Protein 8G1N (pdb70)

Secondary structure (DSSP, 8-state):
---TIIIIIHHHHHHHHHHHHHHHTHHHHHHHHHHIIIII-S--EEEEEEE-GGG-EEEEEEE--B---B-TTSSBPPHHHHB-HHHHHHHHTTGGGTTHHHHHHTTS-EEES-----GGGTTTS-TTGGGGGSS--EEE-HHHHT-SS--SHHHHHHHHHHHHHS--HHHHHHHHHHHHHGGG------S--/--HIIIIIHHHHHHHHHHHHHHHTHHHHHHHHHHIIIII-TT-EEEEEEE-GGG-EEEEEEE--S---B-TTSPBPPGGGS--HHHHHHHHTT-TTTTHHHHHHHTS-EEESPPP--GGGTTT--TTTGGGGGS--EEE-HHHH---SS--HHHHHHHHHHHHHT--HHHHHHHHHHHHHHHH-------S--

Organism: Campylobacter concisus (strain 13826) (NCBI:txid360104)

InterPro domains:
  IPR003362 Bacterial sugar transferase [PF02397] (7-182)

Radius of gyration: 25.08 Å; Cα contacts (8 Å, |Δi|>4): 574; chains: 2; bounding box: 66×53×60 Å

B-factor: mean 72.6, std 24.04, range [25.37, 214.09]

Foldseek 3Di:
DDDCCQVPVQLVCLQVVLVVVCVVCVVVLVVQQVCCCPPQHVVQKAFDWFQWAVRRTDTQIFGDQFHQDADPVGGHDDPPVRGDPVSVVCVVVVVRNSCNSVCSNVLQAGQEAAAGDHSVCVVLDDPQLSLLNNHGHHPYYQLRLVCPPDPDPVVSSVRSSVCSVPPDPVRVVVRVVSVVVVVVPDDGDDNPD/DCCCQVPVQLVCLQVVLVVVCVVCVVVLVVQQVCCCPPAHVVQKDWAWFQWAVRHIDTAIFTDLFHQDADPVGHGDDSVPRHDPVSVVCVVVVVRNSCNSVCSNVQQAGAEAAATDHPVCPVLDDDLLSLLNNGGHHPYYQLRLPDPVDDDPVVSSVRSSCCSVPVDPVRVVVRVVSVVVVVVVPDDDCNNPD

Sequence (386 aa):
GSGMYRNFLKRVIDILGALFLLILTSPIIIATAIFIYFKVSRDVIFTQARPGLNEKIFKMYKFKTMSDERDANGELLPDDQRLGKFGKLIRSLSLDELPQLFNVLKGDMSFIGPRPLLVEYLPIYNETQKHRHDVRPGITGLAQVNGRNAISWEKKFEYDVYYAKNLSFMLDVKIALMTIEKVLKTEKFNGKNSGMYRNFLKRVIDILGALFLLILTSPIIIATAIFIYFKVSRDVIFTQARPGLNEKIFKMYKFKTMSDERDANGELLPDDQRLGKFGKLIRSLSLDELPQLFNVLKGDMSFIGPRPLLVEYLPIYNETQKHRHDVRPGITGLAQVNGRNAISWEKKFEYDVYYAKNLSFMLDVKIALMTIEKVLKRTEKFNGKN

Nearest PDB structures (foldseek):
  8g1n-assembly1_A  TM=1.005E+00  e=8.232E-39  Campylobacter concisus 13826
  8g1n-assembly2_B  TM=9.823E-01  e=1.567E-35  Campylobacter concisus 13826
  8e37-assembly3_C  TM=9.685E-01  e=3.021E-33  Campylobacter concisu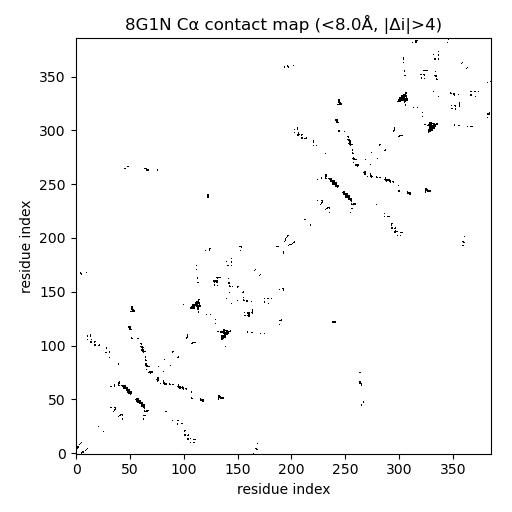s 13826
  8t53-assembly1_B  TM=8.592E-01  e=9.218E-13  Salmonella enterica subsp. enterica serovar Typhimurium
  7z34-assembly1_g  TM=3.179E-01  e=4.229E+00  Saccharomyces cerevisiae S288C

Solvent-accessible surface area: 23181 Å² total; per-residue (Å²): 88,101,42,139,34,67,97,123,58,14,52,45,89,4,63,103,21,0,94,127,59,30,120,106,29,37,90,75,34,102,59,9,23,92,56,0,80,146,148,30,28,173,95,26,71,21,48,22,45,27,0,1,64,114,54,142,94,18,126,18,45,37,3,31,8,25,24,104,71,128,51,118,142,32,128,45,48,77,83,118,92,16,42,42,194,108,1,124,93,8,95,75,113,61,44,8,51,31,14,16,13,92,0,0,43,92,18,31,0,0,44,18,0,4,133,14,16,49,42,64,6,44,50,57,7,76,104,86,16,48,86,5,5,69,12,60,4,1,68,27,0,14,9,27,5,26,49,166,98,2,155,40,34,102,97,55,1,101,57,4,26,121,2,6,155,49,17,47,114,135,22,5,55,115,0,46,117,57,41,120,114,86,101,141,217,178,128,94,6,98,41,199,22,116,30,136,22,113,97,107,82,12,44,51,86,3,60,108,23,0,92,126,59,35,124,110,24,36,92,84,31,103,58,10,24,93,65,0,79,144,158,30,11,182,94,22,63,70,29,51,37,32,2,1,58,100,71,141,62,19,103,16,49,33,4,29,7,42,30,65,88,112,43,13,39,36,22,54,25,73,89,128,107,24,40,47,171,128,3,106,83,12,104,90,100,64,42,6,63,25,14,20,20,91,0,0,43,103,18,30,2,0,42,18,1,5,120,15,11,58,56,83,7,38,116,62,6,72,126,90,22,58,97,2,8,70,10,59,3,2,78,20,0,15,16,54,24,44,68,123,157,67,106,14,22,88,71,63,4,98,47,6,30,110,2,14,141,45,8,32,116,138,13,7,69,105,0,41,108,59,31,96,91,122,92,120,167,247,171,70,130,3,95,34,192,33

Structure (mmCIF, N/CA/C/O backbone):
data_8G1N
#
_entry.id   8G1N
#
_cell.length_a   70.802
_cell.length_b   70.802
_cell.length_c   188.442
_cell.angle_alpha   90.00
_cell.angle_beta   90.00
_cell.angle_gamma   120.00
#
_symmetry.space_group_name_H-M   'P 32 2 1'
#
loop_
_entity.id
_entity.type
_entity.pdbx_description
1 polymer "N,N'-diacetylbacilliosaminyl-1-phosphate transferase"
2 non-polymer 'MAGNESIUM ION'
3 non-polymer 'PHOSPHATE ION'
4 non-polymer DI-PALMITOYL-3-SN-PHOSPHATIDYLETHANOLAMINE
5 non-polymer 'TETRAETHYLENE GLYCOL'
6 water water
#
loop_
_atom_site.group_PDB
_atom_site.id
_atom_site.type_symbol
_atom_site.label_atom_id
_atom_site.label_alt_id
_atom_site.label_comp_id
_atom_site.label_asym_id
_atom_site.label_entity_id
_atom_site.label_seq_id
_atom_site.pdbx_PDB_ins_code
_atom_site.Cartn_x
_atom_site.Cartn_y
_atom_site.Cartn_z
_atom_site.occupancy
_atom_site.B_iso_or_equiv
_atom_site.auth_seq_id
_atom_site.auth_comp_id
_atom_site.auth_asym_id
_atom_site.auth_atom_id
_atom_site.pdbx_PDB_model_num
ATOM 1 N N . GLY A 1 2 ? 49.145 -0.409 -61.364 1.00 89.10 -3 GLY A N 1
ATOM 2 C CA . GLY A 1 2 ? 48.290 -1.494 -61.796 1.00 83.87 -3 GLY A CA 1
ATOM 3 C C . GLY A 1 2 ? 48.920 -2.868 -61.789 1.00 88.38 -3 GLY A C 1
ATOM 4 O O . GLY A 1 2 ? 48.424 -3.798 -61.147 1.00 86.40 -3 GLY A O 1
ATOM 5 N N . SER A 1 3 ? 50.010 -2.997 -62.539 1.00 84.82 -2 SER A N 1
ATOM 6 C CA . SER A 1 3 ? 50.649 -4.290 -62.713 1.00 92.05 -2 SER A CA 1
ATOM 7 C C . SER A 1 3 ? 52.123 -4.106 -63.021 1.00 89.94 -2 SER A C 1
ATOM 8 O O . SER A 1 3 ? 52.742 -5.001 -63.603 1.00 75.54 -2 SER A O 1
ATOM 11 N N . GLY A 1 4 ? 52.692 -2.965 -62.647 1.00 70.36 -1 GLY A N 1
ATOM 12 C CA . GLY A 1 4 ? 54.113 -2.745 -62.776 1.00 70.25 -1 GLY A CA 1
ATOM 13 C C . GLY A 1 4 ? 54.913 -3.622 -61.837 1.00 63.54 -1 GLY A C 1
ATOM 14 O O . GLY A 1 4 ? 54.388 -4.359 -61.001 1.00 65.63 -1 GLY A O 1
ATOM 15 N N . MET A 1 5 ? 56.228 -3.544 -61.990 1.00 51.93 1 MET A N 1
ATOM 16 C CA . MET A 1 5 ? 57.080 -4.361 -61.149 1.00 68.41 1 MET A CA 1
ATOM 17 C C . MET A 1 5 ? 57.324 -3.723 -59.785 1.00 66.49 1 MET A C 1
ATOM 18 O O . MET A 1 5 ? 57.778 -4.413 -58.866 1.00 59.27 1 MET A O 1
ATOM 23 N N . TYR A 1 6 ? 57.008 -2.433 -59.613 1.00 60.05 2 TYR A N 1
ATOM 24 C CA . TYR A 1 6 ? 57.123 -1.840 -58.283 1.00 58.36 2 TYR A CA 1
ATOM 25 C C . TYR A 1 6 ? 55.939 -2.227 -57.406 1.00 58.06 2 TYR A C 1
ATOM 26 O O . TYR A 1 6 ? 56.123 -2.664 -56.266 1.00 59.79 2 TYR A O 1
ATOM 35 N N . ARG A 1 7 ? 54.715 -2.067 -57.921 1.00 59.52 3 ARG A N 1
ATOM 36 C CA . ARG A 1 7 ? 53.517 -2.419 -57.165 1.00 63.93 3 ARG A CA 1
ATOM 37 C C . ARG A 1 7 ? 53.407 -3.918 -56.905 1.00 64.90 3 ARG A C 1
ATOM 38 O O . ARG A 1 7 ? 52.752 -4.321 -55.937 1.00 75.17 3 ARG A O 1
ATOM 46 N N . ASN A 1 8 ? 54.041 -4.751 -57.730 1.00 65.69 4 ASN A N 1
ATOM 47 C CA . ASN A 1 8 ? 53.891 -6.199 -57.644 1.00 63.95 4 ASN A CA 1
ATOM 48 C C . ASN A 1 8 ? 55.170 -6.911 -57.218 1.00 65.58 4 ASN A C 1
ATOM 49 O O . ASN A 1 8 ? 55.193 -8.147 -57.184 1.00 66.09 4 ASN A O 1
ATOM 54 N N . PHE A 1 9 ? 56.229 -6.175 -56.882 1.00 63.02 5 PHE A N 1
ATOM 55 C CA . PHE A 1 9 ? 57.480 -6.826 -56.509 1.00 59.86 5 PHE A CA 1
ATOM 56 C C . PHE A 1 9 ? 58.402 -5.909 -55.713 1.00 59.10 5 PHE A C 1
ATOM 57 O O . PHE A 1 9 ? 58.681 -6.176 -54.541 1.00 59.41 5 PHE A O 1
ATOM 65 N N . LEU A 1 10 ? 58.870 -4.823 -56.336 1.00 51.76 6 LEU A N 1
ATOM 66 C CA . LEU A 1 10 ? 59.946 -4.027 -55.748 1.00 48.62 6 LEU A CA 1
ATOM 67 C C . LEU A 1 10 ? 59.538 -3.414 -54.412 1.00 57.36 6 LEU A C 1
ATOM 68 O O . LEU A 1 10 ? 60.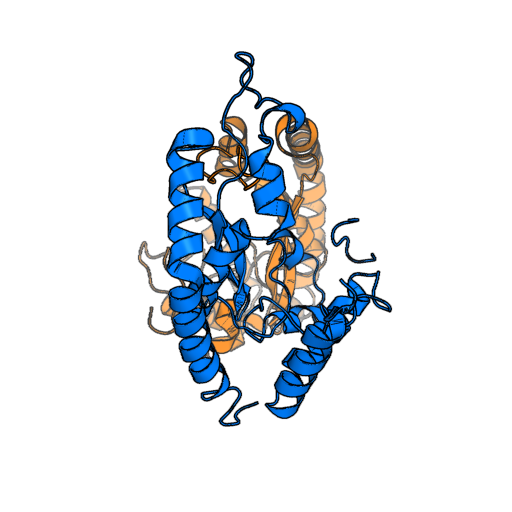310 -3.441 -53.446 1.00 49.22 6 LEU A O 1
ATOM 73 N N . LYS A 1 11 ? 58.331 -2.846 -54.340 1.00 52.84 7 LYS A N 1
ATOM 74 C CA . LYS A 1 11 ? 57.906 -2.166 -53.118 1.00 44.93 7 LYS A CA 1
ATOM 75 C C . LYS A 1 11 ? 57.909 -3.116 -51.926 1.00 52.58 7 LYS A C 1
ATOM 76 O O . LYS A 1 11 ? 58.333 -2.741 -50.826 1.00 43.80 7 LYS A O 1
ATOM 82 N N . ARG A 1 12 ? 57.451 -4.354 -52.126 1.00 49.24 8 ARG A N 1
ATOM 83 C CA . ARG A 1 12 ? 57.482 -5.333 -51.044 1.00 49.50 8 ARG A CA 1
ATOM 84 C C . ARG A 1 12 ? 58.914 -5.680 -50.657 1.00 46.34 8 ARG A C 1
ATOM 85 O O . ARG A 1 12 ? 59.232 -5.801 -49.468 1.00 54.08 8 ARG A O 1
ATOM 93 N N . VAL A 1 13 ? 59.792 -5.845 -51.650 1.00 42.44 9 VAL A N 1
ATOM 94 C CA . VAL A 1 13 ? 61.183 -6.187 -51.365 1.00 52.43 9 VAL A CA 1
ATOM 95 C C . VAL A 1 13 ? 61.858 -5.069 -50.582 1.00 44.07 9 VAL A C 1
ATOM 96 O O . VAL A 1 13 ? 62.633 -5.321 -49.651 1.00 50.82 9 VAL A O 1
ATOM 100 N N . ILE A 1 14 ? 61.572 -3.816 -50.939 1.00 45.85 10 ILE A N 1
ATOM 101 C CA . ILE A 1 14 ? 62.132 -2.692 -50.195 1.00 44.98 10 ILE A CA 1
ATOM 102 C C . ILE A 1 14 ? 61.559 -2.653 -48.784 1.00 56.36 10 ILE A C 1
ATOM 103 O O . ILE A 1 14 ? 62.266 -2.332 -47.819 1.00 55.14 10 ILE A O 1
ATOM 108 N N . ASP A 1 15 ? 60.275 -2.987 -48.638 1.00 53.75 11 ASP A N 1
ATOM 109 C CA . ASP A 1 15 ? 59.673 -3.062 -47.310 1.00 39.92 11 ASP A CA 1
ATOM 110 C C . ASP A 1 15 ? 60.355 -4.123 -46.457 1.00 44.30 11 ASP A C 1
ATOM 111 O O . ASP A 1 15 ? 60.636 -3.894 -45.274 1.00 43.69 11 ASP A O 1
ATOM 116 N N . ILE A 1 16 ? 60.629 -5.290 -47.042 1.00 40.80 12 ILE A N 1
ATOM 117 C CA . ILE A 1 16 ? 61.256 -6.375 -46.291 1.00 43.07 12 ILE A CA 1
ATOM 118 C C . ILE A 1 16 ? 62.668 -5.986 -45.873 1.00 44.94 12 ILE A C 1
ATOM 119 O O . ILE A 1 16 ? 63.055 -6.137 -44.708 1.00 55.14 12 ILE A O 1
ATOM 124 N N . LEU A 1 17 ? 63.459 -5.477 -46.821 1.00 43.52 13 LEU A N 1
ATOM 125 C CA . LEU A 1 17 ? 64.833 -5.093 -46.511 1.00 40.80 13 LEU A CA 1
ATOM 126 C C . LEU A 1 17 ? 64.877 -3.946 -45.509 1.00 46.65 13 LEU A C 1
ATOM 127 O O . LEU A 1 17 ? 65.751 -3.908 -44.636 1.00 46.08 13 LEU A O 1
ATOM 132 N N . GLY A 1 18 ? 63.942 -3.003 -45.617 1.00 46.35 14 GLY A N 1
ATOM 133 C CA . GLY A 1 18 ? 63.940 -1.875 -44.702 1.00 48.08 14 GLY A CA 1
ATOM 134 C C . GLY A 1 18 ? 63.493 -2.253 -43.304 1.00 47.13 14 GLY A C 1
ATOM 135 O O . GLY A 1 18 ? 64.102 -1.836 -42.315 1.00 45.61 14 GLY A O 1
ATOM 136 N N . ALA A 1 19 ? 62.422 -3.044 -43.199 1.00 38.63 15 ALA A N 1
ATOM 137 C CA . ALA A 1 19 ? 61.938 -3.454 -41.886 1.00 45.91 15 ALA A CA 1
ATOM 138 C C . ALA A 1 19 ? 62.967 -4.318 -41.172 1.00 46.77 15 ALA A C 1
ATOM 139 O O . ALA A 1 19 ? 63.197 -4.156 -39.969 1.00 42.97 15 ALA A O 1
ATOM 141 N N . LEU A 1 20 ? 63.599 -5.240 -41.902 1.00 48.22 16 LEU A N 1
ATOM 142 C CA . LEU A 1 20 ? 64.647 -6.064 -41.309 1.00 52.01 16 LEU A CA 1
ATOM 143 C C . LEU A 1 20 ? 65.809 -5.210 -40.821 1.00 54.06 16 LEU A C 1
ATOM 144 O O . LEU A 1 20 ? 66.345 -5.440 -39.730 1.00 56.13 16 LEU A O 1
ATOM 149 N N . PHE A 1 21 ? 66.205 -4.211 -41.612 1.00 49.56 17 PHE A N 1
ATOM 150 C CA . PHE A 1 21 ? 67.338 -3.369 -41.240 1.00 54.53 17 PHE A CA 1
ATOM 151 C C . PHE A 1 21 ? 67.020 -2.528 -40.010 1.00 48.57 17 PHE A C 1
ATOM 152 O O . PHE A 1 21 ? 67.818 -2.462 -39.067 1.00 46.70 17 PHE A O 1
ATOM 160 N N . LEU A 1 22 ? 65.856 -1.875 -40.001 1.00 42.14 18 LEU A N 1
ATOM 161 C CA . LEU A 1 22 ? 65.499 -1.016 -38.877 1.00 38.84 18 LEU A CA 1
ATOM 162 C C . LEU A 1 22 ? 65.216 -1.823 -37.618 1.00 36.92 18 LEU A C 1
ATOM 163 O O . LEU A 1 22 ? 65.407 -1.318 -36.505 1.00 42.84 18 LEU A O 1
ATOM 168 N N . LEU A 1 23 ? 64.758 -3.068 -37.768 1.00 32.68 19 LEU A N 1
ATOM 169 C CA . LEU A 1 23 ? 64.591 -3.933 -36.605 1.00 40.86 19 LEU A CA 1
ATOM 170 C C . LEU A 1 23 ? 65.936 -4.268 -35.974 1.00 47.57 19 LEU A C 1
ATOM 171 O O . LEU A 1 23 ? 66.064 -4.285 -34.744 1.00 50.75 19 LEU A O 1
ATOM 176 N N . ILE A 1 24 ? 66.950 -4.535 -36.799 1.00 45.42 20 ILE A N 1
ATOM 177 C CA . ILE A 1 24 ? 68.290 -4.768 -36.271 1.00 39.85 20 ILE A CA 1
ATOM 178 C C . ILE A 1 24 ? 68.900 -3.463 -35.777 1.00 41.71 20 ILE A C 1
ATOM 179 O O . ILE A 1 24 ? 69.616 -3.436 -34.769 1.00 47.05 20 ILE A O 1
ATOM 184 N N . LEU A 1 25 ? 68.617 -2.358 -36.472 1.00 44.31 21 LEU A N 1
ATOM 185 C CA . LEU A 1 25 ? 69.185 -1.070 -36.088 1.00 37.47 21 LEU A CA 1
ATOM 186 C C . LEU A 1 25 ? 68.662 -0.615 -34.731 1.00 49.56 21 LEU A C 1
ATOM 187 O O . LEU A 1 25 ? 69.411 -0.048 -33.928 1.00 39.14 21 LEU A O 1
ATOM 192 N N . THR A 1 26 ? 67.384 -0.860 -34.452 1.00 44.80 22 THR A N 1
ATOM 193 C CA . THR A 1 26 ? 66.770 -0.451 -33.197 1.00 35.31 22 THR A CA 1
ATOM 194 C C . THR A 1 26 ? 66.603 -1.610 -32.219 1.00 46.85 22 THR A C 1
ATOM 195 O O . THR A 1 26 ? 65.904 -1.460 -31.212 1.00 45.50 22 THR A O 1
ATOM 199 N N . SER A 1 27 ? 67.239 -2.751 -32.487 1.00 43.84 23 SER A N 1
ATOM 200 C CA . SER A 1 27 ? 67.089 -3.909 -31.609 1.00 41.56 23 SER A CA 1
ATOM 201 C C . SER A 1 27 ? 67.507 -3.655 -30.162 1.00 44.18 23 SER A C 1
ATOM 202 O O . SER A 1 27 ? 66.816 -4.159 -29.260 1.00 45.29 23 SER A O 1
ATOM 205 N N . PRO A 1 28 ? 68.592 -2.926 -29.858 1.00 51.38 24 PRO A N 1
ATOM 206 C CA . PRO A 1 28 ? 68.876 -2.647 -28.439 1.00 45.77 24 PRO A CA 1
ATOM 207 C C . PRO A 1 28 ? 67.793 -1.823 -27.770 1.00 40.85 24 PRO A C 1
ATOM 208 O O . PRO A 1 28 ? 67.477 -2.055 -26.597 1.00 41.94 24 PRO A O 1
ATOM 212 N N . ILE A 1 29 ? 67.213 -0.861 -28.489 1.00 38.10 25 ILE A N 1
ATOM 213 C CA . ILE A 1 29 ? 66.123 -0.071 -27.927 1.00 38.44 25 ILE A CA 1
ATOM 214 C C . ILE A 1 29 ? 64.876 -0.933 -27.764 1.00 41.03 25 ILE A C 1
ATOM 215 O O . ILE A 1 29 ? 64.131 -0.794 -26.784 1.00 45.87 25 ILE A O 1
ATOM 220 N N . ILE A 1 30 ? 64.641 -1.851 -28.706 1.00 42.18 26 ILE A N 1
ATOM 221 C CA . ILE A 1 30 ? 63.487 -2.745 -28.620 1.00 40.45 26 ILE A CA 1
ATOM 222 C C . ILE A 1 30 ? 63.606 -3.651 -27.400 1.00 41.64 26 ILE A C 1
ATOM 223 O O . ILE A 1 30 ? 62.645 -3.842 -26.646 1.00 40.70 26 ILE A O 1
ATOM 228 N N . ILE A 1 31 ? 64.793 -4.222 -27.190 1.00 40.15 27 ILE A N 1
ATOM 229 C CA . ILE A 1 31 ? 64.994 -5.111 -26.050 1.00 40.68 27 ILE A CA 1
ATOM 230 C C . ILE A 1 31 ? 64.942 -4.328 -24.745 1.00 42.18 27 ILE A C 1
ATOM 231 O O . ILE A 1 31 ? 64.347 -4.780 -23.759 1.00 47.13 27 ILE A O 1
ATOM 236 N N . ALA A 1 32 ? 65.554 -3.143 -24.717 1.00 39.34 28 ALA A N 1
ATOM 237 C CA . ALA A 1 32 ? 65.544 -2.327 -23.506 1.00 40.01 28 ALA A CA 1
ATOM 238 C C . ALA A 1 32 ? 64.127 -1.905 -23.139 1.00 46.50 28 ALA A C 1
ATOM 239 O O . ALA A 1 32 ? 63.719 -2.004 -21.976 1.00 45.61 28 ALA A O 1
ATOM 241 N N . THR A 1 33 ? 63.361 -1.424 -24.124 1.00 43.83 29 THR A N 1
ATOM 242 C CA . THR A 1 33 ? 61.977 -1.036 -23.869 1.00 38.39 29 THR A CA 1
ATOM 243 C C . THR A 1 33 ? 61.154 -2.223 -23.387 1.00 40.15 29 THR A C 1
ATOM 244 O O . THR A 1 33 ? 60.345 -2.093 -22.461 1.00 41.61 29 THR A O 1
ATOM 248 N N . ALA A 1 34 ? 61.356 -3.394 -23.996 1.00 36.75 30 ALA A N 1
ATOM 249 C CA . ALA A 1 34 ? 60.615 -4.578 -23.578 1.00 42.40 30 ALA A CA 1
ATOM 250 C C . ALA A 1 34 ? 60.997 -4.998 -22.165 1.00 47.95 30 ALA A C 1
ATOM 251 O O . ALA A 1 34 ? 60.149 -5.469 -21.399 1.00 49.49 30 ALA A O 1
ATOM 253 N N . ILE A 1 35 ? 62.269 -4.831 -21.798 1.00 48.55 31 ILE A N 1
ATOM 254 C CA . ILE A 1 35 ? 62.705 -5.196 -20.454 1.00 45.15 31 ILE A CA 1
ATOM 255 C C . ILE A 1 35 ? 62.044 -4.295 -19.417 1.00 53.21 31 ILE A C 1
ATOM 256 O O . ILE A 1 35 ? 61.489 -4.774 -18.421 1.00 46.35 31 ILE A O 1
ATOM 261 N N . PHE A 1 36 ? 62.076 -2.979 -19.642 1.00 45.17 32 PHE A N 1
ATOM 262 C CA . PHE A 1 36 ? 61.502 -2.049 -18.675 1.00 50.86 32 PHE A CA 1
ATOM 263 C C . PHE A 1 36 ? 60.004 -2.275 -18.514 1.00 55.26 32 PHE A C 1
ATOM 264 O O . PHE A 1 36 ? 59.485 -2.306 -17.392 1.00 56.31 32 PHE A O 1
ATOM 272 N N . ILE A 1 37 ? 59.292 -2.415 -19.633 1.00 52.17 33 ILE A N 1
ATOM 273 C CA . ILE A 1 37 ? 57.853 -2.656 -19.581 1.00 56.15 33 ILE A CA 1
ATOM 274 C C . ILE A 1 37 ? 57.557 -3.947 -18.829 1.00 57.28 33 ILE A C 1
ATOM 275 O O . ILE A 1 37 ? 56.573 -4.040 -18.084 1.00 53.81 33 ILE A O 1
ATOM 280 N N . TYR A 1 38 ? 58.419 -4.954 -18.991 1.00 51.94 34 TYR A N 1
ATOM 281 C CA . TYR A 1 38 ? 58.202 -6.234 -18.324 1.00 43.50 34 TYR A CA 1
ATOM 282 C C . TYR A 1 38 ? 58.279 -6.094 -16.808 1.00 54.45 34 TYR A C 1
ATOM 283 O O . TYR A 1 38 ? 57.498 -6.718 -16.082 1.00 65.41 34 TYR A O 1
ATOM 292 N N . PHE A 1 39 ? 59.209 -5.276 -16.311 1.00 62.42 35 PHE A N 1
ATOM 293 C CA . PHE A 1 39 ? 59.434 -5.162 -14.876 1.00 54.87 35 PHE A CA 1
ATOM 294 C C . PHE A 1 39 ? 58.695 -3.999 -14.227 1.00 61.45 35 PHE A C 1
ATOM 295 O O . PHE A 1 39 ? 58.478 -4.030 -13.011 1.00 67.37 35 PHE A O 1
ATOM 303 N N . LYS A 1 40 ? 58.306 -2.981 -14.993 1.00 62.90 36 LYS A N 1
ATOM 304 C CA . LYS A 1 40 ? 57.699 -1.787 -14.421 1.00 62.17 36 LYS A CA 1
ATOM 305 C C . LYS A 1 40 ? 56.253 -1.569 -14.833 1.00 60.80 36 LYS A C 1
ATOM 306 O O . LYS A 1 40 ? 55.507 -0.929 -14.089 1.00 61.71 36 LYS A O 1
ATOM 312 N N . VAL A 1 41 ? 55.832 -2.082 -15.987 1.00 62.68 37 VAL A N 1
ATOM 313 C CA . VAL A 1 41 ? 54.491 -1.840 -16.513 1.00 62.05 37 VAL A CA 1
ATOM 314 C C . VAL A 1 41 ? 53.651 -3.116 -16.512 1.00 61.40 37 VAL A C 1
ATOM 315 O O . VAL A 1 41 ? 52.638 -3.199 -15.817 1.00 74.94 37 VAL A O 1
ATOM 319 N N . SER A 1 42 ? 54.053 -4.117 -17.292 1.00 60.20 38 SER A N 1
ATOM 320 C CA . SER A 1 42 ? 53.277 -5.344 -17.412 1.00 62.85 38 SER A CA 1
ATOM 321 C C . SER A 1 42 ? 54.157 -6.445 -17.984 1.00 60.22 38 SER A C 1
ATOM 322 O O . SER A 1 42 ? 54.978 -6.192 -18.868 1.00 58.57 38 SER A O 1
ATOM 325 N N . ARG A 1 43 ? 53.970 -7.666 -17.484 1.00 49.72 39 ARG A N 1
ATOM 326 C CA . ARG A 1 43 ? 54.728 -8.811 -17.974 1.00 54.20 39 ARG A CA 1
ATOM 327 C C . ARG A 1 43 ? 54.225 -9.326 -19.315 1.00 58.06 39 ARG A C 1
ATOM 328 O O . ARG A 1 43 ? 54.842 -10.234 -19.884 1.00 49.25 39 ARG A O 1
ATOM 336 N N . ASP A 1 44 ? 53.122 -8.786 -19.823 1.00 64.12 40 ASP A N 1
ATOM 337 C CA . ASP A 1 44 ? 52.716 -8.972 -21.213 1.00 46.02 40 ASP A CA 1
ATOM 338 C C . ASP A 1 44 ? 53.202 -7.737 -21.960 1.00 49.50 40 ASP A C 1
ATOM 339 O O . ASP A 1 44 ? 52.542 -6.697 -21.960 1.00 59.47 40 ASP A O 1
ATOM 344 N N . VAL A 1 45 ? 54.377 -7.850 -22.580 1.00 60.90 41 VAL A N 1
ATOM 345 C CA . VAL A 1 45 ? 55.050 -6.673 -23.122 1.00 49.46 41 VAL A CA 1
ATOM 346 C C . VAL A 1 45 ? 54.322 -6.141 -24.353 1.00 47.56 41 VAL A C 1
ATOM 347 O O . VAL A 1 45 ? 54.191 -4.924 -24.533 1.00 54.04 41 VAL A O 1
ATOM 351 N N . ILE A 1 46 ? 53.825 -7.031 -25.209 1.00 50.57 42 ILE A N 1
ATOM 352 C CA . ILE A 1 46 ? 53.230 -6.654 -26.487 1.00 51.65 42 ILE A CA 1
ATOM 353 C C . ILE A 1 46 ? 51.724 -6.868 -26.428 1.00 56.73 42 ILE A C 1
ATOM 354 O O . ILE A 1 46 ? 51.250 -7.897 -25.931 1.00 63.49 42 ILE A O 1
ATOM 359 N N . PHE A 1 47 ? 50.975 -5.891 -26.934 1.00 46.75 43 PHE A N 1
ATOM 360 C CA . PHE A 1 47 ? 49.552 -6.048 -27.191 1.00 56.37 43 PHE A CA 1
ATOM 361 C C . PHE A 1 47 ? 49.267 -5.684 -28.641 1.00 58.14 43 PHE A C 1
ATOM 362 O O . PHE A 1 47 ? 49.946 -4.840 -29.234 1.00 56.92 43 PHE A O 1
ATOM 370 N N . THR A 1 48 ? 48.258 -6.333 -29.210 1.00 50.09 44 THR A N 1
ATOM 371 C CA . THR A 1 48 ? 47.921 -6.168 -30.614 1.00 48.64 44 THR A CA 1
ATOM 372 C C . THR A 1 48 ? 46.688 -5.288 -30.776 1.00 48.05 44 THR A C 1
ATOM 373 O O . THR A 1 48 ? 45.806 -5.254 -29.914 1.00 54.64 44 THR A O 1
ATOM 377 N N . GLN A 1 49 ? 46.639 -4.571 -31.897 1.00 47.59 45 GLN A N 1
ATOM 378 C CA . GLN A 1 49 ? 45.506 -3.724 -32.257 1.00 48.06 45 GLN A CA 1
ATOM 379 C C . GLN A 1 49 ? 44.920 -4.247 -33.561 1.00 54.54 45 GLN A C 1
ATOM 380 O O . GLN A 1 49 ? 45.570 -4.177 -34.610 1.00 58.81 45 GLN A O 1
ATOM 386 N N . ALA A 1 50 ? 43.701 -4.775 -33.494 1.00 62.71 46 ALA A N 1
ATOM 387 C CA . ALA A 1 50 ? 43.032 -5.277 -34.687 1.00 59.13 46 ALA A CA 1
ATOM 388 C C . ALA A 1 50 ? 42.673 -4.113 -35.601 1.00 63.12 46 ALA A C 1
ATOM 389 O O . ALA A 1 50 ? 41.919 -3.215 -35.210 1.00 62.98 46 ALA A O 1
ATOM 391 N N . ARG A 1 51 ? 43.221 -4.121 -36.811 1.00 59.33 47 ARG A N 1
ATOM 392 C CA . ARG A 1 51 ? 43.000 -3.071 -37.792 1.00 51.79 47 ARG A CA 1
ATOM 393 C C . ARG A 1 51 ? 42.812 -3.701 -39.163 1.00 54.50 47 ARG A C 1
ATOM 394 O O . ARG A 1 51 ? 43.393 -4.754 -39.449 1.00 53.26 47 ARG A O 1
ATOM 402 N N . PRO A 1 52 ? 42.000 -3.089 -40.025 1.00 43.38 48 PRO A N 1
ATOM 403 C CA . PRO A 1 52 ? 41.876 -3.586 -41.400 1.00 60.29 48 PRO A CA 1
ATOM 404 C C . PRO A 1 52 ? 43.065 -3.161 -42.249 1.00 58.72 48 PRO A C 1
ATOM 405 O O . PRO A 1 52 ? 43.537 -2.024 -42.171 1.00 50.95 48 PRO A O 1
ATOM 409 N N . GLY A 1 53 ? 43.546 -4.092 -43.068 1.00 48.12 49 GLY A N 1
ATOM 410 C CA . GLY A 1 53 ? 44.723 -3.844 -43.876 1.00 57.49 49 GLY A CA 1
ATOM 411 C C . GLY A 1 53 ? 44.477 -3.917 -45.369 1.00 56.93 49 GLY A C 1
ATOM 412 O O . GLY A 1 53 ? 43.506 -3.347 -45.875 1.00 44.62 49 GLY A O 1
ATOM 413 N N . LEU A 1 54 ? 45.362 -4.613 -46.083 1.00 62.20 50 LEU A N 1
ATOM 414 C CA . LEU A 1 54 ? 45.210 -4.775 -47.523 1.00 53.43 50 LEU A CA 1
ATOM 415 C C . LEU A 1 54 ? 43.957 -5.582 -47.832 1.00 63.22 50 LEU A C 1
ATOM 416 O O . LEU A 1 54 ? 43.714 -6.630 -47.226 1.00 64.10 50 LEU A O 1
ATOM 421 N N . ASN A 1 55 ? 43.162 -5.087 -48.783 1.00 61.43 51 ASN A N 1
ATOM 422 C CA . ASN A 1 55 ? 41.868 -5.680 -49.123 1.00 61.23 51 ASN A CA 1
ATOM 423 C C . ASN A 1 55 ? 40.962 -5.787 -47.899 1.00 70.51 51 ASN A C 1
ATOM 424 O O . ASN A 1 55 ? 40.157 -6.716 -47.790 1.00 64.88 51 ASN A O 1
ATOM 429 N N . GLU A 1 56 ? 41.097 -4.836 -46.972 1.00 75.31 52 GLU A N 1
ATOM 430 C CA . GLU A 1 56 ? 40.307 -4.761 -45.744 1.00 66.31 52 GLU A CA 1
ATOM 431 C C . GLU A 1 56 ? 40.485 -5.987 -44.853 1.00 61.12 52 GLU A C 1
ATOM 432 O O . GLU A 1 56 ? 39.649 -6.251 -43.983 1.00 65.76 52 GLU A O 1
ATOM 438 N N . LYS A 1 57 ? 41.569 -6.738 -45.037 1.00 62.94 53 LYS A N 1
ATOM 439 C CA . LYS A 1 57 ? 41.821 -7.913 -44.215 1.00 60.40 53 LYS A CA 1
ATOM 440 C C . LYS A 1 57 ? 42.354 -7.483 -42.853 1.00 63.96 53 LYS A C 1
ATOM 441 O O . LYS A 1 57 ? 43.293 -6.688 -42.763 1.00 59.80 53 LYS A O 1
ATOM 447 N N . ILE A 1 58 ? 41.743 -8.003 -41.789 1.00 59.09 54 ILE A N 1
ATOM 448 C CA . ILE A 1 58 ? 42.117 -7.610 -40.435 1.00 54.33 54 ILE A CA 1
ATOM 449 C C . ILE A 1 58 ? 43.467 -8.215 -40.074 1.00 53.35 54 ILE A C 1
ATOM 450 O O . ILE A 1 58 ? 43.737 -9.394 -40.344 1.00 52.00 54 ILE A O 1
ATOM 455 N N . PHE A 1 59 ? 44.326 -7.407 -39.456 1.00 49.72 55 PHE A N 1
ATOM 456 C CA . PHE A 1 59 ? 45.615 -7.857 -38.955 1.00 50.79 55 PHE A CA 1
ATOM 457 C C . PHE A 1 59 ? 45.824 -7.307 -37.550 1.00 50.12 55 PHE A C 1
ATOM 458 O O . PHE A 1 59 ? 45.123 -6.395 -37.101 1.00 47.15 55 PHE A O 1
ATOM 466 N N . LYS A 1 60 ? 46.801 -7.881 -36.852 1.00 44.43 56 LYS A N 1
ATOM 467 C CA . LYS A 1 60 ? 47.148 -7.479 -35.493 1.00 53.73 56 LYS A CA 1
ATOM 468 C C . LYS A 1 60 ? 48.322 -6.507 -35.556 1.00 44.20 56 LYS A C 1
ATOM 469 O O . LYS A 1 60 ? 49.452 -6.908 -35.854 1.00 44.27 56 LYS A O 1
ATOM 475 N N . MET A 1 61 ? 48.056 -5.232 -35.273 1.00 40.54 57 MET A N 1
ATOM 476 C CA . MET A 1 61 ? 49.093 -4.205 -35.261 1.00 47.84 57 MET A CA 1
ATOM 477 C C . MET A 1 61 ? 49.756 -4.204 -33.888 1.00 52.16 57 MET A C 1
ATOM 478 O O . MET A 1 61 ? 49.123 -3.864 -32.882 1.00 52.68 57 MET A O 1
ATOM 483 N N . TYR A 1 62 ? 51.030 -4.583 -33.847 1.00 42.62 58 TYR A N 1
ATOM 484 C CA . TYR A 1 62 ? 51.732 -4.729 -32.581 1.00 53.16 58 TYR A CA 1
ATOM 485 C C . TYR A 1 62 ? 52.112 -3.373 -31.997 1.00 47.37 58 TYR A C 1
ATOM 486 O O . TYR A 1 62 ? 52.370 -2.405 -32.718 1.00 50.01 58 TYR A O 1
ATOM 495 N N . LYS A 1 63 ? 52.148 -3.315 -30.667 1.00 49.11 59 LYS A N 1
ATOM 496 C CA . LYS A 1 63 ? 52.524 -2.105 -29.952 1.00 45.49 59 LYS A CA 1
ATOM 497 C C . LYS A 1 63 ? 52.946 -2.488 -28.540 1.00 54.26 59 LYS A C 1
ATOM 498 O O . LYS A 1 63 ? 52.429 -3.450 -27.965 1.00 59.35 59 LYS A O 1
ATOM 504 N N . PHE A 1 64 ? 53.900 -1.736 -27.999 1.00 57.44 60 PHE A N 1
ATOM 505 C CA . PHE A 1 64 ? 54.316 -1.938 -26.619 1.00 49.93 60 PHE A CA 1
ATOM 506 C C . PHE A 1 64 ? 53.245 -1.428 -25.662 1.00 58.91 60 PHE A C 1
ATOM 507 O O . PHE A 1 64 ? 52.652 -0.367 -25.877 1.00 47.08 60 PHE A O 1
ATOM 515 N N . LYS A 1 65 ? 52.998 -2.188 -24.598 1.00 52.59 61 LYS A N 1
ATOM 516 C CA . LYS A 1 65 ? 52.084 -1.731 -23.561 1.00 49.24 61 LYS A CA 1
ATOM 517 C C . LYS A 1 65 ? 52.734 -0.613 -22.757 1.00 50.78 61 LYS A C 1
ATOM 518 O O . LYS A 1 65 ? 53.894 -0.721 -22.350 1.00 54.22 61 LYS A O 1
ATOM 524 N N . THR A 1 66 ? 51.988 0.467 -22.535 1.00 49.14 62 THR A N 1
ATOM 525 C CA . THR A 1 66 ? 52.470 1.581 -21.736 1.00 59.08 62 THR A CA 1
ATOM 526 C C . THR A 1 66 ? 51.636 1.844 -20.492 1.00 67.75 62 THR A C 1
ATOM 527 O O . THR A 1 66 ? 52.075 2.615 -19.631 1.00 64.69 62 THR A O 1
ATOM 531 N N . MET A 1 67 ? 50.463 1.230 -20.363 1.00 68.58 63 MET A N 1
ATOM 532 C CA . MET A 1 67 ? 49.600 1.426 -19.210 1.00 64.69 63 MET A CA 1
ATOM 533 C C . MET A 1 67 ? 49.402 0.109 -18.472 1.00 67.14 63 MET A C 1
ATOM 534 O O . MET A 1 67 ? 49.461 -0.973 -19.063 1.00 68.92 63 MET A O 1
ATOM 539 N N . SER A 1 68 ? 49.167 0.214 -17.168 1.00 75.23 64 SER A N 1
ATOM 540 C CA . SER A 1 68 ? 49.028 -0.953 -16.312 1.00 83.09 64 SER A CA 1
ATOM 541 C C . SER A 1 68 ? 47.595 -1.481 -16.338 1.00 91.99 64 SER A C 1
ATOM 542 O O . SER A 1 68 ? 46.698 -0.910 -16.960 1.00 76.32 64 SER A O 1
ATOM 545 N N . ASP A 1 69 ? 47.394 -2.605 -15.656 1.00 93.05 65 ASP A N 1
ATOM 546 C CA . ASP A 1 69 ? 46.100 -3.272 -15.568 1.00 92.28 65 ASP A CA 1
ATOM 547 C C . ASP A 1 69 ? 45.557 -3.219 -14.142 1.00 101.99 65 ASP A C 1
ATOM 548 O O . ASP A 1 69 ? 45.050 -4.209 -13.610 1.00 107.18 65 ASP A O 1
ATOM 553 N N . GLU A 1 70 ? 45.614 -2.045 -13.523 1.00 105.44 66 GLU A N 1
ATOM 554 C CA . GLU A 1 70 ? 45.148 -1.899 -12.121 1.00 109.92 66 GLU A CA 1
ATOM 555 C C . GLU A 1 70 ? 43.717 -1.347 -12.093 1.00 119.49 66 GLU A C 1
ATOM 556 O O . GLU A 1 70 ? 43.538 -0.182 -12.469 1.00 118.95 66 GLU A O 1
ATOM 562 N N . ARG A 1 71 ? 42.766 -2.146 -11.602 1.00 119.60 67 ARG A N 1
ATOM 563 C CA . ARG A 1 71 ? 41.336 -1.773 -11.609 1.00 115.87 67 ARG A CA 1
ATOM 564 C C . ARG A 1 71 ? 40.881 -1.367 -10.213 1.00 119.71 67 ARG A C 1
ATOM 565 O O . ARG A 1 71 ? 41.722 -1.394 -9.301 1.00 120.36 67 ARG A O 1
ATOM 573 N N . ASP A 1 72 ? 39.605 -0.997 -10.062 1.00 124.00 68 ASP A N 1
ATOM 574 C CA . ASP A 1 72 ? 39.044 -0.715 -8.716 1.00 127.82 68 ASP A CA 1
ATOM 575 C C . ASP A 1 72 ? 38.296 -1.972 -8.296 1.00 124.49 68 ASP A C 1
ATOM 576 O O . ASP A 1 72 ? 37.728 -2.624 -9.168 1.00 122.33 68 ASP A O 1
ATOM 581 N N . ALA A 1 73 ? 38.332 -2.325 -7.020 1.00 123.52 69 ALA A N 1
ATOM 582 C CA . ALA A 1 73 ? 37.667 -3.591 -6.664 1.00 123.07 69 ALA A CA 1
ATOM 583 C C . ALA A 1 73 ? 36.292 -3.572 -7.323 1.00 130.69 69 ALA A C 1
ATOM 584 O O . ALA A 1 73 ? 35.799 -4.653 -7.695 1.00 127.53 69 ALA A O 1
ATOM 586 N N . ASN A 1 74 ? 35.717 -2.376 -7.484 1.00 132.37 70 ASN A N 1
ATOM 587 C CA . ASN A 1 74 ? 34.392 -2.248 -8.141 1.00 133.00 70 ASN A CA 1
ATOM 588 C C . ASN A 1 74 ? 34.441 -3.057 -9.436 1.00 134.00 70 ASN A C 1
ATOM 589 O O . ASN A 1 74 ? 33.390 -3.562 -9.867 1.00 126.46 70 ASN A O 1
ATOM 594 N N . GLY A 1 75 ? 35.630 -3.178 -10.022 1.00 134.54 71 GLY A N 1
ATOM 595 C CA . GLY A 1 75 ? 35.795 -3.968 -11.250 1.00 124.69 71 GLY A CA 1
ATOM 596 C C . GLY A 1 75 ? 36.316 -3.096 -12.362 1.00 127.95 71 GLY A C 1
ATOM 597 O O . GLY A 1 75 ? 37.013 -3.626 -13.227 1.00 134.35 71 GLY A O 1
ATOM 598 N N . GLU A 1 76 ? 35.974 -1.808 -12.338 1.00 129.43 72 GLU A N 1
ATOM 599 C CA . GLU A 1 76 ? 36.398 -0.890 -13.390 1.00 127.14 72 GLU A CA 1
ATOM 600 C C . GLU A 1 76 ? 37.892 -0.595 -13.292 1.00 130.22 72 GLU A C 1
ATOM 601 O O . GLU A 1 76 ? 38.468 -0.525 -12.204 1.00 130.34 72 GLU A O 1
ATOM 607 N N . LEU A 1 77 ? 38.519 -0.410 -14.452 1.00 127.54 73 LEU A N 1
ATOM 608 C CA . LEU A 1 77 ? 39.937 -0.080 -14.488 1.00 116.65 73 LEU A CA 1
ATOM 609 C C . LEU A 1 77 ? 40.173 1.332 -13.964 1.00 114.51 73 LEU A C 1
ATOM 610 O O . LEU A 1 77 ? 39.395 2.254 -14.232 1.00 124.81 73 LEU A O 1
ATOM 615 N N . LEU A 1 78 ? 41.251 1.491 -13.197 1.00 113.36 74 LEU A N 1
ATOM 616 C CA . LEU A 1 78 ? 41.667 2.806 -12.736 1.00 116.05 74 LEU A CA 1
ATOM 617 C C . LEU A 1 78 ? 41.909 3.725 -13.935 1.00 125.15 74 LEU A C 1
ATOM 618 O O . LEU A 1 78 ? 42.337 3.271 -15.002 1.00 127.34 74 LEU A O 1
ATOM 623 N N . PRO A 1 79 ? 41.605 5.017 -13.807 1.00 131.33 75 PRO A N 1
ATOM 624 C CA . PRO A 1 79 ? 41.768 5.931 -14.945 1.00 123.49 75 PRO A CA 1
ATOM 625 C C . PRO A 1 79 ? 43.205 5.985 -15.445 1.00 120.00 75 PRO A C 1
ATOM 626 O O . PRO A 1 79 ? 44.151 5.545 -14.789 1.00 126.45 75 PRO A O 1
ATOM 630 N N . ASP A 1 80 ? 43.358 6.559 -16.642 1.00 115.35 76 ASP A N 1
ATOM 631 C CA . ASP A 1 80 ? 44.674 6.710 -17.254 1.00 114.14 76 ASP A CA 1
ATOM 632 C C . ASP A 1 80 ? 45.593 7.601 -16.435 1.00 115.95 76 ASP A C 1
ATOM 633 O O . ASP A 1 80 ? 46.811 7.579 -16.651 1.00 108.83 76 ASP A O 1
ATOM 638 N N . ASP A 1 81 ? 45.033 8.385 -15.509 1.00 120.16 77 ASP A N 1
ATOM 639 C CA . ASP A 1 81 ? 45.818 9.350 -14.747 1.00 120.73 77 ASP A CA 1
ATOM 640 C C . ASP A 1 81 ? 47.002 8.687 -14.051 1.00 120.12 77 ASP A C 1
ATOM 641 O O . ASP A 1 81 ? 48.149 9.125 -14.194 1.00 120.10 77 ASP A O 1
ATOM 646 N N . GLN A 1 82 ? 46.742 7.610 -13.309 1.00 116.37 78 GLN A N 1
ATOM 647 C CA . GLN A 1 82 ? 47.791 6.887 -12.603 1.00 115.45 78 GLN A CA 1
ATOM 648 C C . GLN A 1 82 ? 48.263 5.645 -13.343 1.00 110.86 78 GLN A C 1
ATOM 649 O O . GLN A 1 82 ? 49.391 5.198 -13.111 1.00 106.87 78 GLN A O 1
ATOM 655 N N . ARG A 1 83 ? 47.434 5.085 -14.225 1.00 103.57 79 ARG A N 1
ATOM 656 C CA . ARG A 1 83 ? 47.782 3.869 -14.947 1.00 100.21 79 ARG A CA 1
ATOM 657 C C . ARG A 1 83 ? 48.890 4.088 -15.965 1.00 91.14 79 ARG A C 1
ATOM 658 O O . ARG A 1 83 ? 49.406 3.108 -16.512 1.00 82.38 79 ARG A O 1
ATOM 666 N N . LEU A 1 84 ? 49.263 5.333 -16.233 1.00 87.91 80 LEU A N 1
ATOM 667 C CA . LEU A 1 84 ? 50.352 5.655 -17.148 1.00 87.88 80 LEU A CA 1
ATOM 668 C C . LEU A 1 84 ? 51.509 6.190 -16.311 1.00 83.36 80 LEU A C 1
ATOM 669 O O . LEU A 1 84 ? 51.474 7.333 -15.843 1.00 80.95 80 LEU A O 1
ATOM 674 N N . GLY A 1 85 ? 52.527 5.358 -16.118 1.00 75.38 81 GLY A N 1
ATOM 675 C CA . GLY A 1 85 ? 53.697 5.774 -15.371 1.00 76.44 81 GLY A CA 1
ATOM 676 C C . GLY A 1 85 ? 54.443 6.899 -16.062 1.00 78.33 81 GLY A C 1
ATOM 677 O O . GLY A 1 85 ? 54.177 7.271 -17.205 1.00 82.36 81 GLY A O 1
ATOM 678 N N . LYS A 1 86 ? 55.410 7.457 -15.332 1.00 79.96 82 LYS A N 1
ATOM 679 C CA . LYS A 1 86 ? 56.183 8.573 -15.865 1.00 70.83 82 LYS A CA 1
ATOM 680 C C . LYS A 1 86 ? 56.992 8.143 -17.082 1.00 76.17 82 LYS A C 1
ATOM 681 O O . LYS A 1 86 ? 57.027 8.843 -18.101 1.00 79.04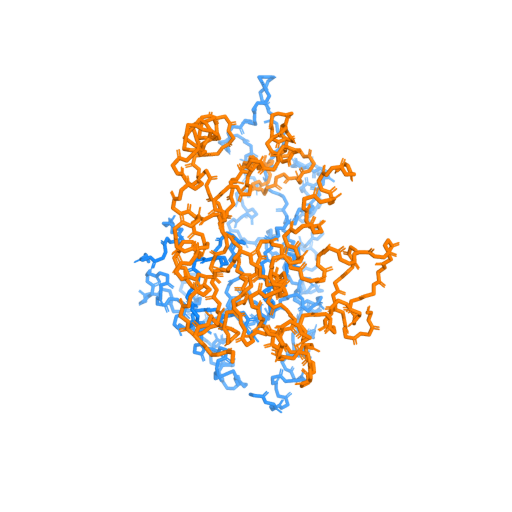 82 LYS A O 1
ATOM 687 N N . PHE A 1 87 ? 57.645 6.982 -16.996 1.00 81.34 83 PHE A N 1
ATOM 688 C CA . PHE A 1 87 ? 58.358 6.450 -18.151 1.00 81.28 83 PHE A CA 1
ATOM 689 C C . PHE A 1 87 ? 57.401 6.062 -19.269 1.00 67.49 83 PHE A C 1
ATOM 690 O O . PHE A 1 87 ? 57.788 6.078 -20.443 1.00 59.62 83 PHE A O 1
ATOM 698 N N . GLY A 1 88 ? 56.164 5.698 -18.926 1.00 65.23 84 GLY A N 1
ATOM 699 C CA . GLY A 1 88 ? 55.183 5.391 -19.953 1.00 68.12 84 GLY A CA 1
ATOM 700 C C . GLY A 1 88 ? 54.976 6.544 -20.911 1.00 69.37 84 GLY A C 1
ATOM 701 O O . GLY A 1 88 ? 54.867 6.347 -22.123 1.00 73.08 84 GLY A O 1
ATOM 702 N N . LYS A 1 89 ? 54.940 7.768 -20.382 1.00 67.92 85 LYS A N 1
ATOM 703 C CA . LYS A 1 89 ? 54.877 8.947 -21.237 1.00 67.40 85 LYS A CA 1
ATOM 704 C C . LYS A 1 89 ? 56.136 9.075 -22.084 1.00 66.64 85 LYS A C 1
ATOM 705 O O . LYS A 1 89 ? 56.068 9.383 -23.280 1.00 72.54 85 LYS A O 1
ATOM 711 N N . LEU A 1 90 ? 57.301 8.845 -21.473 1.00 64.34 86 LEU A N 1
ATOM 712 C CA . LEU A 1 90 ? 58.559 8.995 -22.197 1.00 64.67 86 LEU A CA 1
ATOM 713 C C . LEU A 1 90 ? 58.642 8.018 -23.363 1.00 68.49 86 LEU A C 1
ATOM 714 O O . LEU A 1 90 ? 59.137 8.367 -24.441 1.00 67.32 86 LEU A O 1
ATOM 719 N N . ILE A 1 91 ? 58.157 6.789 -23.165 1.00 69.32 87 ILE A N 1
ATOM 720 C CA . ILE A 1 91 ? 58.089 5.825 -24.260 1.00 60.07 87 ILE A CA 1
ATOM 721 C C . ILE A 1 91 ? 57.134 6.317 -25.338 1.00 62.40 87 ILE A C 1
ATOM 722 O O . ILE A 1 91 ? 57.417 6.217 -26.539 1.00 68.31 87 ILE A O 1
ATOM 727 N N . ARG A 1 92 ? 55.988 6.862 -24.925 1.00 60.53 88 ARG A N 1
ATOM 728 C CA . ARG A 1 92 ? 55.009 7.355 -25.886 1.00 54.69 88 ARG A CA 1
ATOM 729 C C . ARG A 1 92 ? 55.519 8.592 -26.615 1.00 59.62 88 ARG A C 1
ATOM 730 O O . ARG A 1 92 ? 55.376 8.700 -27.838 1.00 71.33 88 ARG A O 1
ATOM 738 N N . SER A 1 93 ? 56.111 9.535 -25.877 1.00 56.58 89 SER A N 1
ATOM 739 C CA . SER A 1 93 ? 56.564 10.782 -26.486 1.00 59.44 89 SER A CA 1
ATOM 740 C C . SER A 1 93 ? 57.630 10.536 -27.545 1.00 60.69 89 SER A C 1
ATOM 741 O O . SER A 1 93 ? 57.701 11.271 -28.536 1.00 60.53 89 SER A O 1
ATOM 744 N N . LEU A 1 94 ? 58.459 9.514 -27.359 1.00 57.81 90 LEU A N 1
ATOM 745 C CA . LEU A 1 94 ? 59.484 9.154 -28.328 1.00 63.01 90 LEU A CA 1
ATOM 746 C C . LEU A 1 94 ? 59.001 8.128 -29.344 1.00 63.40 90 LEU A C 1
ATOM 747 O O . LEU A 1 94 ? 59.792 7.700 -30.192 1.00 62.69 90 LEU A O 1
ATOM 752 N N . SER A 1 95 ? 57.732 7.720 -29.269 1.00 58.69 91 SER A N 1
ATOM 753 C CA . SER A 1 95 ? 57.145 6.732 -30.178 1.00 56.03 91 SER A CA 1
ATOM 754 C C . SER A 1 95 ? 57.900 5.405 -30.144 1.00 53.11 91 SER A C 1
ATOM 755 O O . SER A 1 95 ? 57.910 4.659 -31.127 1.00 54.01 91 SER A O 1
ATOM 758 N N . LEU A 1 96 ? 58.536 5.098 -29.009 1.00 49.14 92 LEU A N 1
ATOM 759 C CA . LEU A 1 96 ? 59.245 3.829 -28.878 1.00 44.05 92 LEU A CA 1
ATOM 760 C C . LEU A 1 96 ? 58.286 2.647 -28.896 1.00 45.23 92 LEU A C 1
ATOM 761 O O . LEU A 1 96 ? 58.635 1.575 -29.403 1.00 52.77 92 LEU A O 1
ATOM 766 N N . ASP A 1 97 ? 57.080 2.822 -28.353 1.00 53.50 93 ASP A N 1
ATOM 767 C CA . ASP A 1 97 ? 56.088 1.756 -28.378 1.00 58.08 93 ASP A CA 1
ATOM 768 C C . ASP A 1 97 ? 55.596 1.442 -29.785 1.00 53.33 93 ASP A C 1
ATOM 769 O O . ASP A 1 97 ? 54.956 0.403 -29.982 1.00 44.57 93 ASP A O 1
ATOM 774 N N . GLU A 1 98 ? 55.882 2.305 -30.762 1.00 47.80 94 GLU A N 1
ATOM 775 C CA . GLU A 1 98 ? 55.506 2.064 -32.149 1.00 53.28 94 GLU A CA 1
ATOM 776 C C . GLU A 1 98 ? 56.528 1.222 -32.899 1.00 51.96 94 GLU A C 1
ATOM 777 O O . GLU A 1 98 ? 56.250 0.806 -34.029 1.00 51.55 94 GLU A O 1
ATOM 783 N N . LEU A 1 99 ? 57.691 0.968 -32.302 1.00 45.26 95 LEU A N 1
ATOM 784 C CA . LEU A 1 99 ? 58.718 0.178 -32.978 1.00 46.04 95 LEU A CA 1
ATOM 785 C C . LEU A 1 99 ? 58.260 -1.216 -33.392 1.00 47.82 95 LEU A C 1
ATOM 786 O O . LEU A 1 99 ? 58.694 -1.676 -34.464 1.00 44.05 95 LEU A O 1
ATOM 791 N N . PRO A 1 100 ? 57.432 -1.942 -32.631 1.00 47.97 96 PRO A N 1
ATOM 792 C CA . PRO A 1 100 ? 56.968 -3.254 -33.115 1.00 40.28 96 PRO A CA 1
ATOM 793 C C . PRO A 1 100 ? 56.208 -3.199 -34.430 1.00 46.04 96 PRO A C 1
ATOM 794 O O . PRO A 1 100 ? 56.047 -4.244 -35.072 1.00 50.86 96 PRO A O 1
ATOM 798 N N . GLN A 1 101 ? 55.731 -2.023 -34.852 1.00 40.97 97 GLN A N 1
ATOM 799 C CA . GLN A 1 101 ? 55.086 -1.920 -36.158 1.00 48.43 97 GLN A CA 1
ATOM 800 C C . GLN A 1 101 ? 56.050 -2.262 -37.284 1.00 50.30 97 GLN A C 1
ATOM 801 O O . GLN A 1 101 ? 55.616 -2.672 -38.366 1.00 41.65 97 GLN A O 1
ATOM 807 N N . LEU A 1 102 ? 57.356 -2.093 -37.052 1.00 47.13 98 LEU A N 1
ATOM 808 C CA . LEU A 1 102 ? 58.347 -2.525 -38.030 1.00 39.94 98 LEU A CA 1
ATOM 809 C C . LEU A 1 102 ? 58.195 -4.004 -38.356 1.00 37.64 98 LEU A C 1
ATOM 810 O O . LEU A 1 102 ? 58.458 -4.422 -39.489 1.00 41.25 98 LEU A O 1
ATOM 815 N N . PHE A 1 103 ? 57.771 -4.810 -37.379 1.00 46.69 99 PHE A N 1
ATOM 816 C CA . PHE A 1 103 ? 57.553 -6.227 -37.641 1.00 40.89 99 PHE A CA 1
ATOM 817 C C . PHE A 1 103 ? 56.300 -6.449 -38.478 1.00 45.37 99 PHE A C 1
ATOM 818 O O . PHE A 1 103 ? 56.265 -7.370 -39.302 1.00 42.69 99 PHE A O 1
ATOM 826 N N . ASN A 1 104 ? 55.271 -5.618 -38.293 1.00 44.72 100 ASN A N 1
ATOM 827 C CA . ASN A 1 104 ? 54.098 -5.703 -39.158 1.00 37.85 100 ASN A CA 1
ATOM 828 C C . ASN A 1 104 ? 54.467 -5.398 -40.604 1.00 44.49 100 ASN A C 1
ATOM 829 O O . ASN A 1 104 ? 53.895 -5.975 -41.536 1.00 48.95 100 ASN A O 1
ATOM 834 N N . VAL A 1 105 ? 55.426 -4.492 -40.809 1.00 48.81 101 VAL A N 1
ATOM 835 C CA . VAL A 1 105 ? 55.926 -4.229 -42.154 1.00 38.18 101 VAL A CA 1
ATOM 836 C C . VAL A 1 105 ? 56.672 -5.443 -42.688 1.00 41.36 101 VAL A C 1
ATOM 837 O O . VAL A 1 105 ? 56.537 -5.807 -43.863 1.00 51.28 101 VAL A O 1
ATOM 841 N N . LEU A 1 106 ? 57.467 -6.092 -41.834 1.00 37.75 102 LEU A N 1
ATOM 842 C CA . LEU A 1 106 ? 58.207 -7.275 -42.256 1.00 34.83 102 LEU A CA 1
ATOM 843 C C . LEU A 1 106 ? 57.279 -8.451 -42.527 1.00 38.01 102 LEU A C 1
ATOM 844 O O . LEU A 1 106 ? 57.603 -9.320 -43.345 1.00 50.63 102 LEU A O 1
ATOM 849 N N . LYS A 1 107 ? 56.125 -8.494 -41.859 1.00 52.53 103 LYS A N 1
ATOM 850 C CA . LYS A 1 107 ? 55.154 -9.563 -42.052 1.00 51.99 103 LYS A CA 1
ATOM 851 C C . LYS A 1 107 ? 54.333 -9.404 -43.323 1.00 44.58 103 LYS A C 1
ATOM 852 O O . LYS A 1 107 ? 53.604 -10.333 -43.688 1.00 55.28 103 LYS A O 1
ATOM 858 N N . GLY A 1 108 ? 54.419 -8.260 -43.996 1.00 53.20 104 GLY A N 1
ATOM 859 C CA . GLY A 1 108 ? 53.516 -7.956 -45.080 1.00 48.29 104 GLY A CA 1
ATOM 860 C C . GLY A 1 108 ? 52.189 -7.375 -44.651 1.00 40.31 104 GLY A C 1
ATOM 861 O O . GLY A 1 108 ? 51.391 -6.992 -45.516 1.00 51.01 104 GLY A O 1
ATOM 862 N N . ASP A 1 109 ? 51.919 -7.302 -43.344 1.00 48.48 105 ASP A N 1
ATOM 863 C CA . ASP A 1 109 ? 50.698 -6.655 -42.873 1.00 53.92 105 ASP A CA 1
ATOM 864 C C . ASP A 1 109 ? 50.681 -5.179 -43.245 1.00 48.47 105 ASP A C 1
ATOM 865 O O . ASP A 1 109 ? 49.630 -4.629 -43.594 1.00 44.48 105 ASP A O 1
ATOM 870 N N . MET A 1 110 ? 51.834 -4.520 -43.171 1.00 40.78 106 MET A N 1
ATOM 871 C CA . MET A 1 110 ? 51.940 -3.099 -43.453 1.00 47.00 106 MET A CA 1
ATOM 872 C C . MET A 1 110 ? 53.097 -2.843 -44.408 1.00 48.08 106 MET A C 1
ATOM 873 O O . MET A 1 110 ? 53.965 -3.696 -44.615 1.00 46.06 106 MET A O 1
ATOM 878 N N . SER A 1 111 ? 53.090 -1.652 -44.992 1.00 54.59 107 SER A N 1
ATOM 879 C CA . SER A 1 111 ? 54.178 -1.153 -45.816 1.00 46.10 107 SER A CA 1
ATOM 880 C C . SER A 1 111 ? 54.810 0.050 -45.129 1.00 48.90 107 SER A C 1
ATOM 881 O O . SER A 1 111 ? 54.272 0.597 -44.162 1.00 46.88 107 SER A O 1
ATOM 884 N N . PHE A 1 112 ? 55.978 0.458 -45.626 1.00 43.27 108 PHE A N 1
ATOM 885 C CA . PHE A 1 112 ? 56.588 1.674 -45.102 1.00 45.73 108 PHE A CA 1
ATOM 886 C C . PHE A 1 112 ? 55.806 2.911 -45.520 1.00 45.67 108 PHE A C 1
ATOM 887 O O . PHE A 1 112 ? 55.794 3.911 -44.792 1.00 51.78 108 PHE A O 1
ATOM 895 N N . ILE A 1 113 ? 55.145 2.862 -46.674 1.00 45.19 109 ILE A N 1
ATOM 896 C CA . ILE A 1 113 ? 54.371 3.980 -47.196 1.00 39.71 109 ILE A CA 1
ATOM 897 C C . ILE A 1 113 ? 52.992 3.470 -47.587 1.00 52.22 109 ILE A C 1
ATOM 898 O O . ILE A 1 113 ? 52.875 2.480 -48.319 1.00 51.35 109 ILE A O 1
ATOM 903 N N . GLY A 1 114 ? 51.955 4.142 -47.096 1.00 57.37 110 GLY A N 1
ATOM 904 C CA . GLY A 1 114 ? 50.589 3.772 -47.381 1.00 49.08 110 GLY A CA 1
ATOM 905 C C . GLY A 1 114 ? 49.620 4.503 -46.474 1.00 52.15 110 GLY A C 1
ATOM 906 O O . GLY A 1 114 ? 50.021 5.272 -45.596 1.00 52.12 110 GLY A O 1
ATOM 907 N N . PRO A 1 115 ? 48.321 4.286 -46.678 1.00 56.47 111 PRO A N 1
ATOM 908 C CA . PRO A 1 115 ? 47.327 4.917 -45.801 1.00 57.57 111 PRO A CA 1
ATOM 909 C C . PRO A 1 115 ? 47.487 4.450 -44.361 1.00 47.95 111 PRO A C 1
ATOM 910 O O . PRO A 1 115 ? 47.992 3.358 -44.091 1.00 47.24 111 PRO A O 1
ATOM 914 N N . ARG A 1 116 ? 47.055 5.293 -43.430 1.00 60.08 112 ARG A N 1
ATOM 915 C CA . ARG A 1 116 ? 47.185 4.962 -42.014 1.00 44.41 112 ARG A CA 1
ATOM 916 C C . ARG A 1 116 ? 46.170 3.886 -41.642 1.00 52.59 112 ARG A C 1
ATOM 917 O O . ARG A 1 116 ? 44.995 3.997 -42.012 1.00 65.67 112 ARG A O 1
ATOM 925 N N . PRO A 1 117 ? 46.579 2.829 -40.932 1.00 55.77 113 PRO A N 1
ATOM 926 C CA . PRO A 1 117 ? 45.611 1.803 -40.518 1.00 49.03 113 PRO A CA 1
ATOM 927 C C . PRO A 1 117 ? 44.622 2.343 -39.499 1.00 63.36 113 PRO A C 1
ATOM 928 O O . PRO A 1 117 ? 44.992 2.649 -38.360 1.00 68.69 113 PRO A O 1
ATOM 932 N N . LEU A 1 118 ? 43.362 2.468 -39.900 1.00 64.23 114 LEU A N 1
ATOM 933 C CA . LEU A 1 118 ? 42.344 3.101 -39.081 1.00 64.72 114 LEU A CA 1
ATOM 934 C C . LEU A 1 118 ? 41.493 2.046 -38.379 1.00 61.36 114 LEU A C 1
ATOM 935 O O . LEU A 1 118 ? 41.671 0.840 -38.558 1.00 52.17 114 LEU A O 1
ATOM 940 N N . LEU A 1 119 ? 40.549 2.521 -37.570 1.00 63.08 115 LEU A N 1
ATOM 941 C CA . LEU A 1 119 ? 39.715 1.632 -36.772 1.00 66.50 115 LEU A CA 1
ATOM 942 C C . LEU A 1 119 ? 38.857 0.743 -37.666 1.00 57.52 115 LEU A C 1
ATOM 943 O O . LEU A 1 119 ? 38.515 1.102 -38.796 1.00 75.67 115 LEU A O 1
ATOM 948 N N . VAL A 1 120 ? 38.507 -0.436 -37.144 1.00 63.13 116 VAL A N 1
ATOM 949 C CA . VAL A 1 120 ? 37.658 -1.350 -37.897 1.00 61.51 116 VAL A CA 1
ATOM 950 C C . VAL A 1 120 ? 36.226 -0.838 -37.988 1.00 79.27 116 VAL A C 1
ATOM 951 O O . VAL A 1 120 ? 35.466 -1.284 -38.855 1.00 78.52 116 VAL A O 1
ATOM 955 N N . GLU A 1 121 ? 35.836 0.093 -37.113 1.00 87.54 117 GLU A N 1
ATOM 956 C CA . GLU A 1 121 ? 34.485 0.640 -37.150 1.00 77.66 117 GLU A CA 1
ATOM 957 C C . GLU A 1 121 ? 34.260 1.547 -38.352 1.00 82.67 117 GLU A C 1
ATOM 958 O O . GLU A 1 121 ? 33.106 1.816 -38.702 1.00 90.34 117 GLU A O 1
ATOM 964 N N . TYR A 1 122 ? 35.331 2.022 -38.988 1.00 81.24 118 TYR A N 1
ATOM 965 C CA . TYR A 1 122 ? 35.210 2.890 -40.152 1.00 74.09 118 TYR A CA 1
ATOM 966 C C . TYR A 1 122 ? 34.820 2.138 -41.417 1.00 75.00 118 TYR A C 1
ATOM 967 O O . TYR A 1 122 ? 34.487 2.782 -42.418 1.00 79.32 118 TYR A O 1
ATOM 976 N N . LEU A 1 123 ? 34.857 0.804 -41.400 1.00 72.97 119 LEU A N 1
ATOM 977 C CA . LEU A 1 123 ? 34.567 0.034 -42.609 1.00 79.24 119 LEU A CA 1
ATOM 978 C C . LEU A 1 123 ? 33.173 0.297 -43.166 1.00 86.30 119 LEU A C 1
ATOM 979 O O . LEU A 1 123 ? 33.054 0.508 -44.386 1.00 85.11 119 LEU A O 1
ATOM 984 N N . PRO A 1 124 ? 32.093 0.298 -42.373 1.00 95.54 120 PRO A N 1
ATOM 985 C CA . PRO A 1 124 ? 30.781 0.630 -42.953 1.00 90.01 120 PRO A CA 1
ATOM 986 C C . PRO A 1 124 ? 30.628 2.097 -43.316 1.00 84.53 120 PRO A C 1
ATOM 987 O O . PRO A 1 124 ? 29.745 2.427 -44.117 1.00 92.77 120 PRO A O 1
ATOM 991 N N . ILE A 1 125 ? 31.454 2.986 -42.761 1.00 80.95 121 ILE A N 1
ATOM 992 C CA . ILE A 1 125 ? 31.274 4.415 -42.996 1.00 77.93 121 ILE A CA 1
ATOM 993 C C . ILE A 1 125 ? 31.924 4.878 -44.295 1.00 76.84 121 ILE A C 1
ATOM 994 O O . ILE A 1 125 ? 31.508 5.901 -44.855 1.00 85.70 121 ILE A O 1
ATOM 999 N N . TYR A 1 126 ? 32.928 4.157 -44.792 1.00 81.37 122 TYR A N 1
ATOM 1000 C CA . TYR A 1 126 ? 33.556 4.520 -46.056 1.00 77.11 122 TYR A CA 1
ATOM 1001 C C . TYR A 1 126 ? 32.544 4.468 -47.193 1.00 71.04 122 TYR A C 1
ATOM 1002 O O . TYR A 1 126 ? 31.699 3.570 -47.254 1.00 74.85 122 TYR A O 1
ATOM 1011 N N . ASN A 1 127 ? 32.627 5.438 -48.098 1.00 65.50 123 ASN A N 1
ATOM 1012 C CA . ASN A 1 127 ? 31.863 5.367 -49.333 1.00 57.94 123 ASN A CA 1
ATOM 1013 C C . ASN A 1 127 ? 32.649 4.577 -50.376 1.00 66.91 123 ASN A C 1
ATOM 1014 O O . ASN A 1 127 ? 33.836 4.289 -50.207 1.00 78.63 123 ASN A O 1
ATOM 1019 N N . GLU A 1 128 ? 31.971 4.232 -51.473 1.00 69.95 124 GLU A N 1
ATOM 1020 C CA . GLU A 1 128 ? 32.581 3.372 -52.482 1.00 69.38 124 GLU A CA 1
ATOM 1021 C C . GLU A 1 128 ? 33.839 3.985 -53.082 1.00 67.30 124 GLU A C 1
ATOM 1022 O O . GLU A 1 128 ? 34.680 3.250 -53.613 1.00 67.58 124 GLU A O 1
ATOM 1028 N N . THR A 1 129 ? 33.989 5.308 -53.009 1.00 62.71 125 THR A N 1
ATOM 1029 C CA . THR A 1 129 ? 35.232 5.948 -53.423 1.00 68.32 125 THR A CA 1
ATOM 1030 C C . THR A 1 129 ? 36.320 5.765 -52.370 1.00 68.20 125 THR A C 1
ATOM 1031 O O . THR A 1 129 ? 37.457 5.406 -52.696 1.00 74.78 125 THR A O 1
ATOM 1035 N N . GLN A 1 130 ? 35.981 5.990 -51.099 1.00 62.42 126 GLN A N 1
ATOM 1036 C CA . GLN A 1 130 ? 36.970 5.927 -50.030 1.00 53.61 126 GLN A CA 1
ATOM 1037 C C . GLN A 1 130 ? 37.418 4.504 -49.723 1.00 67.74 126 GLN A C 1
ATOM 1038 O O . GLN A 1 130 ? 38.475 4.323 -49.110 1.00 68.60 126 GLN A O 1
ATOM 1044 N N . LYS A 1 131 ? 36.647 3.493 -50.131 1.00 64.09 127 LYS A N 1
ATOM 1045 C CA . LYS A 1 131 ? 37.019 2.115 -49.834 1.00 51.53 127 LYS A CA 1
ATOM 1046 C C . LYS A 1 131 ? 38.258 1.667 -50.598 1.00 60.35 127 LYS A C 1
ATOM 1047 O O . LYS A 1 131 ? 38.882 0.672 -50.212 1.00 68.45 127 LYS A O 1
ATOM 1053 N N . HIS A 1 132 ? 38.632 2.378 -51.665 1.00 69.03 128 HIS A N 1
ATOM 1054 C CA . HIS A 1 132 ? 39.852 2.058 -52.395 1.00 74.62 128 HIS A CA 1
ATOM 1055 C C . HIS A 1 132 ? 41.112 2.354 -51.593 1.00 65.10 128 HIS A C 1
ATOM 1056 O O . HIS A 1 132 ? 42.202 1.960 -52.022 1.00 60.93 128 HIS A O 1
ATOM 1063 N N . ARG A 1 133 ? 40.993 3.031 -50.447 1.00 59.79 129 ARG A N 1
ATOM 1064 C CA . ARG A 1 133 ? 42.159 3.296 -49.613 1.00 60.65 129 ARG A CA 1
ATOM 1065 C C . ARG A 1 133 ? 42.788 2.014 -49.088 1.00 56.57 129 ARG A C 1
ATOM 1066 O O . ARG A 1 133 ? 43.945 2.035 -48.654 1.00 62.04 129 ARG A O 1
ATOM 1074 N N . HIS A 1 134 ? 42.055 0.902 -49.116 1.00 58.61 130 HIS A N 1
ATOM 1075 C CA . HIS A 1 134 ? 42.570 -0.390 -48.688 1.00 54.45 130 HIS A CA 1
ATOM 1076 C C . HIS A 1 134 ? 42.995 -1.266 -49.860 1.00 58.73 130 HIS A C 1
ATOM 1077 O O . HIS A 1 134 ? 43.229 -2.464 -49.672 1.00 56.58 130 HIS A O 1
ATOM 1084 N N . ASP A 1 135 ? 43.098 -0.697 -51.065 1.00 65.76 131 ASP A N 1
ATOM 1085 C CA . ASP A 1 135 ? 43.639 -1.431 -52.204 1.00 59.05 131 ASP A CA 1
ATOM 1086 C C . ASP A 1 135 ? 45.146 -1.624 -52.108 1.00 60.60 131 ASP A C 1
ATOM 1087 O O . ASP A 1 135 ? 45.720 -2.320 -52.953 1.00 67.77 131 ASP A O 1
ATOM 1092 N N . VAL A 1 136 ? 45.794 -1.025 -51.109 1.00 61.49 132 VAL A N 1
ATOM 1093 C CA . VAL A 1 136 ? 47.223 -1.176 -50.872 1.00 54.34 132 VAL A CA 1
ATOM 1094 C C . VAL A 1 136 ? 47.443 -1.402 -49.381 1.00 61.41 132 VAL A C 1
ATOM 1095 O O . VAL A 1 136 ? 46.549 -1.192 -48.558 1.00 60.68 132 VAL A O 1
ATOM 1099 N N . ARG A 1 137 ? 48.653 -1.836 -49.040 1.00 57.08 133 ARG A N 1
ATOM 1100 C CA . ARG A 1 137 ? 48.979 -2.100 -47.645 1.00 44.39 133 ARG A CA 1
ATOM 1101 C C . ARG A 1 137 ? 48.982 -0.795 -46.849 1.00 50.46 133 ARG A C 1
ATOM 1102 O O . ARG A 1 137 ? 49.402 0.246 -47.364 1.00 49.83 133 ARG A O 1
ATOM 1110 N N . PRO A 1 138 ? 48.514 -0.816 -45.603 1.00 49.28 134 PRO A N 1
ATOM 1111 C CA . PRO A 1 138 ? 48.649 0.368 -44.748 1.00 45.99 134 PRO A CA 1
ATOM 1112 C C . PRO A 1 138 ? 50.111 0.664 -44.451 1.00 56.02 134 PRO A C 1
ATOM 1113 O O . PRO A 1 138 ? 50.983 -0.203 -44.543 1.00 46.54 134 PRO A O 1
ATOM 1117 N N . GLY A 1 139 ? 50.377 1.918 -44.083 1.00 50.80 135 GLY A N 1
ATOM 1118 C CA . GLY A 1 139 ? 51.735 2.383 -43.940 1.00 49.37 135 GLY A CA 1
ATOM 1119 C C . GLY A 1 139 ? 51.986 3.052 -42.598 1.00 51.61 135 GLY 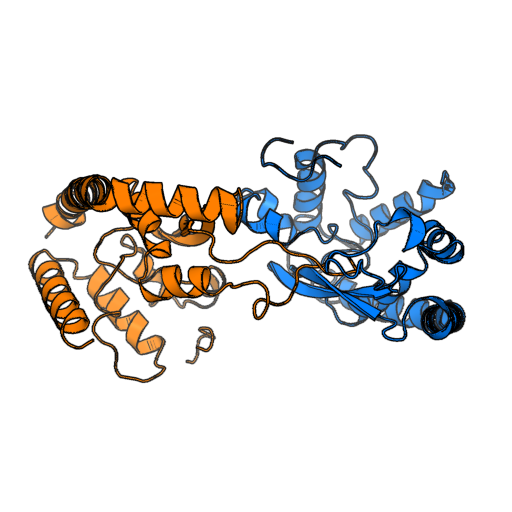A C 1
ATOM 1120 O O . GLY A 1 139 ? 51.072 3.542 -41.936 1.00 58.96 135 GLY A O 1
ATOM 1121 N N . ILE A 1 140 ? 53.262 3.045 -42.212 1.00 57.89 136 ILE A N 1
ATOM 1122 C CA . ILE A 1 140 ? 53.692 3.829 -41.058 1.00 58.02 136 ILE A CA 1
ATOM 1123 C C . ILE A 1 140 ? 53.592 5.317 -41.371 1.00 44.59 136 ILE A C 1
ATOM 1124 O O . ILE A 1 140 ? 53.229 6.127 -40.510 1.00 63.18 136 ILE A O 1
ATOM 1129 N N . THR A 1 141 ? 53.909 5.696 -42.607 1.00 48.32 137 THR A N 1
ATOM 1130 C CA . THR A 1 141 ? 53.670 7.032 -43.132 1.00 52.18 137 THR A CA 1
ATOM 1131 C C . THR A 1 141 ? 52.994 6.894 -44.491 1.00 45.50 137 THR A C 1
ATOM 1132 O O . THR A 1 141 ? 52.853 5.790 -45.023 1.00 45.95 137 THR A O 1
ATOM 1136 N N . GLY A 1 142 ? 52.565 8.016 -45.055 1.00 49.39 138 GLY A N 1
ATOM 1137 C CA . GLY A 1 142 ? 51.889 7.963 -46.337 1.00 56.75 138 GLY A CA 1
ATOM 1138 C C . GLY A 1 142 ? 51.616 9.347 -46.882 1.00 50.55 138 GLY A C 1
ATOM 1139 O O . GLY A 1 142 ? 52.080 10.355 -46.345 1.00 50.16 138 GLY A O 1
ATOM 1140 N N . LEU A 1 143 ? 50.839 9.373 -47.969 1.00 60.49 139 LEU A N 1
ATOM 1141 C CA . LEU A 1 143 ? 50.562 10.628 -48.661 1.00 59.43 139 LEU A CA 1
ATOM 1142 C C . LEU A 1 143 ? 49.702 11.555 -47.813 1.00 59.25 139 LEU A C 1
ATOM 1143 O O . LEU A 1 143 ? 49.957 12.764 -47.754 1.00 58.35 139 LEU A O 1
ATOM 1148 N N . ALA A 1 144 ? 48.676 11.013 -47.153 1.00 64.44 140 ALA A N 1
ATOM 1149 C CA . ALA A 1 144 ? 47.834 11.845 -46.301 1.00 65.03 140 ALA A CA 1
ATOM 1150 C C . ALA A 1 144 ? 48.550 12.239 -45.016 1.00 64.04 140 ALA A C 1
ATOM 1151 O O . ALA A 1 144 ? 48.258 13.295 -44.444 1.00 64.37 140 ALA A O 1
ATOM 1153 N N . GLN A 1 145 ? 49.490 11.412 -44.553 1.00 64.50 141 GLN A N 1
ATOM 1154 C CA . GLN A 1 145 ? 50.185 11.707 -43.304 1.00 44.65 141 GLN A CA 1
ATOM 1155 C C . GLN A 1 145 ? 51.058 12.950 -43.430 1.00 66.67 141 GLN A C 1
ATOM 1156 O O . GLN A 1 145 ? 51.082 13.790 -42.523 1.00 74.46 141 GLN A O 1
ATOM 1162 N N . VAL A 1 146 ? 51.782 13.087 -44.544 1.00 60.84 142 VAL A N 1
ATOM 1163 C CA . VAL A 1 146 ? 52.621 14.265 -44.741 1.00 66.12 142 VAL A CA 1
ATOM 1164 C C . VAL A 1 146 ? 51.800 15.499 -45.091 1.00 70.65 142 VAL A C 1
ATOM 1165 O O . VAL A 1 146 ? 52.282 16.625 -44.913 1.00 83.34 142 VAL A O 1
ATOM 1169 N N . ASN A 1 147 ? 50.579 15.324 -45.580 1.00 76.42 143 ASN A N 1
ATOM 1170 C CA . ASN A 1 147 ? 49.691 16.446 -45.886 1.00 75.19 143 ASN A CA 1
ATOM 1171 C C . ASN A 1 147 ? 48.711 16.694 -44.747 1.00 82.87 143 ASN A C 1
ATOM 1172 O O . ASN A 1 147 ? 47.500 16.785 -44.948 1.00 100.40 143 ASN A O 1
ATOM 1177 N N . GLY A 1 148 ? 49.235 16.795 -43.529 1.00 89.40 144 GLY A N 1
ATOM 1178 C CA . GLY A 1 148 ? 48.431 17.065 -42.359 1.00 97.76 144 GLY A CA 1
ATOM 1179 C C . GLY A 1 148 ? 48.125 18.521 -42.103 1.00 114.34 144 GLY A C 1
ATOM 1180 O O . GLY A 1 148 ? 47.449 18.839 -41.119 1.00 126.32 144 GLY A O 1
ATOM 1181 N N . ARG A 1 149 ? 48.603 19.423 -42.961 1.00 114.02 145 ARG A N 1
ATOM 1182 C CA . ARG A 1 149 ? 48.358 20.850 -42.797 1.00 112.80 145 ARG A CA 1
ATOM 1183 C C . ARG A 1 149 ? 47.079 21.302 -43.490 1.00 119.48 145 ARG A C 1
ATOM 1184 O O . ARG A 1 149 ? 46.301 22.069 -42.914 1.00 132.24 145 ARG A O 1
ATOM 1192 N N . ASN A 1 150 ? 46.844 20.839 -44.718 1.00 115.08 146 ASN A N 1
ATOM 1193 C CA . ASN A 1 150 ? 45.679 21.236 -45.498 1.00 120.29 146 ASN A CA 1
ATOM 1194 C C . ASN A 1 150 ? 44.595 20.163 -45.525 1.00 119.61 146 ASN A C 1
ATOM 1195 O O . ASN A 1 150 ? 43.718 20.200 -46.395 1.00 128.24 146 ASN A O 1
ATOM 1200 N N . ALA A 1 151 ? 44.637 19.204 -44.589 1.00 114.25 147 ALA A N 1
ATOM 1201 C CA . ALA A 1 151 ? 43.663 18.110 -44.539 1.00 102.39 147 ALA A CA 1
ATOM 1202 C C . ALA A 1 151 ? 43.304 17.859 -43.072 1.00 95.11 147 ALA A C 1
ATOM 1203 O O . ALA A 1 151 ? 43.781 16.912 -42.441 1.00 97.13 147 ALA A O 1
ATOM 1205 N N . ILE A 1 152 ? 42.450 18.725 -42.527 1.00 93.21 148 ILE A N 1
ATOM 1206 C CA . ILE A 1 152 ? 41.951 18.517 -41.173 1.00 98.86 148 ILE A CA 1
ATOM 1207 C C . ILE A 1 152 ? 40.754 17.573 -41.177 1.00 94.26 148 ILE A C 1
ATOM 1208 O O . ILE A 1 152 ? 40.573 16.790 -40.237 1.00 98.46 148 ILE A O 1
ATOM 1213 N N . SER A 1 153 ? 39.933 17.620 -42.222 1.00 88.55 149 SER A N 1
ATOM 1214 C CA . SER A 1 153 ? 38.791 16.729 -42.336 1.00 82.08 149 SER A CA 1
ATOM 1215 C C . SER A 1 153 ? 39.235 15.344 -42.801 1.00 85.51 149 SER A C 1
ATOM 1216 O O . SER A 1 153 ? 40.287 15.173 -43.422 1.00 86.37 149 SER A O 1
ATOM 1219 N N . TRP A 1 154 ? 38.405 14.344 -42.493 1.00 81.87 150 TRP A N 1
ATOM 1220 C CA . TRP A 1 154 ? 38.738 12.972 -42.859 1.00 80.22 150 TRP A CA 1
ATOM 1221 C C . TRP A 1 154 ? 38.553 12.718 -44.349 1.00 81.92 150 TRP A C 1
ATOM 1222 O O . TRP A 1 154 ? 39.258 11.881 -44.923 1.00 78.27 150 TRP A O 1
ATOM 1233 N N . GLU A 1 155 ? 37.617 13.423 -44.995 1.00 88.23 151 GLU A N 1
ATOM 1234 C CA . GLU A 1 155 ? 37.392 13.198 -46.420 1.00 87.84 151 GLU A CA 1
ATOM 1235 C C . GLU A 1 155 ? 38.561 13.703 -47.256 1.00 79.96 151 GLU A C 1
ATOM 1236 O O . GLU A 1 155 ? 38.800 13.192 -48.356 1.00 69.61 151 GLU A O 1
ATOM 1242 N N . LYS A 1 156 ? 39.300 14.695 -46.755 1.00 77.96 152 LYS A N 1
ATOM 1243 C CA . LYS A 1 156 ? 40.491 15.154 -47.461 1.00 78.39 152 LYS A CA 1
ATOM 1244 C C . LYS A 1 156 ? 41.631 14.154 -47.319 1.00 73.47 152 LYS A C 1
ATOM 1245 O O . LYS A 1 156 ? 42.369 13.907 -48.279 1.00 75.86 152 LYS A O 1
ATOM 1251 N N . LYS A 1 157 ? 41.791 13.572 -46.127 1.00 72.56 153 LYS A N 1
ATOM 1252 C CA . LYS A 1 157 ? 42.811 12.545 -45.942 1.00 63.43 153 LYS A CA 1
ATOM 1253 C C . LYS A 1 157 ? 42.511 11.320 -46.795 1.00 62.96 153 LYS A C 1
ATOM 1254 O O . LYS A 1 157 ? 43.427 10.690 -47.336 1.00 56.85 153 LYS A O 1
ATOM 1260 N N . PHE A 1 158 ? 41.230 10.968 -46.927 1.00 69.77 154 PHE A N 1
ATOM 1261 C CA . PHE A 1 158 ? 40.861 9.832 -47.763 1.00 57.98 154 PHE A CA 1
ATOM 1262 C C . PHE A 1 158 ? 41.077 10.132 -49.240 1.00 62.79 154 PHE A C 1
ATOM 1263 O O . PHE A 1 158 ? 41.422 9.228 -50.009 1.00 62.09 154 PHE A O 1
ATOM 1271 N N . GLU A 1 159 ? 40.882 11.388 -49.655 1.00 54.45 155 GLU A N 1
ATOM 1272 C CA . GLU A 1 159 ? 41.185 11.764 -51.032 1.00 63.53 155 GLU A CA 1
ATOM 1273 C C . GLU A 1 159 ? 42.661 11.550 -51.344 1.00 63.54 155 GLU A C 1
ATOM 1274 O O . GLU A 1 159 ? 43.013 11.102 -52.441 1.00 65.56 155 GLU A O 1
ATOM 1280 N N . TYR A 1 160 ? 43.540 11.863 -50.388 1.00 54.80 156 TYR A N 1
ATOM 1281 C CA . TYR A 1 160 ? 44.953 11.543 -50.555 1.00 59.25 156 TYR A CA 1
ATOM 1282 C C . TYR A 1 160 ? 45.191 10.039 -50.531 1.00 53.96 156 TYR A C 1
ATOM 1283 O O . TYR A 1 160 ? 46.124 9.550 -51.179 1.00 53.71 156 TYR A O 1
ATOM 1292 N N . ASP A 1 161 ? 44.364 9.293 -49.796 1.00 50.53 157 ASP A N 1
ATOM 1293 C CA . ASP A 1 161 ? 44.532 7.845 -49.729 1.00 51.87 157 ASP A CA 1
ATOM 1294 C C . ASP A 1 161 ? 44.161 7.186 -51.053 1.00 58.27 157 ASP A C 1
ATOM 1295 O O . ASP A 1 161 ? 44.914 6.355 -51.575 1.00 59.60 157 ASP A O 1
ATOM 1300 N N . VAL A 1 162 ? 43.001 7.545 -51.612 1.00 66.35 158 VAL A N 1
ATOM 1301 C CA . VAL A 1 162 ? 42.573 6.955 -52.878 1.00 63.67 158 VAL A CA 1
ATOM 1302 C C . VAL A 1 162 ? 43.502 7.385 -54.006 1.00 53.97 158 VAL A C 1
ATOM 1303 O O . VAL A 1 162 ? 43.793 6.607 -54.923 1.00 56.64 158 VAL A O 1
ATOM 1307 N N . TYR A 1 163 ? 43.983 8.630 -53.958 1.00 50.50 159 TYR A N 1
ATOM 1308 C CA . TYR A 1 163 ? 44.928 9.090 -54.969 1.00 59.19 159 TYR A CA 1
ATOM 1309 C C . TYR A 1 163 ? 46.234 8.309 -54.896 1.00 61.25 159 TYR A C 1
ATOM 1310 O O . TYR A 1 163 ? 46.853 8.023 -55.928 1.00 66.66 159 TYR A O 1
ATOM 1319 N N . TYR A 1 164 ? 46.674 7.962 -53.684 1.00 51.00 160 TYR A N 1
ATOM 1320 C CA . TYR A 1 164 ? 47.908 7.196 -53.545 1.00 48.21 160 TYR A CA 1
ATOM 1321 C C . TYR A 1 164 ? 47.736 5.779 -54.079 1.00 56.07 160 TYR A C 1
ATOM 1322 O O . TYR A 1 164 ? 48.588 5.277 -54.820 1.00 54.18 160 TYR A O 1
ATOM 1331 N N . ALA A 1 165 ? 46.636 5.118 -53.708 1.00 50.96 161 ALA A N 1
ATOM 1332 C CA . ALA A 1 165 ? 46.399 3.757 -54.179 1.00 55.06 161 ALA A CA 1
ATOM 1333 C C . ALA A 1 165 ? 46.223 3.709 -55.690 1.00 54.34 161 ALA A C 1
ATOM 1334 O O . ALA A 1 165 ? 46.561 2.702 -56.323 1.00 57.65 161 ALA A O 1
ATOM 1336 N N . LYS A 1 166 ? 45.706 4.782 -56.287 1.00 48.48 162 LYS A N 1
ATOM 1337 C CA . LYS A 1 166 ? 45.508 4.807 -57.730 1.00 62.00 162 LYS A CA 1
ATOM 1338 C C . LYS A 1 166 ? 46.812 5.068 -58.474 1.00 59.79 162 LYS A C 1
ATOM 1339 O O . LYS A 1 166 ? 47.055 4.477 -59.533 1.00 67.79 162 LYS A O 1
ATOM 1345 N N . ASN A 1 167 ? 47.664 5.936 -57.935 1.00 55.27 163 ASN A N 1
ATOM 1346 C CA . ASN A 1 167 ? 48.883 6.374 -58.606 1.00 61.09 163 ASN A CA 1
ATOM 1347 C C . ASN A 1 167 ? 50.137 5.920 -57.862 1.00 62.30 163 ASN A C 1
ATOM 1348 O O . ASN A 1 167 ? 51.117 6.659 -57.759 1.00 63.69 163 ASN A O 1
ATOM 1353 N N . LEU A 1 168 ? 50.124 4.696 -57.338 1.00 66.52 164 LEU A N 1
ATOM 1354 C CA . LEU A 1 168 ? 51.265 4.176 -56.590 1.00 54.56 164 LEU A CA 1
ATOM 1355 C C . LEU A 1 168 ? 52.429 3.933 -57.542 1.00 60.98 164 LEU A C 1
ATOM 1356 O O . LEU A 1 168 ? 52.346 3.086 -58.437 1.00 70.94 164 LEU A O 1
ATOM 1361 N N . SER A 1 169 ? 53.515 4.681 -57.356 1.00 64.91 165 SER A N 1
ATOM 1362 C CA . SER A 1 169 ? 54.709 4.532 -58.173 1.00 61.25 165 SER A CA 1
ATOM 1363 C C . SER A 1 169 ? 55.939 4.697 -57.292 1.00 62.69 165 SER A C 1
ATOM 1364 O O . SER A 1 169 ? 55.857 5.144 -56.145 1.00 51.87 165 SER A O 1
ATOM 1367 N N . PHE A 1 170 ? 57.095 4.321 -57.844 1.00 70.61 166 PHE A N 1
ATOM 1368 C CA . PHE A 1 170 ? 58.350 4.516 -57.126 1.00 55.01 166 PHE A CA 1
ATOM 1369 C C . PHE A 1 170 ? 58.625 5.997 -56.899 1.00 58.45 166 PHE A C 1
ATOM 1370 O O . PHE A 1 170 ? 59.103 6.392 -55.829 1.00 55.08 166 PHE A O 1
ATOM 1378 N N . MET A 1 171 ? 58.326 6.832 -57.897 1.00 58.15 167 MET A N 1
ATOM 1379 C CA . MET A 1 171 ? 58.584 8.262 -57.768 1.00 59.10 167 MET A CA 1
ATOM 1380 C C . MET A 1 171 ? 57.682 8.896 -56.717 1.00 61.35 167 MET A C 1
ATOM 1381 O O . MET A 1 171 ? 58.102 9.815 -56.004 1.00 60.09 167 MET A O 1
ATOM 1386 N N . LEU A 1 172 ? 56.438 8.422 -56.605 1.00 62.03 168 LEU A N 1
ATOM 1387 C CA . LEU A 1 172 ? 55.547 8.949 -55.577 1.00 62.59 168 LEU A CA 1
ATOM 1388 C C . LEU A 1 172 ? 56.017 8.549 -54.184 1.00 58.65 168 LEU A C 1
ATOM 1389 O O . LEU A 1 172 ? 55.968 9.359 -53.252 1.00 52.74 168 LEU A O 1
ATOM 1394 N N . ASP A 1 173 ? 56.476 7.304 -54.024 1.00 54.81 169 ASP A N 1
ATOM 1395 C CA . ASP A 1 173 ? 56.988 6.865 -52.729 1.00 48.31 169 ASP A CA 1
ATOM 1396 C C . ASP A 1 173 ? 58.241 7.640 -52.339 1.00 58.66 169 ASP A C 1
ATOM 1397 O O . ASP A 1 173 ? 58.380 8.065 -51.186 1.00 62.79 169 ASP A O 1
ATOM 1402 N N . VAL A 1 174 ? 59.164 7.834 -53.284 1.00 61.43 170 VAL A N 1
ATOM 1403 C CA . VAL A 1 174 ? 60.356 8.634 -53.010 1.00 59.14 170 VAL A CA 1
ATOM 1404 C C . VAL A 1 174 ? 59.963 10.060 -52.648 1.00 58.86 170 VAL A C 1
ATOM 1405 O O . VAL A 1 174 ? 60.552 10.675 -51.750 1.00 65.87 170 VAL A O 1
ATOM 1409 N N . LYS A 1 175 ? 58.953 10.603 -53.330 1.00 65.72 171 LYS A N 1
ATOM 1410 C CA . LYS A 1 175 ? 58.480 11.944 -53.006 1.00 62.19 171 LYS A CA 1
ATOM 1411 C C . LYS A 1 175 ? 57.906 12.000 -51.597 1.00 66.71 171 LYS A C 1
ATOM 1412 O O . LYS A 1 175 ? 58.194 12.933 -50.838 1.00 65.82 171 LYS A O 1
ATOM 1418 N N . ILE A 1 176 ? 57.086 11.010 -51.231 1.00 63.39 172 ILE A N 1
ATOM 1419 C CA . ILE A 1 176 ? 56.514 10.964 -49.888 1.00 66.09 172 ILE A CA 1
ATOM 1420 C C . ILE A 1 176 ? 57.609 10.831 -48.839 1.00 67.79 172 ILE A C 1
ATOM 1421 O O . ILE A 1 176 ? 57.511 11.405 -47.747 1.00 67.86 172 ILE A O 1
ATOM 1426 N N . ALA A 1 177 ? 58.676 10.092 -49.153 1.00 69.10 173 ALA A N 1
ATOM 1427 C CA . ALA A 1 177 ? 59.778 9.951 -48.207 1.00 68.02 173 ALA A CA 1
ATOM 1428 C C . ALA A 1 177 ? 60.541 11.259 -48.043 1.00 72.46 173 ALA A C 1
ATOM 1429 O O . ALA A 1 177 ? 60.991 11.586 -46.938 1.00 68.42 173 ALA A O 1
ATOM 1431 N N . LEU A 1 178 ? 60.698 12.023 -49.128 1.00 78.90 174 LEU A N 1
ATOM 1432 C CA . LEU A 1 178 ? 61.407 13.295 -49.033 1.00 71.84 174 LEU A CA 1
ATOM 1433 C C . LEU A 1 178 ? 60.634 14.297 -48.184 1.00 73.83 174 LEU A C 1
ATOM 1434 O O . LEU A 1 178 ? 61.234 15.077 -47.437 1.00 83.69 174 LEU A O 1
ATOM 1439 N N . MET A 1 179 ? 59.320 14.268 -48.300 1.00 72.54 175 MET A N 1
ATOM 1440 C CA . MET A 1 179 ? 58.505 15.234 -47.541 1.00 73.49 175 MET A CA 1
ATOM 1441 C C . MET A 1 179 ? 58.484 14.817 -46.069 1.00 70.47 175 MET A C 1
ATOM 1442 O O . MET A 1 179 ? 58.372 15.700 -45.220 1.00 78.37 175 MET A O 1
ATOM 1447 N N . THR A 1 180 ? 58.610 13.526 -45.783 1.00 67.98 176 THR A N 1
ATOM 1448 C CA . THR A 1 180 ? 58.533 13.035 -44.384 1.00 79.03 176 THR A CA 1
ATOM 1449 C C . THR A 1 180 ? 59.780 13.478 -43.619 1.00 78.78 176 THR A C 1
ATOM 1450 O O . THR A 1 180 ? 59.659 13.861 -42.455 1.00 77.47 176 THR A O 1
ATOM 1454 N N . ILE A 1 181 ? 60.932 13.411 -44.260 1.00 69.33 177 ILE A N 1
ATOM 1455 C CA . ILE A 1 181 ? 62.171 13.902 -43.618 1.00 71.32 177 ILE A CA 1
ATOM 1456 C C . ILE A 1 181 ? 61.983 15.393 -43.405 1.00 85.52 177 ILE A C 1
ATOM 1457 O O . ILE A 1 181 ? 62.248 15.869 -42.302 1.00 88.28 177 ILE A O 1
ATOM 1462 N N . GLU A 1 182 ? 61.487 16.085 -44.422 1.00 88.77 178 GLU A N 1
ATOM 1463 C CA . GLU A 1 182 ? 61.327 17.553 -44.351 1.00 76.82 178 GLU A CA 1
ATOM 1464 C C . GLU A 1 182 ? 60.544 17.895 -43.094 1.00 80.97 178 GLU A C 1
ATOM 1465 O O . GLU A 1 182 ? 60.658 19.029 -42.631 1.00 86.43 178 GLU A O 1
ATOM 1471 N N . LYS A 1 183 ? 59.781 16.946 -42.567 1.00 82.35 179 LYS A N 1
ATOM 1472 C CA . LYS A 1 183 ? 59.082 17.195 -41.287 1.00 79.94 179 LYS A CA 1
ATOM 1473 C C . LYS A 1 183 ? 60.145 17.219 -40.197 1.00 97.72 179 LYS A C 1
ATOM 1474 O O . LYS A 1 183 ? 59.865 16.723 -39.095 1.00 90.20 179 LYS A O 1
ATOM 1480 N N . VAL A 1 184 ? 61.334 17.739 -40.524 1.00 107.75 180 VAL A N 1
ATOM 1481 C CA . VAL A 1 184 ? 62.420 17.922 -39.519 1.00 92.33 180 VAL A CA 1
ATOM 1482 C C . VAL A 1 184 ? 61.879 18.939 -38.523 1.00 103.08 180 VAL A C 1
ATOM 1483 O O . VAL A 1 184 ? 62.237 18.848 -37.342 1.00 118.86 180 VAL A O 1
ATOM 1487 N N . LEU A 1 185 ? 60.988 19.822 -38.979 1.00 98.30 181 LEU A N 1
ATOM 1488 C CA . LEU A 1 185 ? 60.446 20.912 -38.126 1.00 105.89 181 LEU A CA 1
ATOM 1489 C C . LEU A 1 185 ? 59.985 20.373 -36.770 1.00 106.44 181 LEU A C 1
ATOM 1490 O O . LEU A 1 185 ? 60.005 21.145 -35.798 1.00 101.35 181 LEU A O 1
ATOM 1495 N N . LYS A 1 186 ? 59.566 19.112 -36.704 1.00 96.23 182 LYS A N 1
ATOM 1496 C CA . LYS A 1 186 ? 59.230 18.541 -35.377 1.00 92.20 182 LYS A CA 1
ATOM 1497 C C . LYS A 1 186 ? 60.207 17.404 -35.079 1.00 88.95 182 LYS A C 1
ATOM 1498 O O . LYS A 1 186 ? 61.403 17.709 -34.958 1.00 88.38 182 LYS A O 1
ATOM 1504 N N . THR A 1 198 ? 40.523 14.068 -34.192 1.00 98.20 194 THR A N 1
ATOM 1505 C CA . THR A 1 198 ? 40.020 13.783 -32.822 1.00 102.68 194 THR A CA 1
ATOM 1506 C C . THR A 1 198 ? 38.529 13.453 -32.894 1.00 102.60 194 THR A C 1
ATOM 1507 O O . THR A 1 198 ? 38.051 12.702 -32.033 1.00 100.59 194 THR A O 1
ATOM 1511 N N . GLU A 1 199 ? 37.842 13.971 -33.908 1.00 107.83 195 GLU A N 1
ATOM 1512 C CA . GLU A 1 199 ? 36.378 13.788 -34.038 1.00 110.64 195 GLU A CA 1
ATOM 1513 C C . GLU A 1 199 ? 36.013 12.324 -34.255 1.00 110.16 195 GLU A C 1
ATOM 1514 O O . GLU A 1 199 ? 34.940 11.938 -33.782 1.00 119.39 195 GLU A O 1
ATOM 1520 N N . LYS A 1 200 ? 36.832 11.564 -34.970 1.00 90.80 196 LYS A N 1
ATOM 1521 C CA . LYS A 1 200 ? 36.473 10.164 -35.305 1.00 96.62 196 LYS A CA 1
ATOM 1522 C C . LYS A 1 200 ? 35.543 10.193 -36.514 1.00 99.84 196 LYS A C 1
ATOM 1523 O O . LYS A 1 200 ? 34.562 10.934 -36.465 1.00 110.06 196 LYS A O 1
ATOM 1529 N N . PHE A 1 201 ? 35.843 9.405 -37.546 1.00 94.76 197 PHE A N 1
ATOM 1530 C CA . PHE A 1 201 ? 35.065 9.444 -38.813 1.00 96.22 197 PHE A CA 1
ATOM 1531 C C . PHE A 1 201 ? 33.573 9.269 -38.544 1.00 108.62 197 PHE A C 1
ATOM 1532 O O . PHE A 1 201 ? 33.213 8.283 -37.892 1.00 108.02 197 PHE A O 1
ATOM 1540 N N . ASN A 1 202 ? 32.748 10.195 -39.040 1.00 107.88 198 ASN A N 1
ATOM 1541 C CA . ASN A 1 202 ? 31.300 10.119 -38.893 1.00 104.53 198 ASN A CA 1
ATOM 1542 C C . ASN A 1 202 ? 30.552 10.093 -40.220 1.00 100.00 198 ASN A C 1
ATOM 1543 O O . ASN A 1 202 ? 29.316 10.112 -40.217 1.00 104.46 198 ASN A O 1
ATOM 1548 N N . GLY A 1 203 ? 31.258 10.058 -41.350 1.00 98.34 199 GLY A N 1
ATOM 1549 C CA . GLY A 1 203 ? 30.639 10.105 -42.652 1.00 99.77 199 GLY A CA 1
ATOM 1550 C C . GLY A 1 203 ? 30.508 11.492 -43.237 1.00 94.60 199 GLY A C 1
ATOM 1551 O O . GLY A 1 203 ? 30.260 11.618 -44.440 1.00 107.69 199 GLY A O 1
ATOM 1552 N N . LYS A 1 204 ? 30.670 12.535 -42.423 1.00 95.86 200 LYS A N 1
ATOM 1553 C CA . LYS A 1 204 ? 30.600 13.906 -42.907 1.00 95.11 200 LYS A CA 1
ATOM 1554 C C . LYS A 1 204 ? 31.698 14.792 -42.331 1.00 105.04 200 LYS A C 1
ATOM 1555 O O . LYS A 1 204 ? 31.812 15.955 -42.737 1.00 107.87 200 LYS A O 1
ATOM 1561 N N . ASN A 1 205 ? 32.504 14.283 -41.406 1.00 104.43 201 ASN A N 1
ATOM 1562 C CA . ASN A 1 205 ? 33.575 15.063 -40.799 1.00 99.08 201 ASN A CA 1
ATOM 1563 C C . ASN A 1 205 ? 34.860 14.960 -41.609 1.00 100.26 201 ASN A C 1
ATOM 1564 O O . ASN A 1 205 ? 35.899 15.506 -41.225 1.00 99.83 201 ASN A O 1
ATOM 1570 N N . SER B 1 3 ? 6.189 -15.431 -67.847 1.00 102.70 -2 SER B N 1
ATOM 1571 C CA . SER B 1 3 ? 6.407 -15.283 -66.413 1.00 100.70 -2 SER B CA 1
ATOM 1572 C C . SER B 1 3 ? 7.149 -13.987 -66.108 1.00 101.57 -2 SER B C 1
ATOM 1573 O O . SER B 1 3 ? 8.147 -13.986 -65.384 1.00 101.59 -2 SER B O 1
ATOM 1576 N N . GLY B 1 4 ? 6.648 -12.885 -66.662 1.00 80.94 -1 GLY B N 1
ATOM 1577 C CA . GLY B 1 4 ? 7.292 -11.598 -66.505 1.00 86.49 -1 GLY B CA 1
ATOM 1578 C C . GLY B 1 4 ? 6.651 -10.729 -65.447 1.00 85.76 -1 GLY B C 1
ATOM 1579 O O . GLY B 1 4 ? 7.349 -10.022 -64.716 1.00 90.15 -1 GLY B O 1
ATOM 1580 N N . MET B 1 5 ? 5.320 -10.782 -65.347 1.00 82.46 1 MET B N 1
ATOM 1581 C CA . MET B 1 5 ? 4.616 -9.876 -64.446 1.00 83.49 1 MET B CA 1
ATOM 1582 C C . MET B 1 5 ? 5.025 -10.110 -62.999 1.00 79.10 1 MET B C 1
ATOM 1583 O O . MET B 1 5 ? 5.148 -9.159 -62.218 1.00 80.03 1 MET B O 1
ATOM 1588 N N . TYR B 1 6 ? 5.368 -11.332 -62.626 1.00 77.64 2 TYR B N 1
ATOM 1589 C CA . TYR B 1 6 ? 5.719 -11.559 -61.209 1.00 74.05 2 TYR B CA 1
ATOM 1590 C C . TYR B 1 6 ? 7.097 -10.988 -60.944 1.00 74.66 2 TYR B C 1
ATOM 1591 O O . TYR B 1 6 ? 7.228 -10.050 -60.156 1.00 72.47 2 TYR B O 1
ATOM 1600 N N . ARG B 1 7 ? 8.096 -11.543 -61.605 1.00 76.03 3 ARG B N 1
ATOM 1601 C CA . ARG B 1 7 ? 9.490 -11.132 -61.327 1.00 79.34 3 ARG B CA 1
ATOM 1602 C C . ARG B 1 7 ? 9.699 -9.648 -61.594 1.00 79.31 3 ARG B C 1
ATOM 1603 O O . ARG B 1 7 ? 10.488 -9.030 -60.877 1.00 73.65 3 ARG B O 1
ATOM 1611 N N . ASN B 1 8 ? 9.019 -9.107 -62.591 1.00 87.82 4 ASN B N 1
ATOM 1612 C CA . ASN B 1 8 ? 9.281 -7.701 -62.982 1.00 82.21 4 ASN B CA 1
ATOM 1613 C C . ASN B 1 8 ? 8.376 -6.744 -62.213 1.00 78.80 4 ASN B C 1
ATOM 1614 O O . ASN B 1 8 ? 8.595 -5.533 -62.328 1.00 79.77 4 ASN B O 1
ATOM 1619 N N . PHE B 1 9 ? 7.403 -7.257 -61.463 1.00 79.46 5 PHE B N 1
ATOM 1620 C CA . PHE B 1 9 ? 6.460 -6.311 -60.816 1.00 78.76 5 PHE B CA 1
ATOM 1621 C C . PHE B 1 9 ? 5.745 -6.926 -59.618 1.00 82.18 5 PHE B C 1
ATOM 1622 O O . PHE B 1 9 ? 5.769 -6.314 -58.540 1.00 75.68 5 PHE B O 1
ATOM 1630 N N . LEU B 1 10 ? 5.134 -8.095 -59.791 1.00 80.30 6 LEU B N 1
ATOM 1631 C CA . LEU B 1 10 ? 4.309 -8.608 -58.698 1.00 74.40 6 LEU B CA 1
ATOM 1632 C C . LEU B 1 10 ? 5.148 -9.057 -57.507 1.00 73.13 6 LEU B C 1
ATOM 1633 O O . LEU B 1 10 ? 4.771 -8.816 -56.354 1.00 71.61 6 LEU B O 1
ATOM 1638 N N . LYS B 1 11 ? 6.279 -9.722 -57.760 1.00 75.00 7 LYS B N 1
ATOM 1639 C CA . LYS B 1 11 ? 7.123 -10.183 -56.660 1.00 70.98 7 LYS B CA 1
ATOM 1640 C C . LYS B 1 11 ? 7.583 -9.021 -55.791 1.00 71.32 7 LYS B C 1
ATOM 1641 O O . LYS B 1 11 ? 7.702 -9.159 -54.568 1.00 65.92 7 LYS B O 1
ATOM 1647 N N . ARG B 1 12 ? 7.838 -7.863 -56.404 1.00 72.72 8 ARG B N 1
ATOM 1648 C CA . ARG B 1 12 ? 8.267 -6.698 -55.637 1.00 64.73 8 ARG B CA 1
ATOM 1649 C C . ARG B 1 12 ? 7.126 -6.135 -54.796 1.00 63.72 8 ARG B C 1
ATOM 1650 O O . ARG B 1 12 ? 7.339 -5.723 -53.649 1.00 63.04 8 ARG B O 1
ATOM 1658 N N . VAL B 1 13 ? 5.910 -6.109 -55.348 1.00 63.92 9 VAL B N 1
ATOM 1659 C CA . VAL B 1 13 ? 4.763 -5.586 -54.608 1.00 59.24 9 VAL B CA 1
ATOM 1660 C C . VAL B 1 13 ? 4.503 -6.423 -53.362 1.00 58.15 9 VAL B C 1
ATOM 1661 O O . VAL B 1 13 ? 4.154 -5.891 -52.300 1.00 65.28 9 VAL B O 1
ATOM 1665 N N . ILE B 1 14 ? 4.687 -7.742 -53.461 1.00 63.16 10 ILE B N 1
ATOM 1666 C CA . ILE B 1 14 ? 4.506 -8.603 -52.297 1.00 62.25 10 ILE B CA 1
ATOM 1667 C C . ILE B 1 14 ? 5.574 -8.316 -51.248 1.00 66.38 10 ILE B C 1
ATOM 1668 O O . ILE B 1 14 ? 5.296 -8.318 -50.042 1.00 61.37 10 ILE B O 1
ATOM 1673 N N . ASP B 1 15 ? 6.808 -8.052 -51.687 1.00 60.71 11 ASP B N 1
ATOM 1674 C CA . ASP B 1 15 ? 7.883 -7.758 -50.744 1.00 50.05 11 ASP B CA 1
ATOM 1675 C C . ASP B 1 15 ? 7.596 -6.488 -49.953 1.00 58.40 11 ASP B C 1
ATOM 1676 O O . ASP B 1 15 ? 7.884 -6.417 -48.753 1.00 60.46 11 ASP B O 1
ATOM 1681 N N . ILE B 1 16 ? 7.033 -5.472 -50.610 1.00 62.17 12 ILE B N 1
ATOM 1682 C CA . ILE B 1 16 ? 6.739 -4.217 -49.926 1.00 53.38 12 ILE B CA 1
ATOM 1683 C C . ILE B 1 16 ? 5.640 -4.419 -48.892 1.00 51.09 12 ILE B C 1
ATOM 1684 O O . ILE B 1 16 ? 5.794 -4.059 -47.719 1.00 56.95 12 ILE B O 1
ATOM 1689 N N . LEU B 1 17 ? 4.517 -5.009 -49.308 1.00 54.21 13 LEU B N 1
ATOM 1690 C CA . LEU B 1 17 ? 3.395 -5.202 -48.395 1.00 50.80 13 LEU B CA 1
ATOM 1691 C C . LEU B 1 17 ? 3.718 -6.218 -47.305 1.00 50.69 13 LEU B C 1
ATOM 1692 O O . LEU B 1 17 ? 3.244 -6.078 -46.172 1.00 56.60 13 LEU B O 1
ATOM 1697 N N . GLY B 1 18 ? 4.520 -7.236 -47.618 1.00 60.53 14 GLY B N 1
ATOM 1698 C CA . GLY B 1 18 ? 4.865 -8.224 -46.608 1.00 56.19 14 GLY B CA 1
ATOM 1699 C C . GLY B 1 18 ? 5.794 -7.668 -45.546 1.00 52.25 14 GLY B C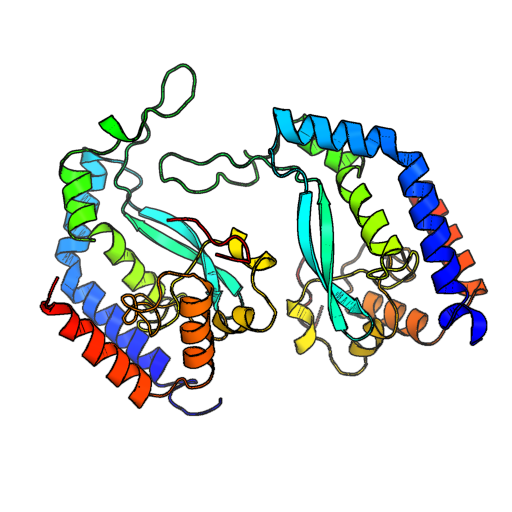 1
ATOM 1700 O O . GLY B 1 18 ? 5.577 -7.864 -44.347 1.00 51.48 14 GLY B O 1
ATOM 1701 N N . ALA B 1 19 ? 6.848 -6.969 -45.973 1.00 55.00 15 ALA B N 1
ATOM 1702 C CA . ALA B 1 19 ? 7.780 -6.382 -45.017 1.00 61.25 15 ALA B CA 1
ATOM 1703 C C . ALA B 1 19 ? 7.113 -5.278 -44.206 1.00 59.54 15 ALA B C 1
ATOM 1704 O O . ALA B 1 19 ? 7.333 -5.171 -42.994 1.00 52.65 15 ALA B O 1
ATOM 1706 N N . LEU B 1 20 ? 6.293 -4.451 -44.860 1.00 52.90 16 LEU B N 1
ATOM 1707 C CA . LEU B 1 20 ? 5.587 -3.386 -44.154 1.00 58.05 16 LEU B CA 1
ATOM 1708 C C . LEU B 1 20 ? 4.648 -3.954 -43.096 1.00 53.29 16 LEU B C 1
ATOM 1709 O O . LEU B 1 20 ? 4.494 -3.374 -42.015 1.00 58.56 16 LEU B O 1
ATOM 1714 N N . PHE B 1 21 ? 4.016 -5.092 -43.387 1.00 59.92 17 PHE B N 1
ATOM 1715 C CA . PHE B 1 21 ? 3.094 -5.690 -42.429 1.00 63.04 17 PHE B CA 1
ATOM 1716 C C . PHE B 1 21 ? 3.843 -6.301 -41.251 1.00 59.59 17 PHE B C 1
ATOM 1717 O O . PHE B 1 21 ? 3.436 -6.134 -40.095 1.00 50.95 17 PHE B O 1
ATOM 1725 N N . LEU B 1 22 ? 4.943 -7.007 -41.523 1.00 50.21 18 LEU B N 1
ATOM 1726 C CA . LEU B 1 22 ? 5.699 -7.640 -40.448 1.00 40.56 18 LEU B CA 1
ATOM 1727 C C . LEU B 1 22 ? 6.428 -6.613 -39.591 1.00 36.21 18 LEU B C 1
ATOM 1728 O O . LEU B 1 22 ? 6.671 -6.861 -38.405 1.00 42.08 18 LEU B O 1
ATOM 1733 N N . LEU B 1 23 ? 6.785 -5.463 -40.167 1.00 51.33 19 LEU B N 1
ATOM 1734 C CA . LEU B 1 23 ? 7.368 -4.392 -39.366 1.00 50.89 19 LEU B CA 1
ATOM 1735 C C . LEU B 1 23 ? 6.356 -3.841 -38.371 1.00 47.77 19 LEU B C 1
ATOM 1736 O O . LEU B 1 23 ? 6.698 -3.567 -37.214 1.00 47.85 19 LEU B O 1
ATOM 1741 N N . ILE B 1 24 ? 5.104 -3.669 -38.802 1.00 46.10 20 ILE B N 1
ATOM 1742 C CA . ILE B 1 24 ? 4.053 -3.253 -37.880 1.00 47.29 20 ILE B CA 1
ATOM 1743 C C . ILE B 1 24 ? 3.729 -4.378 -36.907 1.00 41.67 20 ILE B C 1
ATOM 1744 O O . ILE B 1 24 ? 3.471 -4.139 -35.720 1.00 50.49 20 ILE B O 1
ATOM 1749 N N . LEU B 1 25 ? 3.749 -5.623 -37.390 1.00 44.24 21 LEU B N 1
ATOM 1750 C CA . LEU B 1 25 ? 3.415 -6.762 -36.543 1.00 41.34 21 LEU B CA 1
ATOM 1751 C C . LEU B 1 25 ? 4.422 -6.929 -35.411 1.00 46.65 21 LEU B C 1
ATOM 1752 O O . LEU B 1 25 ? 4.039 -7.164 -34.259 1.00 50.79 21 LEU B O 1
ATOM 1757 N N . THR B 1 26 ? 5.713 -6.814 -35.716 1.00 46.21 22 THR B N 1
ATOM 1758 C CA . THR B 1 26 ? 6.767 -7.005 -34.730 1.00 47.27 22 THR B CA 1
ATOM 1759 C C . THR B 1 26 ? 7.289 -5.691 -34.164 1.00 44.11 22 THR B C 1
ATOM 1760 O O . THR B 1 26 ? 8.339 -5.683 -33.514 1.00 40.68 22 THR B O 1
ATOM 1764 N N . SER B 1 27 ? 6.575 -4.587 -34.387 1.00 39.09 23 SER B N 1
ATOM 1765 C CA . SER B 1 27 ? 7.045 -3.289 -33.907 1.00 38.40 23 SER B CA 1
ATOM 1766 C C . SER B 1 27 ? 7.244 -3.220 -32.395 1.00 44.16 23 SER B C 1
ATOM 1767 O O . SER B 1 27 ? 8.263 -2.646 -31.969 1.00 43.31 23 SER B O 1
ATOM 1770 N N . PRO B 1 28 ? 6.353 -3.744 -31.540 1.00 48.41 24 PRO B N 1
ATOM 1771 C CA . PRO B 1 28 ? 6.644 -3.676 -30.097 1.00 50.72 24 PRO B CA 1
ATOM 1772 C C . PRO B 1 28 ? 7.891 -4.449 -29.716 1.00 43.93 24 PRO B C 1
ATOM 1773 O O . PRO B 1 28 ? 8.650 -4.006 -28.846 1.00 40.97 24 PRO B O 1
ATOM 1777 N N . ILE B 1 29 ? 8.129 -5.594 -30.357 1.00 38.18 25 ILE B N 1
ATOM 1778 C CA . ILE B 1 29 ? 9.348 -6.350 -30.093 1.00 32.04 25 ILE B CA 1
ATOM 1779 C C . ILE B 1 29 ? 10.565 -5.597 -30.618 1.00 43.06 25 ILE B C 1
ATOM 1780 O O . ILE B 1 29 ? 11.627 -5.589 -29.985 1.00 46.84 25 ILE B O 1
ATOM 1785 N N . ILE B 1 30 ? 10.429 -4.941 -31.774 1.00 46.83 26 ILE B N 1
ATOM 1786 C CA . ILE B 1 30 ? 11.533 -4.154 -32.320 1.00 36.34 26 ILE B CA 1
ATOM 1787 C C . ILE B 1 30 ? 11.872 -3.000 -31.385 1.00 45.13 26 ILE B C 1
ATOM 1788 O O . ILE B 1 30 ? 13.038 -2.780 -31.033 1.00 45.71 26 ILE B O 1
ATOM 1793 N N . ILE B 1 31 ? 10.852 -2.249 -30.964 1.00 45.51 27 ILE B N 1
ATOM 1794 C CA . ILE B 1 31 ? 11.080 -1.094 -30.101 1.00 49.21 27 ILE B CA 1
ATOM 1795 C C . ILE B 1 31 ? 11.614 -1.534 -28.744 1.00 48.34 27 ILE B C 1
ATOM 1796 O O . ILE B 1 31 ? 12.544 -0.924 -28.202 1.00 48.66 27 ILE B O 1
ATOM 1801 N N . ALA B 1 32 ? 11.047 -2.603 -28.179 1.00 49.27 28 ALA B N 1
ATOM 1802 C CA . ALA B 1 32 ? 11.519 -3.091 -26.886 1.00 40.25 28 ALA B CA 1
ATOM 1803 C C . ALA B 1 32 ? 12.962 -3.575 -26.968 1.00 39.84 28 ALA B C 1
ATOM 1804 O O . ALA B 1 32 ? 13.772 -3.285 -26.080 1.00 40.66 28 ALA B O 1
ATOM 1806 N N . THR B 1 33 ? 13.303 -4.317 -28.025 1.00 42.50 29 THR B N 1
ATOM 1807 C CA . THR B 1 33 ? 14.679 -4.778 -28.184 1.00 43.22 29 THR B CA 1
ATOM 1808 C C . THR B 1 33 ? 15.626 -3.608 -28.414 1.00 48.09 29 THR B C 1
ATOM 1809 O O . THR B 1 33 ? 16.752 -3.604 -27.903 1.00 45.57 29 THR B O 1
ATOM 1813 N N . ALA B 1 34 ? 15.188 -2.604 -29.178 1.00 45.25 30 ALA B N 1
ATOM 1814 C CA . ALA B 1 34 ? 16.020 -1.425 -29.390 1.00 38.46 30 ALA B CA 1
ATOM 1815 C C . ALA B 1 34 ? 16.239 -0.668 -28.087 1.00 45.76 30 ALA B C 1
ATOM 1816 O O . ALA B 1 34 ? 17.320 -0.116 -27.854 1.00 56.42 30 ALA B O 1
ATOM 1818 N N . ILE B 1 35 ? 15.223 -0.639 -27.223 1.00 49.82 31 ILE B N 1
ATOM 1819 C CA . ILE B 1 35 ? 15.350 0.045 -25.939 1.00 47.22 31 ILE B CA 1
ATOM 1820 C C . ILE B 1 35 ? 16.319 -0.703 -25.031 1.00 56.82 31 ILE B C 1
ATOM 1821 O O . ILE B 1 35 ? 17.188 -0.098 -24.391 1.00 59.99 31 ILE B O 1
ATOM 1826 N N . PHE B 1 36 ? 16.190 -2.031 -24.967 1.00 60.02 32 PHE B N 1
ATOM 1827 C CA . PHE B 1 36 ? 17.044 -2.817 -24.082 1.00 47.75 32 PHE B CA 1
ATOM 1828 C C . PHE B 1 36 ? 18.508 -2.714 -24.492 1.00 58.28 32 PHE B C 1
ATOM 1829 O O . PHE B 1 36 ? 19.392 -2.539 -23.645 1.00 65.74 32 PHE B O 1
ATOM 1837 N N . ILE B 1 37 ? 18.781 -2.831 -25.794 1.00 52.48 33 ILE B N 1
ATOM 1838 C CA . ILE B 1 37 ? 20.153 -2.740 -26.282 1.00 54.57 33 ILE B CA 1
ATOM 1839 C C . ILE B 1 37 ? 20.735 -1.364 -25.993 1.00 60.26 33 ILE B C 1
ATOM 1840 O O . ILE B 1 37 ? 21.927 -1.233 -25.685 1.00 58.87 33 ILE B O 1
ATOM 1845 N N . TYR B 1 38 ? 19.906 -0.320 -26.064 1.00 55.65 34 TYR B N 1
ATOM 1846 C CA . TYR B 1 38 ? 20.398 1.038 -25.859 1.00 56.99 34 TYR B CA 1
ATOM 1847 C C . TYR B 1 38 ? 20.904 1.244 -24.436 1.00 57.65 34 TYR B C 1
ATOM 1848 O O . TYR B 1 38 ? 21.957 1.859 -24.230 1.00 68.33 34 TYR B O 1
ATOM 1857 N N . PHE B 1 39 ? 20.175 0.737 -23.442 1.00 49.99 35 PHE B N 1
ATOM 1858 C CA . PHE B 1 39 ? 20.503 1.008 -22.048 1.00 48.40 35 PHE B CA 1
ATOM 1859 C C . PHE B 1 39 ? 21.429 -0.028 -21.425 1.00 59.82 35 PHE B C 1
ATOM 1860 O O . PHE B 1 39 ? 22.126 0.293 -20.456 1.00 65.11 35 PHE B O 1
ATOM 1868 N N . LYS B 1 40 ? 21.462 -1.253 -21.946 1.00 57.77 36 LYS B N 1
ATOM 1869 C CA . LYS B 1 40 ? 22.240 -2.321 -21.330 1.00 62.07 36 LYS B CA 1
ATOM 1870 C C . LYS B 1 40 ? 23.362 -2.866 -22.198 1.00 72.40 36 LYS B C 1
ATOM 1871 O O . LYS B 1 40 ? 24.330 -3.401 -21.654 1.00 79.76 36 LYS B O 1
ATOM 1877 N N . VAL B 1 41 ? 23.266 -2.758 -23.521 1.00 68.28 37 VAL B N 1
ATOM 1878 C CA . VAL B 1 41 ? 24.275 -3.336 -24.402 1.00 68.26 37 VAL B CA 1
ATOM 1879 C C . VAL B 1 41 ? 25.091 -2.229 -25.053 1.00 73.43 37 VAL B C 1
ATOM 1880 O O . VAL B 1 41 ? 26.285 -2.078 -24.773 1.00 80.57 37 VAL B O 1
ATOM 1884 N N . SER B 1 42 ? 24.456 -1.452 -25.926 1.00 71.61 38 SER B N 1
ATOM 1885 C CA . SER B 1 42 ? 25.157 -0.414 -26.666 1.00 63.06 38 SER B CA 1
ATOM 1886 C C . SER B 1 42 ? 24.157 0.629 -27.140 1.00 65.12 38 SER B C 1
ATOM 1887 O O . SER B 1 42 ? 23.093 0.288 -27.661 1.00 67.90 38 SER B O 1
ATOM 1890 N N . ARG B 1 43 ? 24.517 1.899 -26.972 1.00 54.72 39 ARG B N 1
ATOM 1891 C CA . ARG B 1 43 ? 23.691 3.012 -27.420 1.00 64.81 39 ARG B CA 1
ATOM 1892 C C . ARG B 1 43 ? 23.704 3.186 -28.936 1.00 66.63 39 ARG B C 1
ATOM 1893 O O . ARG B 1 43 ? 23.195 4.194 -29.437 1.00 61.07 39 ARG B O 1
ATOM 1901 N N . ASP B 1 44 ? 24.265 2.228 -29.674 1.00 70.37 40 ASP B N 1
ATOM 1902 C CA . ASP B 1 44 ? 24.205 2.222 -31.130 1.00 70.40 40 ASP B CA 1
ATOM 1903 C C . ASP B 1 44 ? 23.073 1.367 -31.676 1.00 68.92 40 ASP B C 1
ATOM 1904 O O . ASP B 1 44 ? 22.592 1.630 -32.784 1.00 74.15 40 ASP B O 1
ATOM 1909 N N . VAL B 1 45 ? 22.665 0.333 -30.938 1.00 60.67 41 VAL B N 1
ATOM 1910 C CA . VAL B 1 45 ? 21.483 -0.473 -31.236 1.00 60.17 41 VAL B CA 1
ATOM 1911 C C . VAL B 1 45 ? 21.636 -1.248 -32.540 1.00 47.77 41 VAL B C 1
ATOM 1912 O O . VAL B 1 45 ? 21.462 -2.471 -32.566 1.00 57.73 41 VAL B O 1
ATOM 1916 N N . ILE B 1 46 ? 21.945 -0.550 -33.629 1.00 56.09 42 ILE B N 1
ATOM 1917 C CA . ILE B 1 46 ? 21.976 -1.133 -34.964 1.00 64.25 42 ILE B CA 1
ATOM 1918 C C . ILE B 1 46 ? 23.396 -1.067 -35.510 1.00 64.08 42 ILE B C 1
ATOM 1919 O O . ILE B 1 46 ? 24.072 -0.041 -35.383 1.00 70.53 42 ILE B O 1
ATOM 1924 N N . PHE B 1 47 ? 23.847 -2.170 -36.108 1.00 62.51 43 PHE B N 1
ATOM 1925 C CA . PHE B 1 47 ? 25.095 -2.209 -36.857 1.00 64.24 43 PHE B CA 1
ATOM 1926 C C . PHE B 1 47 ? 24.832 -2.834 -38.221 1.00 65.16 43 PHE B C 1
ATOM 1927 O O . PHE B 1 47 ? 23.932 -3.663 -38.380 1.00 65.18 43 PHE B O 1
ATOM 1935 N N . THR B 1 48 ? 25.625 -2.427 -39.207 1.00 63.82 44 THR B N 1
ATOM 1936 C CA . THR B 1 48 ? 25.414 -2.819 -40.592 1.00 64.04 44 THR B CA 1
ATOM 1937 C C . THR B 1 48 ? 26.480 -3.804 -41.053 1.00 61.02 44 THR B C 1
ATOM 1938 O O . THR B 1 48 ? 27.589 -3.861 -40.515 1.00 62.88 44 THR B O 1
ATOM 1942 N N . GLN B 1 49 ? 26.118 -4.582 -42.071 1.00 63.92 45 GLN B N 1
ATOM 1943 C CA . GLN B 1 49 ? 27.021 -5.513 -42.733 1.00 61.94 45 GLN B CA 1
ATOM 1944 C C . GLN B 1 49 ? 26.882 -5.327 -44.235 1.00 65.89 45 GLN B C 1
ATOM 1945 O O . GLN B 1 49 ? 25.771 -5.400 -44.770 1.00 60.37 45 GLN B O 1
ATOM 1951 N N . ALA B 1 50 ? 28.004 -5.086 -44.910 1.00 63.42 46 ALA B N 1
ATOM 1952 C CA . ALA B 1 50 ? 27.994 -4.876 -46.352 1.00 66.32 46 ALA B CA 1
ATOM 1953 C C . ALA B 1 50 ? 27.779 -6.201 -47.075 1.00 73.14 46 ALA B C 1
ATOM 1954 O O . ALA B 1 50 ? 28.514 -7.168 -46.850 1.00 64.53 46 ALA B O 1
ATOM 1956 N N . ARG B 1 51 ? 26.769 -6.243 -47.947 1.00 68.66 47 ARG B N 1
ATOM 1957 C CA . ARG B 1 51 ? 26.425 -7.450 -48.689 1.00 63.85 47 ARG B CA 1
ATOM 1958 C C . ARG B 1 51 ? 26.073 -7.059 -50.121 1.00 72.75 47 ARG B C 1
ATOM 1959 O O . ARG B 1 51 ? 25.328 -6.084 -50.327 1.00 72.55 47 ARG B O 1
ATOM 1967 N N . PRO B 1 52 ? 26.585 -7.775 -51.122 1.00 76.34 48 PRO B N 1
ATOM 1968 C CA . PRO B 1 52 ? 26.161 -7.513 -52.502 1.00 68.29 48 PRO B CA 1
ATOM 1969 C C . PRO B 1 52 ? 24.720 -7.947 -52.720 1.00 68.69 48 PRO B C 1
ATOM 1970 O O . PRO B 1 52 ? 24.281 -8.985 -52.217 1.00 77.50 48 PRO B O 1
ATOM 1974 N N . GLY B 1 53 ? 23.985 -7.141 -53.481 1.00 59.83 49 GLY B N 1
ATOM 1975 C CA . GLY B 1 53 ? 22.581 -7.408 -53.717 1.00 64.62 49 GLY B CA 1
ATOM 1976 C C . GLY B 1 53 ? 22.234 -7.599 -55.178 1.00 68.58 49 GLY B C 1
ATOM 1977 O O . GLY B 1 53 ? 22.934 -8.314 -55.901 1.00 71.65 49 GLY B O 1
ATOM 1978 N N . LEU B 1 54 ? 21.152 -6.962 -55.623 1.00 57.18 50 LEU B N 1
ATOM 1979 C CA . LEU B 1 54 ? 20.721 -7.088 -57.009 1.00 52.73 50 LEU B CA 1
ATOM 1980 C C . LEU B 1 54 ? 21.753 -6.477 -57.948 1.00 81.29 50 LEU B C 1
ATOM 1981 O O . LEU B 1 54 ? 22.222 -5.355 -57.730 1.00 80.83 50 LEU B O 1
ATOM 1986 N N . ASN B 1 55 ? 22.103 -7.225 -58.998 1.00 81.52 51 ASN B N 1
ATOM 1987 C CA . ASN B 1 55 ? 23.103 -6.799 -59.980 1.00 70.65 51 ASN B CA 1
ATOM 1988 C C . ASN B 1 55 ? 24.440 -6.497 -59.309 1.00 71.79 51 ASN B C 1
ATOM 1989 O O . ASN B 1 55 ? 25.158 -5.574 -59.699 1.00 76.25 51 ASN B O 1
ATOM 1994 N N . GLU B 1 56 ? 24.769 -7.281 -58.283 1.00 76.94 52 GLU B N 1
ATOM 1995 C CA . GLU B 1 56 ? 25.988 -7.155 -57.490 1.00 83.69 52 GLU B CA 1
ATOM 1996 C C . GLU B 1 56 ? 26.098 -5.812 -56.777 1.00 77.13 52 GLU B C 1
ATOM 1997 O O . GLU B 1 56 ? 27.171 -5.478 -56.259 1.00 70.70 52 GLU B O 1
ATOM 2003 N N . LYS B 1 57 ? 25.019 -5.034 -56.729 1.00 68.79 53 LYS B N 1
ATOM 2004 C CA . LYS B 1 57 ? 25.053 -3.756 -56.032 1.00 66.86 53 LYS B CA 1
ATOM 2005 C C . LYS B 1 57 ? 25.180 -3.969 -54.530 1.00 72.23 53 LYS B C 1
ATOM 2006 O O . LYS B 1 57 ? 24.559 -4.869 -53.958 1.00 74.17 53 LYS B O 1
ATOM 2012 N N . ILE B 1 58 ? 25.987 -3.129 -53.891 1.00 51.19 54 ILE B N 1
ATOM 2013 C CA . ILE B 1 58 ? 26.277 -3.252 -52.469 1.00 67.27 54 ILE B CA 1
ATOM 2014 C C . ILE B 1 58 ? 25.191 -2.542 -51.673 1.00 68.20 54 ILE B C 1
ATOM 2015 O O . ILE B 1 58 ? 24.836 -1.396 -51.975 1.00 68.49 54 ILE B O 1
ATOM 2020 N N . PHE B 1 59 ? 24.657 -3.222 -50.659 1.00 70.60 55 PHE B N 1
ATOM 2021 C CA . PHE B 1 59 ? 23.726 -2.626 -49.713 1.00 72.02 55 PHE B CA 1
ATOM 2022 C C . PHE B 1 59 ? 24.193 -2.928 -48.295 1.00 56.28 55 PHE B C 1
ATOM 2023 O O . PHE B 1 59 ? 25.065 -3.772 -48.068 1.00 58.37 55 PHE B O 1
ATOM 2031 N N . LYS B 1 60 ? 23.601 -2.222 -47.334 1.00 59.26 56 LYS B N 1
ATOM 2032 C CA . LYS B 1 60 ? 23.907 -2.397 -45.919 1.00 65.87 56 LYS B CA 1
ATOM 2033 C C . LYS B 1 60 ? 22.815 -3.253 -45.291 1.00 63.43 56 LYS B C 1
ATOM 2034 O O . LYS B 1 60 ? 21.656 -2.832 -45.212 1.00 65.76 56 LYS B O 1
ATOM 2040 N N . MET B 1 61 ? 23.181 -4.452 -44.847 1.00 67.23 57 MET B N 1
ATOM 2041 C CA . MET B 1 61 ? 22.233 -5.318 -44.164 1.00 59.47 57 MET B CA 1
ATOM 2042 C C . MET B 1 61 ? 22.162 -4.926 -42.693 1.00 59.10 57 MET B C 1
ATOM 2043 O O . MET B 1 61 ? 23.193 -4.799 -42.026 1.00 57.82 57 MET B O 1
ATOM 2048 N N . TYR B 1 62 ? 20.948 -4.728 -42.192 1.00 56.79 58 TYR B N 1
ATOM 2049 C CA . TYR B 1 62 ? 20.759 -4.227 -40.840 1.00 56.57 58 TYR B CA 1
ATOM 2050 C C . TYR B 1 62 ? 20.573 -5.370 -39.849 1.00 49.88 58 TYR B C 1
ATOM 2051 O O . TYR B 1 62 ? 20.007 -6.418 -40.171 1.00 54.57 58 TYR B O 1
ATOM 2060 N N . LYS B 1 63 ? 21.055 -5.148 -38.627 1.00 50.72 59 LYS B N 1
ATOM 2061 C CA . LYS B 1 63 ? 21.018 -6.157 -37.579 1.00 50.29 59 LYS B CA 1
ATOM 2062 C C . LYS B 1 63 ? 21.192 -5.467 -36.233 1.00 59.83 59 LYS B C 1
ATOM 2063 O O . LYS B 1 63 ? 21.962 -4.510 -36.118 1.00 59.90 59 LYS B O 1
ATOM 2069 N N . PHE B 1 64 ? 20.469 -5.950 -35.226 1.00 61.63 60 PHE B N 1
ATOM 2070 C CA . PHE B 1 64 ? 20.600 -5.396 -33.885 1.00 51.24 60 PHE B CA 1
ATOM 2071 C C . PHE B 1 64 ? 21.969 -5.722 -33.300 1.00 50.51 60 PHE B C 1
ATOM 2072 O O . PHE B 1 64 ? 22.474 -6.840 -33.440 1.00 63.97 60 PHE B O 1
ATOM 2080 N N . LYS B 1 65 ? 22.568 -4.737 -32.636 1.00 51.97 61 LYS B N 1
ATOM 2081 C CA . LYS B 1 65 ? 23.871 -4.931 -32.011 1.00 63.03 61 LYS B CA 1
ATOM 2082 C C . LYS B 1 65 ? 23.713 -5.779 -30.754 1.00 63.50 61 LYS B C 1
ATOM 2083 O O . LYS B 1 65 ? 23.045 -5.368 -29.800 1.00 61.50 61 LYS B O 1
ATOM 2089 N N . THR B 1 66 ? 24.324 -6.963 -30.752 1.00 70.49 62 THR B N 1
ATOM 2090 C CA . THR B 1 66 ? 24.189 -7.898 -29.644 1.00 66.51 62 THR B CA 1
ATOM 2091 C C . THR B 1 66 ? 25.405 -7.933 -28.726 1.00 71.29 62 THR B C 1
ATOM 2092 O O . THR B 1 66 ? 25.310 -8.478 -27.622 1.00 60.21 62 THR B O 1
ATOM 2096 N N . MET B 1 67 ? 26.534 -7.371 -29.145 1.00 79.17 63 MET B N 1
ATOM 2097 C CA . MET B 1 67 ? 27.731 -7.332 -28.320 1.00 72.69 63 MET B CA 1
ATOM 2098 C C . MET B 1 67 ? 27.911 -5.956 -27.694 1.00 58.26 63 MET B C 1
ATOM 2099 O O . MET B 1 67 ? 27.479 -4.940 -28.244 1.00 63.00 63 MET B O 1
ATOM 2104 N N . SER B 1 68 ? 28.560 -5.934 -26.534 1.00 71.32 64 SER B N 1
ATOM 2105 C CA . SER B 1 68 ? 28.918 -4.680 -25.896 1.00 71.41 64 SER B CA 1
ATOM 2106 C C . SER B 1 68 ? 30.144 -4.086 -26.584 1.00 75.59 64 SER B C 1
ATOM 2107 O O . SER B 1 68 ? 30.675 -4.633 -27.555 1.00 82.23 64 SER B O 1
ATOM 2110 N N . ASP B 1 69 ? 30.603 -2.947 -26.076 1.00 71.85 65 ASP B N 1
ATOM 2111 C CA . ASP B 1 69 ? 31.767 -2.250 -26.608 1.00 73.59 65 ASP B CA 1
ATOM 2112 C C . ASP B 1 69 ? 32.834 -2.075 -25.537 1.00 75.39 65 ASP B C 1
ATOM 2113 O O . ASP B 1 69 ? 33.539 -1.067 -25.496 1.00 81.56 65 ASP B O 1
ATOM 2118 N N . GLU B 1 70 ? 32.964 -3.060 -24.654 1.00 79.18 66 GLU B N 1
ATOM 2119 C CA . GLU B 1 70 ? 33.913 -2.943 -23.559 1.00 86.66 66 GLU B CA 1
ATOM 2120 C C . GLU B 1 70 ? 35.345 -3.098 -24.065 1.00 77.86 66 GLU B C 1
ATOM 2121 O O . GLU B 1 70 ? 35.620 -3.834 -25.018 1.00 67.65 66 GLU B O 1
ATOM 2127 N N . ARG B 1 71 ? 36.261 -2.388 -23.412 1.00 71.28 67 ARG B N 1
ATOM 2128 C CA . ARG B 1 71 ? 37.672 -2.359 -23.767 1.00 63.55 67 ARG B CA 1
ATOM 2129 C C . ARG B 1 71 ? 38.490 -3.040 -22.673 1.00 73.59 67 ARG B C 1
ATOM 2130 O O . ARG B 1 71 ? 37.957 -3.501 -21.660 1.00 85.37 67 ARG B O 1
ATOM 2138 N N . ASP B 1 72 ? 39.802 -3.098 -22.888 1.00 72.03 68 ASP B N 1
ATOM 2139 C CA . ASP B 1 72 ? 40.742 -3.635 -21.919 1.00 61.63 68 ASP B CA 1
ATOM 2140 C C . ASP B 1 72 ? 41.656 -2.515 -21.420 1.00 62.00 68 ASP B C 1
ATOM 2141 O O . ASP B 1 72 ? 41.451 -1.334 -21.726 1.00 59.34 68 ASP B O 1
ATOM 2146 N N . ALA B 1 73 ? 42.674 -2.893 -20.642 1.00 68.18 69 ALA B N 1
ATOM 2147 C CA . ALA B 1 73 ? 43.605 -1.902 -20.113 1.00 73.19 69 ALA B CA 1
ATOM 2148 C C . ALA B 1 73 ? 44.366 -1.196 -21.226 1.00 68.07 69 ALA B C 1
ATOM 2149 O O . ALA B 1 73 ? 44.716 -0.018 -21.090 1.00 65.82 69 ALA B O 1
ATOM 2151 N N . ASN B 1 74 ? 44.625 -1.894 -22.332 1.00 69.21 70 ASN B N 1
ATOM 2152 C CA . ASN B 1 74 ? 45.345 -1.321 -23.460 1.00 63.63 70 ASN B CA 1
ATOM 2153 C C . ASN B 1 74 ? 44.469 -0.443 -24.342 1.00 66.36 70 ASN B C 1
ATOM 2154 O O . ASN B 1 74 ? 45.003 0.293 -25.179 1.00 67.42 70 ASN B O 1
ATOM 2159 N N . GLY B 1 75 ? 43.148 -0.504 -24.181 1.00 75.24 71 GLY B N 1
ATOM 2160 C CA . GLY B 1 75 ? 42.233 0.268 -24.993 1.00 60.82 71 GLY B CA 1
ATOM 2161 C C . GLY B 1 75 ? 41.623 -0.478 -26.159 1.00 67.66 71 GLY B C 1
ATOM 2162 O O . GLY B 1 75 ? 40.876 0.129 -26.936 1.00 69.91 71 GLY B O 1
ATOM 2163 N N . GLU B 1 76 ? 41.913 -1.766 -26.308 1.00 71.49 72 GLU B N 1
ATOM 2164 C CA . GLU B 1 76 ? 41.383 -2.562 -27.403 1.00 66.22 72 GLU B CA 1
ATOM 2165 C C . GLU B 1 76 ? 40.113 -3.291 -26.976 1.00 68.55 72 GLU B C 1
ATOM 2166 O O . GLU B 1 76 ? 39.882 -3.551 -25.793 1.00 66.18 72 GLU B O 1
ATOM 2172 N N . LEU B 1 77 ? 39.285 -3.616 -27.966 1.00 71.90 73 LEU B N 1
ATOM 2173 C CA . LEU B 1 77 ? 38.045 -4.330 -27.699 1.00 44.66 73 LEU B CA 1
ATOM 2174 C C . LEU B 1 77 ? 38.332 -5.701 -27.104 1.00 51.97 73 LEU B C 1
ATOM 2175 O O . LEU B 1 77 ? 39.239 -6.413 -27.544 1.00 75.55 73 LEU B O 1
ATOM 2180 N N . LEU B 1 78 ? 37.550 -6.065 -26.087 1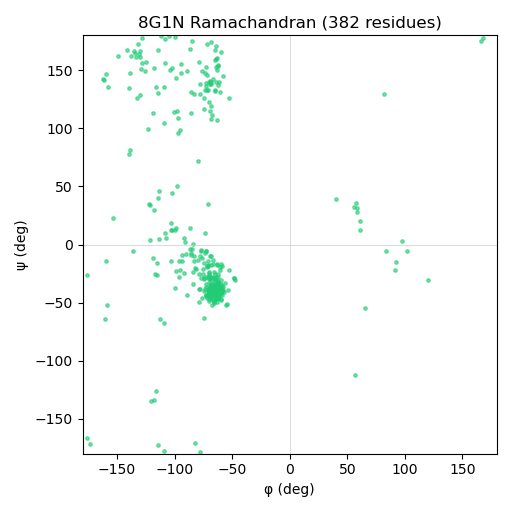.00 60.28 74 LEU B N 1
ATOM 2181 C CA . LEU B 1 78 ? 37.648 -7.386 -25.496 1.00 67.59 74 LEU B CA 1
ATOM 2182 C C . LEU B 1 78 ? 37.284 -8.449 -26.532 1.00 70.76 74 LEU B C 1
ATOM 2183 O O . LEU B 1 78 ? 36.656 -8.147 -27.549 1.00 75.54 74 LEU B O 1
ATOM 2188 N N . PRO B 1 79 ? 37.688 -9.699 -26.307 1.00 74.25 75 PRO B N 1
ATOM 2189 C CA . PRO B 1 79 ? 37.266 -10.769 -27.217 1.00 80.43 75 PRO B CA 1
ATOM 2190 C C . PRO B 1 79 ? 35.753 -10.926 -27.210 1.00 75.56 75 PRO B C 1
ATOM 2191 O O . PRO B 1 79 ? 35.074 -10.578 -26.241 1.00 74.60 75 PRO B O 1
ATOM 2195 N N . ASP B 1 80 ? 35.225 -11.456 -28.317 1.00 83.11 76 ASP B N 1
ATOM 2196 C CA . ASP B 1 80 ? 33.785 -11.656 -28.437 1.00 74.23 76 ASP B CA 1
ATOM 2197 C C . ASP B 1 80 ? 33.242 -12.591 -27.365 1.00 82.47 76 ASP B C 1
ATOM 2198 O O . ASP B 1 80 ? 32.035 -12.580 -27.100 1.00 84.03 76 ASP B O 1
ATOM 2203 N N . ASP B 1 81 ? 34.106 -13.399 -26.748 1.00 89.39 77 ASP B N 1
ATOM 2204 C CA . ASP B 1 81 ? 33.669 -14.282 -25.673 1.00 84.98 77 ASP B CA 1
ATOM 2205 C C . ASP B 1 81 ? 33.190 -13.491 -24.462 1.00 84.64 77 ASP B C 1
ATOM 2206 O O . ASP B 1 81 ? 32.281 -13.934 -23.750 1.00 84.90 77 ASP B O 1
ATOM 2211 N N . GLN B 1 82 ? 33.772 -12.317 -24.221 1.00 84.93 78 GLN B N 1
ATOM 2212 C CA . GLN B 1 82 ? 33.457 -11.514 -23.048 1.00 80.05 78 GLN B CA 1
ATOM 2213 C C . GLN B 1 82 ? 32.648 -10.268 -23.386 1.00 81.15 78 GLN B C 1
ATOM 2214 O O . GLN B 1 82 ? 32.473 -9.403 -22.521 1.00 76.43 78 GLN B O 1
ATOM 2220 N N . ARG B 1 83 ? 32.157 -10.150 -24.619 1.00 83.57 79 ARG B N 1
ATOM 2221 C CA . ARG B 1 83 ? 31.340 -9.017 -25.033 1.00 79.27 79 ARG B CA 1
ATOM 2222 C C . ARG B 1 83 ? 29.874 -9.383 -25.219 1.00 81.91 79 ARG B C 1
ATOM 2223 O O . ARG B 1 83 ? 29.089 -8.543 -25.668 1.00 74.51 79 ARG B O 1
ATOM 2231 N N . LEU B 1 84 ? 29.486 -10.609 -24.882 1.00 83.10 80 LEU B N 1
ATOM 2232 C CA . LEU B 1 84 ? 28.142 -11.121 -25.143 1.00 68.34 80 LEU B CA 1
ATOM 2233 C C . LEU B 1 84 ? 27.526 -11.569 -23.821 1.00 72.41 80 LEU B C 1
ATOM 2234 O O . LEU B 1 84 ? 27.816 -12.666 -23.333 1.00 76.28 80 LEU B O 1
ATOM 2239 N N . GLY B 1 85 ? 26.677 -10.721 -23.248 1.00 71.05 81 GLY B N 1
ATOM 2240 C CA . GLY B 1 85 ? 25.993 -11.064 -22.019 1.00 62.23 81 GLY B CA 1
ATOM 2241 C C . GLY B 1 85 ? 24.923 -12.118 -22.232 1.00 73.55 81 GLY B C 1
ATOM 2242 O O . GLY B 1 85 ? 24.597 -12.508 -23.353 1.00 75.43 81 GLY B O 1
ATOM 2243 N N . LYS B 1 86 ? 24.363 -12.586 -21.111 1.00 73.31 82 LYS B N 1
ATOM 2244 C CA . LYS B 1 86 ? 23.341 -13.628 -21.170 1.00 74.18 82 LYS B CA 1
ATOM 2245 C C . LYS B 1 86 ? 22.136 -13.183 -21.988 1.00 69.86 82 LYS B C 1
ATOM 2246 O O . LYS B 1 86 ? 21.593 -13.962 -22.780 1.00 62.90 82 LYS B O 1
ATOM 2252 N N . PHE B 1 87 ? 21.700 -11.934 -21.809 1.00 71.57 83 PHE B N 1
ATOM 2253 C CA . PHE B 1 87 ? 20.584 -11.433 -22.603 1.00 71.44 83 PHE B CA 1
ATOM 2254 C C . PHE B 1 87 ? 20.972 -11.253 -24.064 1.00 73.38 83 PHE B C 1
ATOM 2255 O O . PHE B 1 87 ? 20.117 -11.367 -24.949 1.00 71.46 83 PHE B O 1
ATOM 2263 N N . GLY B 1 88 ? 22.246 -10.970 -24.336 1.00 55.11 84 GLY B N 1
ATOM 2264 C CA . GLY B 1 88 ? 22.681 -10.854 -25.717 1.00 60.76 84 GLY B CA 1
ATOM 2265 C C . GLY B 1 88 ? 22.569 -12.166 -26.466 1.00 68.99 84 GLY B C 1
ATOM 2266 O O . GLY B 1 88 ? 22.133 -12.199 -27.620 1.00 62.04 84 GLY B O 1
ATOM 2267 N N . LYS B 1 89 ? 22.959 -13.268 -25.818 1.00 73.53 85 LYS B N 1
ATOM 2268 C CA . LYS B 1 89 ? 22.778 -14.586 -26.415 1.00 67.10 85 LYS B CA 1
ATOM 2269 C C . LYS B 1 89 ? 21.306 -14.889 -26.636 1.00 65.42 85 LYS B C 1
ATOM 2270 O O . LYS B 1 89 ? 20.955 -15.655 -27.542 1.00 59.50 85 LYS B O 1
ATOM 2276 N N . LEU B 1 90 ? 20.435 -14.303 -25.815 1.00 63.81 86 LEU B N 1
ATOM 2277 C CA . LEU B 1 90 ? 19.011 -14.591 -25.914 1.00 65.32 86 LEU B CA 1
ATOM 2278 C C . LEU B 1 90 ? 18.413 -13.948 -27.157 1.00 66.25 86 LEU B C 1
ATOM 2279 O O . LEU B 1 90 ? 17.621 -14.574 -27.871 1.00 68.49 86 LEU B O 1
ATOM 2284 N N . ILE B 1 91 ? 18.785 -12.695 -27.430 1.00 71.89 87 ILE B N 1
ATOM 2285 C CA . ILE B 1 91 ? 18.313 -12.019 -28.635 1.00 58.91 87 ILE B CA 1
ATOM 2286 C C . ILE B 1 91 ? 18.758 -12.781 -29.875 1.00 62.20 87 ILE B C 1
ATOM 2287 O O . ILE B 1 91 ? 18.010 -12.901 -30.853 1.00 67.30 87 ILE B O 1
ATOM 2292 N N . ARG B 1 92 ? 19.979 -13.320 -29.851 1.00 66.04 88 ARG B N 1
ATOM 2293 C CA . ARG B 1 92 ? 20.457 -14.105 -30.983 1.00 72.80 88 ARG B CA 1
ATOM 2294 C C . ARG B 1 92 ? 19.707 -15.426 -31.094 1.00 72.71 88 ARG B C 1
ATOM 2295 O O . ARG B 1 92 ? 19.320 -15.837 -32.194 1.00 70.65 88 ARG B O 1
ATOM 2303 N N . SER B 1 93 ? 19.494 -16.107 -29.963 1.00 75.69 89 SER B N 1
ATOM 2304 C CA . SER B 1 93 ? 18.851 -17.416 -29.995 1.00 70.44 89 SER B CA 1
ATOM 2305 C C . SER B 1 93 ? 17.432 -17.332 -30.537 1.00 66.95 89 SER B C 1
ATOM 2306 O O . SER B 1 93 ? 16.972 -18.256 -31.216 1.00 74.50 89 SER B O 1
ATOM 2309 N N . LEU B 1 94 ? 16.729 -16.238 -30.258 1.00 59.81 90 LEU B N 1
ATOM 2310 C CA . LEU B 1 94 ? 15.369 -16.039 -30.739 1.00 66.62 90 LEU B CA 1
ATOM 2311 C C . LEU B 1 94 ? 15.311 -15.303 -32.070 1.00 70.21 90 LEU B C 1
ATOM 2312 O O . LEU B 1 94 ? 14.213 -14.971 -32.527 1.00 57.84 90 LEU B O 1
ATOM 2317 N N . SER B 1 95 ? 16.463 -15.042 -32.692 1.00 67.57 91 SER B N 1
ATOM 2318 C CA . SER B 1 95 ? 16.548 -14.373 -33.991 1.00 67.53 91 SER B CA 1
ATOM 2319 C C . SER B 1 95 ? 15.897 -12.991 -33.971 1.00 64.55 91 SER B C 1
ATOM 2320 O O . SER B 1 95 ? 15.357 -12.537 -34.981 1.00 59.05 91 SER B O 1
ATOM 2323 N N . LEU B 1 96 ? 15.936 -12.304 -32.827 1.00 62.89 92 LEU B N 1
ATOM 2324 C CA . LEU B 1 96 ? 15.366 -10.963 -32.752 1.00 59.36 92 LEU B CA 1
ATOM 2325 C C . LEU B 1 96 ? 16.293 -9.910 -33.344 1.00 64.56 92 LEU B C 1
ATOM 2326 O O . LEU B 1 96 ? 15.824 -8.853 -33.781 1.00 58.51 92 LEU B O 1
ATOM 2331 N N . ASP B 1 97 ? 17.600 -10.170 -33.361 1.00 64.99 93 ASP B N 1
ATOM 2332 C CA . ASP B 1 97 ? 18.537 -9.249 -33.989 1.00 62.89 93 ASP B CA 1
ATOM 2333 C C . ASP B 1 97 ? 18.426 -9.246 -35.508 1.00 59.92 93 ASP B C 1
ATOM 2334 O O . ASP B 1 97 ? 18.964 -8.337 -36.147 1.00 54.25 93 ASP B O 1
ATOM 2339 N N . GLU B 1 98 ? 17.742 -10.229 -36.094 1.00 47.82 94 GLU B N 1
ATOM 2340 C CA . GLU B 1 98 ? 17.510 -10.277 -37.531 1.00 53.81 94 GLU B CA 1
ATOM 2341 C C . GLU B 1 98 ? 16.285 -9.479 -37.959 1.00 47.85 94 GLU B C 1
ATOM 2342 O O . GLU B 1 98 ? 16.049 -9.336 -39.165 1.00 57.43 94 GLU B O 1
ATOM 2348 N N . LEU B 1 99 ? 15.504 -8.967 -37.007 1.00 47.23 95 LEU B N 1
ATOM 2349 C CA . LEU B 1 99 ? 14.306 -8.205 -37.355 1.00 45.10 95 LEU B CA 1
ATOM 2350 C C . LEU B 1 99 ? 14.575 -6.992 -38.241 1.00 42.62 95 LEU B C 1
ATOM 2351 O O . LEU B 1 99 ? 13.751 -6.732 -39.138 1.00 44.64 95 LEU B O 1
ATOM 2356 N N . PRO B 1 100 ? 15.648 -6.213 -38.060 1.00 49.22 96 PRO B N 1
ATOM 2357 C CA . PRO B 1 100 ? 15.873 -5.070 -38.963 1.00 41.84 96 PRO B CA 1
ATOM 2358 C C . PRO B 1 100 ? 16.005 -5.451 -40.428 1.00 50.72 96 PRO B C 1
ATOM 2359 O O . PRO B 1 100 ? 15.838 -4.581 -41.292 1.00 44.59 96 PRO B O 1
ATOM 2363 N N . GLN B 1 101 ? 16.293 -6.717 -40.741 1.00 53.69 97 GLN B N 1
ATOM 2364 C CA . GLN B 1 101 ? 16.388 -7.128 -42.137 1.00 49.30 97 GLN B CA 1
ATOM 2365 C C . GLN B 1 101 ? 15.047 -7.046 -42.853 1.00 52.91 97 GLN B C 1
ATOM 2366 O O . GLN B 1 101 ? 15.014 -7.062 -44.089 1.00 51.87 97 GLN B O 1
ATOM 2372 N N . LEU B 1 102 ? 13.943 -6.971 -42.105 1.00 49.59 98 LEU B N 1
ATOM 2373 C CA . LEU B 1 102 ? 12.651 -6.687 -42.719 1.00 47.25 98 LEU B CA 1
ATOM 2374 C C . LEU B 1 102 ? 12.659 -5.329 -43.405 1.00 48.61 98 LEU B C 1
ATOM 2375 O O . LEU B 1 102 ? 12.006 -5.151 -44.439 1.00 46.62 98 LEU B O 1
ATOM 2380 N N . PHE B 1 103 ? 13.392 -4.363 -42.847 1.00 53.30 99 PHE B N 1
ATOM 2381 C CA . PHE B 1 103 ? 13.510 -3.062 -43.494 1.00 43.88 99 PHE B CA 1
ATOM 2382 C C . PHE B 1 103 ? 14.303 -3.167 -44.791 1.00 51.41 99 PHE B C 1
ATOM 2383 O O . PHE B 1 103 ? 14.018 -2.451 -45.759 1.00 49.99 99 PHE B O 1
ATOM 2391 N N . ASN B 1 104 ? 15.301 -4.055 -44.829 1.00 47.59 100 ASN B N 1
ATOM 2392 C CA . ASN B 1 104 ? 16.033 -4.297 -46.069 1.00 42.84 100 ASN B CA 1
ATOM 2393 C C . ASN B 1 104 ? 15.109 -4.831 -47.156 1.00 50.63 100 ASN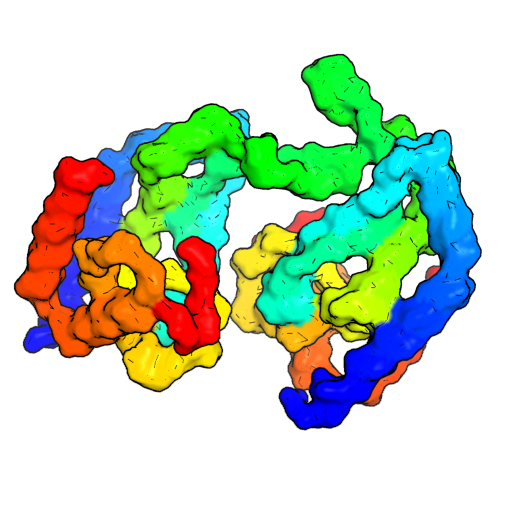 B C 1
ATOM 2394 O O . ASN B 1 104 ? 15.262 -4.491 -48.334 1.00 46.78 100 ASN B O 1
ATOM 2399 N N . VAL B 1 105 ? 14.143 -5.670 -46.779 1.00 49.70 101 VAL B N 1
ATOM 2400 C CA . VAL B 1 105 ? 13.167 -6.158 -47.748 1.00 41.72 101 VAL B CA 1
ATOM 2401 C C . VAL B 1 105 ? 12.244 -5.030 -48.188 1.00 49.19 101 VAL B C 1
ATOM 2402 O O . VAL B 1 105 ? 11.858 -4.945 -49.360 1.00 52.67 101 VAL B O 1
ATOM 2406 N N . LEU B 1 106 ? 11.887 -4.139 -47.262 1.00 48.80 102 LEU B N 1
ATOM 2407 C CA . LEU B 1 106 ? 10.928 -3.085 -47.577 1.00 56.10 102 LEU B CA 1
ATOM 2408 C C . LEU B 1 106 ? 11.516 -2.063 -48.542 1.00 53.09 102 LEU B C 1
ATOM 2409 O O . LEU B 1 106 ? 10.824 -1.592 -49.452 1.00 49.13 102 LEU B O 1
ATOM 2414 N N . LYS B 1 107 ? 12.786 -1.708 -48.365 1.00 51.59 103 LYS B N 1
ATOM 2415 C CA . LYS B 1 107 ? 13.409 -0.673 -49.179 1.00 56.52 103 LYS B CA 1
ATOM 2416 C C . LYS B 1 107 ? 13.965 -1.196 -50.497 1.00 59.59 103 LYS B C 1
ATOM 2417 O O . LYS B 1 107 ? 14.449 -0.397 -51.305 1.00 59.54 103 LYS B O 1
ATOM 2423 N N . GLY B 1 108 ? 13.910 -2.506 -50.737 1.00 55.10 104 GLY B N 1
ATOM 2424 C CA . GLY B 1 108 ? 14.315 -3.078 -52.003 1.00 63.75 104 GLY B CA 1
ATOM 2425 C C . GLY B 1 108 ? 15.682 -3.729 -52.016 1.00 63.79 104 GLY B C 1
ATOM 2426 O O . GLY B 1 108 ? 16.054 -4.323 -53.036 1.00 63.27 104 GLY B O 1
ATOM 2427 N N . ASP B 1 109 ? 16.442 -3.632 -50.922 1.00 52.87 105 ASP B N 1
ATOM 2428 C CA . ASP B 1 109 ? 17.752 -4.274 -50.874 1.00 55.72 105 ASP B CA 1
ATOM 2429 C C . ASP B 1 109 ? 17.630 -5.788 -50.992 1.00 56.68 105 ASP B C 1
ATOM 2430 O O . ASP B 1 109 ? 18.472 -6.439 -51.623 1.00 67.79 105 ASP B O 1
ATOM 2435 N N . MET B 1 110 ? 16.590 -6.364 -50.396 1.00 47.38 106 MET B N 1
ATOM 2436 C CA . MET B 1 110 ? 16.388 -7.802 -50.391 1.00 58.86 106 MET B CA 1
ATOM 2437 C C . MET B 1 110 ? 14.942 -8.118 -50.748 1.00 56.70 106 MET B C 1
ATOM 2438 O O . MET B 1 110 ? 14.058 -7.261 -50.677 1.00 52.70 106 MET B O 1
ATOM 2443 N N . SER B 1 111 ? 14.717 -9.364 -51.144 1.00 60.37 107 SER B N 1
ATOM 2444 C CA . SER B 1 111 ? 13.388 -9.922 -51.326 1.00 58.22 107 SER B CA 1
ATOM 2445 C C . SER B 1 111 ? 13.122 -10.914 -50.200 1.00 56.82 107 SER B C 1
ATOM 2446 O O . SER B 1 111 ? 13.978 -11.165 -49.349 1.00 56.14 107 SER B O 1
ATOM 2449 N N . PHE B 1 112 ? 11.914 -11.475 -50.181 1.00 59.99 108 PHE B N 1
ATOM 2450 C CA . PHE B 1 112 ? 11.638 -12.513 -49.195 1.00 52.43 108 PHE B CA 1
ATOM 2451 C C . PHE B 1 112 ? 12.234 -13.848 -49.620 1.00 55.12 108 PHE B C 1
ATOM 2452 O O . PHE B 1 112 ? 12.744 -14.600 -48.781 1.00 58.75 108 PHE B O 1
ATOM 2460 N N . ILE B 1 113 ? 12.184 -14.152 -50.914 1.00 67.94 109 ILE B N 1
ATOM 2461 C CA . ILE B 1 113 ? 12.759 -15.367 -51.476 1.00 72.70 109 ILE B CA 1
ATOM 2462 C C . ILE B 1 113 ? 13.903 -14.967 -52.396 1.00 66.88 109 ILE B C 1
ATOM 2463 O O . ILE B 1 113 ? 13.740 -14.091 -53.255 1.00 58.17 109 ILE B O 1
ATOM 2468 N N . GLY B 1 114 ? 15.057 -15.604 -52.216 1.00 56.99 110 GLY B N 1
ATOM 2469 C CA . GLY B 1 114 ? 16.214 -15.327 -53.032 1.00 63.45 110 GLY B CA 1
ATOM 2470 C C . GLY B 1 114 ? 17.484 -15.911 -52.449 1.00 67.91 110 GLY B C 1
ATOM 2471 O O . GLY B 1 114 ? 17.491 -16.472 -51.348 1.00 72.32 110 GLY B O 1
ATOM 2472 N N . PRO B 1 115 ? 18.586 -15.798 -53.189 1.00 70.94 111 PRO B N 1
ATOM 2473 C CA . PRO B 1 115 ? 19.865 -16.312 -52.687 1.00 64.52 111 PRO B CA 1
ATOM 2474 C C . PRO B 1 115 ? 20.295 -15.583 -51.424 1.00 57.03 111 PRO B C 1
ATOM 2475 O O . PRO B 1 115 ? 19.977 -14.409 -51.217 1.00 66.86 111 PRO B O 1
ATOM 2479 N N . ARG B 1 116 ? 21.018 -16.298 -50.569 1.00 63.63 112 ARG B N 1
ATOM 2480 C CA . ARG B 1 116 ? 21.472 -15.710 -49.314 1.00 65.63 112 ARG B CA 1
ATOM 2481 C C . ARG B 1 116 ? 22.563 -14.678 -49.581 1.00 74.08 112 ARG B C 1
ATOM 2482 O O . ARG B 1 116 ? 23.496 -14.949 -50.348 1.00 81.93 112 ARG B O 1
ATOM 2490 N N . PRO B 1 117 ? 22.484 -13.492 -48.979 1.00 79.71 113 PRO B N 1
ATOM 2491 C CA . PRO B 1 117 ? 23.552 -12.496 -49.152 1.00 76.73 113 PRO B CA 1
ATOM 2492 C C . PRO B 1 117 ? 24.818 -12.943 -48.435 1.00 64.09 113 PRO B C 1
ATOM 2493 O O . PRO B 1 117 ? 24.809 -13.176 -47.224 1.00 68.32 113 PRO B O 1
ATOM 2497 N N . LEU B 1 118 ? 25.912 -13.045 -49.185 1.00 73.05 114 LEU B N 1
ATOM 2498 C CA . LEU B 1 118 ? 27.193 -13.487 -48.656 1.00 78.03 114 LEU B CA 1
ATOM 2499 C C . LEU B 1 118 ? 28.171 -12.317 -48.609 1.00 79.85 114 LEU B C 1
ATOM 2500 O O . LEU B 1 118 ? 27.841 -11.182 -48.963 1.00 74.64 114 LEU B O 1
ATOM 2505 N N . LEU B 1 119 ? 29.397 -12.615 -48.182 1.00 84.08 115 LEU B N 1
ATOM 2506 C CA . LEU B 1 119 ? 30.419 -11.596 -48.001 1.00 79.08 115 LEU B CA 1
ATOM 2507 C C . LEU B 1 119 ? 30.789 -10.952 -49.339 1.00 83.32 115 LEU B C 1
ATOM 2508 O O . LEU B 1 119 ? 30.437 -11.434 -50.418 1.00 81.78 115 LEU B O 1
ATOM 2513 N N . VAL B 1 120 ? 31.523 -9.836 -49.251 1.00 88.83 116 VAL B N 1
ATOM 2514 C CA . VAL B 1 120 ? 31.971 -9.120 -50.441 1.00 84.79 116 VAL B CA 1
ATOM 2515 C C . VAL B 1 120 ? 33.285 -9.661 -50.986 1.00 89.77 116 VAL B C 1
ATOM 2516 O O . VAL B 1 120 ? 33.756 -9.189 -52.030 1.00 92.11 116 VAL B O 1
ATOM 2520 N N . GLU B 1 121 ? 33.897 -10.631 -50.310 1.00 90.35 117 GLU B N 1
ATOM 2521 C CA . GLU B 1 121 ? 35.129 -11.250 -50.779 1.00 85.01 117 GLU B CA 1
ATOM 2522 C C . GLU B 1 121 ? 34.893 -12.257 -51.896 1.00 86.57 117 GLU B C 1
ATOM 2523 O O . GLU B 1 121 ? 35.865 -12.782 -52.449 1.00 98.06 117 GLU B O 1
ATOM 2529 N N . TYR B 1 122 ? 33.637 -12.534 -52.241 1.00 73.51 118 TYR B N 1
ATOM 2530 C CA . TYR B 1 122 ? 33.307 -13.629 -53.141 1.00 86.97 118 TYR B CA 1
ATOM 2531 C C . TYR B 1 122 ? 33.139 -13.192 -54.590 1.00 90.16 118 TYR B C 1
ATOM 2532 O O . TYR B 1 122 ? 33.119 -14.054 -55.475 1.00 100.52 118 TYR B O 1
ATOM 2541 N N . LEU B 1 123 ? 33.014 -11.890 -54.854 1.00 89.75 119 LEU B N 1
ATOM 2542 C CA . LEU B 1 123 ? 32.828 -11.428 -56.229 1.00 92.56 119 LEU B CA 1
ATOM 2543 C C . LEU B 1 123 ? 33.977 -11.826 -57.149 1.00 100.93 119 LEU B C 1
ATOM 2544 O O . LEU B 1 123 ? 33.704 -12.332 -58.251 1.00 100.38 119 LEU B O 1
ATOM 2549 N N . PRO B 1 124 ? 35.256 -11.636 -56.793 1.00 102.77 120 PRO B N 1
ATOM 2550 C CA . PRO B 1 124 ? 36.324 -12.157 -57.661 1.00 94.61 120 PRO B CA 1
ATOM 2551 C C . PRO B 1 124 ? 36.417 -13.673 -57.656 1.00 104.15 120 PRO B C 1
ATOM 2552 O O . PRO B 1 124 ? 36.922 -14.249 -58.627 1.00 110.59 120 PRO B O 1
ATOM 2556 N N . ILE B 1 125 ? 35.943 -14.335 -56.599 1.00 99.14 121 ILE B N 1
ATOM 2557 C CA . ILE B 1 125 ? 35.998 -15.792 -56.549 1.00 85.29 121 ILE B CA 1
ATOM 2558 C C . ILE B 1 125 ? 34.906 -16.409 -57.416 1.00 94.96 121 ILE B C 1
ATOM 2559 O O . ILE B 1 125 ? 35.075 -17.518 -57.937 1.00 98.91 121 ILE B O 1
ATOM 2564 N N . TYR B 1 126 ? 33.782 -15.714 -57.584 1.00 97.84 122 TYR B N 1
ATOM 2565 C CA . TYR B 1 126 ? 32.716 -16.199 -58.450 1.00 103.55 122 TYR B CA 1
ATOM 2566 C C . TYR B 1 126 ? 33.218 -16.354 -59.880 1.00 100.50 122 TYR B C 1
ATOM 2567 O O . TYR B 1 126 ? 33.840 -15.444 -60.435 1.00 101.02 122 TYR B O 1
ATOM 2576 N N . ASN B 1 127 ? 32.949 -17.512 -60.475 1.00 96.18 123 ASN B N 1
ATOM 2577 C CA . ASN B 1 127 ? 33.182 -17.696 -61.901 1.00 104.05 123 ASN B CA 1
ATOM 2578 C C . ASN B 1 127 ? 31.982 -17.128 -62.659 1.00 102.19 123 ASN B C 1
ATOM 2579 O O . ASN B 1 127 ? 31.103 -16.484 -62.081 1.00 101.46 123 ASN B O 1
ATOM 2584 N N . GLU B 1 128 ? 31.914 -17.374 -63.967 1.00 100.28 124 GLU B N 1
ATOM 2585 C CA . GLU B 1 128 ? 30.930 -16.676 -64.785 1.00 98.78 124 GLU B CA 1
ATOM 2586 C C . GLU B 1 128 ? 29.539 -17.300 -64.739 1.00 99.97 124 GLU B C 1
ATOM 2587 O O . GLU B 1 128 ? 28.566 -16.613 -65.064 1.00 106.58 124 GLU B O 1
ATOM 2593 N N . THR B 1 129 ? 29.409 -18.569 -64.349 1.00 95.18 125 THR B N 1
ATOM 2594 C CA . THR B 1 129 ? 28.079 -19.142 -64.181 1.00 102.09 125 THR B CA 1
ATOM 2595 C C . THR B 1 129 ? 27.570 -19.043 -62.748 1.00 105.95 125 THR B C 1
ATOM 2596 O O . THR B 1 129 ? 26.391 -19.322 -62.505 1.00 103.81 125 THR B O 1
ATOM 2600 N N . GLN B 1 130 ? 28.421 -18.646 -61.803 1.00 107.39 126 GLN B N 1
ATOM 2601 C CA . GLN B 1 130 ? 27.992 -18.373 -60.439 1.00 99.99 126 GLN B CA 1
ATOM 2602 C C . GLN B 1 130 ? 27.655 -16.906 -60.209 1.00 99.94 126 GLN B C 1
ATOM 2603 O O . GLN B 1 130 ? 27.032 -16.583 -59.192 1.00 104.14 126 GLN B O 1
ATOM 2609 N N . LYS B 1 131 ? 28.049 -16.013 -61.121 1.00 101.24 127 LYS B N 1
ATOM 2610 C CA . LYS B 1 131 ? 27.715 -14.600 -60.977 1.00 98.94 127 LYS B CA 1
ATOM 2611 C C . LYS B 1 131 ? 26.253 -14.313 -61.290 1.00 96.69 127 LYS B C 1
ATOM 2612 O O . LYS B 1 131 ? 25.755 -13.242 -60.928 1.00 91.83 127 LYS B O 1
ATOM 2618 N N . HIS B 1 132 ? 25.555 -15.239 -61.953 1.00 95.62 128 HIS B N 1
ATOM 2619 C CA . HIS B 1 132 ? 24.160 -15.021 -62.319 1.00 100.39 128 HIS B CA 1
ATOM 2620 C C . HIS B 1 132 ? 23.213 -15.091 -61.129 1.00 91.63 128 HIS B C 1
ATOM 2621 O O . HIS B 1 132 ? 22.019 -14.821 -61.296 1.00 84.82 128 HIS B O 1
ATOM 2628 N N . ARG B 1 133 ? 23.709 -15.447 -59.942 1.00 84.01 129 ARG B N 1
ATOM 2629 C CA . ARG B 1 133 ? 22.845 -15.504 -58.768 1.00 83.74 129 ARG B CA 1
ATOM 2630 C C . ARG B 1 133 ? 22.333 -14.124 -58.376 1.00 83.29 129 ARG B C 1
ATOM 2631 O O . ARG B 1 133 ? 21.241 -14.008 -57.809 1.00 90.07 129 ARG B O 1
ATOM 2639 N N . HIS B 1 134 ? 23.099 -13.073 -58.668 1.00 80.81 130 HIS B N 1
ATOM 2640 C CA . HIS B 1 134 ? 22.735 -11.713 -58.302 1.00 73.81 130 HIS B CA 1
ATOM 2641 C C . HIS B 1 134 ? 21.840 -11.044 -59.338 1.00 78.56 130 HIS B C 1
ATOM 2642 O O . HIS B 1 134 ? 21.676 -9.819 -59.304 1.00 81.42 130 HIS B O 1
ATOM 2649 N N . ASP B 1 135 ? 21.262 -11.817 -60.259 1.00 82.77 131 ASP B N 1
ATOM 2650 C CA . ASP B 1 135 ? 20.288 -11.278 -61.200 1.00 84.62 131 ASP B CA 1
ATOM 2651 C C . ASP B 1 135 ? 18.942 -10.995 -60.550 1.00 85.47 131 ASP B C 1
ATOM 2652 O O . ASP B 1 135 ? 18.065 -10.420 -61.204 1.00 81.69 131 ASP B O 1
ATOM 2657 N N . VAL B 1 136 ? 18.758 -11.389 -59.289 1.00 86.78 132 VAL B N 1
ATOM 2658 C CA . VAL B 1 136 ? 17.542 -11.112 -58.538 1.00 75.06 132 VAL B CA 1
ATOM 2659 C C . VAL B 1 136 ? 17.933 -10.692 -57.127 1.00 74.69 132 VAL B C 1
ATOM 2660 O O . VAL B 1 136 ? 19.055 -10.924 -56.673 1.00 69.98 132 VAL B O 1
ATOM 2664 N N . ARG B 1 137 ? 16.989 -10.059 -56.439 1.00 69.40 133 ARG B N 1
ATOM 2665 C CA . ARG B 1 137 ? 17.256 -9.577 -55.093 1.00 58.39 133 ARG B CA 1
ATOM 2666 C C . ARG B 1 137 ? 17.538 -10.753 -54.160 1.00 49.90 133 ARG B C 1
ATOM 2667 O O . ARG B 1 137 ? 16.886 -11.799 -54.265 1.00 57.37 133 ARG B O 1
ATOM 2675 N N . PRO B 1 138 ? 18.502 -10.624 -53.251 1.00 57.56 134 PRO B N 1
ATOM 2676 C CA . PRO B 1 138 ? 18.718 -11.676 -52.254 1.00 59.62 134 PRO B CA 1
ATOM 2677 C C . PRO B 1 138 ? 17.507 -11.819 -51.342 1.00 68.17 134 PRO B C 1
ATOM 2678 O O . PRO B 1 138 ? 16.683 -10.912 -51.208 1.00 64.41 134 PRO B O 1
ATOM 2682 N N . GLY B 1 139 ? 17.406 -12.982 -50.704 1.00 58.68 135 GLY B N 1
ATOM 2683 C CA . GLY B 1 139 ? 16.223 -13.282 -49.921 1.00 64.91 135 GLY B CA 1
ATOM 2684 C C . GLY B 1 139 ? 16.469 -13.657 -48.474 1.00 64.35 135 GLY B C 1
ATOM 2685 O O . GLY B 1 139 ? 17.563 -14.103 -48.114 1.00 59.03 135 GLY B O 1
ATOM 2686 N N . ILE B 1 140 ? 15.448 -13.467 -47.633 1.00 65.72 136 ILE B N 1
ATOM 2687 C CA . ILE B 1 140 ? 15.512 -13.957 -46.258 1.00 64.98 136 ILE B CA 1
ATOM 2688 C C . ILE B 1 140 ? 15.647 -15.473 -46.250 1.00 66.37 136 ILE B C 1
ATOM 2689 O O . ILE B 1 140 ? 16.454 -16.039 -45.502 1.00 62.81 136 ILE B O 1
ATOM 2694 N N . THR B 1 141 ? 14.860 -16.152 -47.080 1.00 56.37 137 THR B N 1
ATOM 2695 C CA . THR B 1 141 ? 15.009 -17.571 -47.356 1.00 63.18 137 THR B CA 1
ATOM 2696 C C . THR B 1 141 ? 15.060 -17.752 -48.869 1.00 71.01 137 THR B C 1
ATOM 2697 O O . THR B 1 141 ? 14.942 -16.791 -49.632 1.00 73.88 137 THR B O 1
ATOM 2701 N N . GLY B 1 142 ? 15.245 -18.988 -49.313 1.00 72.56 138 GLY B N 1
ATOM 2702 C CA . GLY B 1 142 ? 15.313 -19.237 -50.740 1.00 66.74 138 GLY B CA 1
ATOM 2703 C C . GLY B 1 142 ? 15.432 -20.712 -51.038 1.00 71.86 138 GLY B C 1
ATOM 2704 O O . GLY B 1 142 ? 15.212 -21.562 -50.174 1.00 73.98 138 GLY B O 1
ATOM 2705 N N . LEU B 1 143 ? 15.787 -21.001 -52.292 1.00 76.24 139 LEU B N 1
ATOM 2706 C CA . LEU B 1 143 ? 15.877 -22.387 -52.738 1.00 73.93 139 LEU B CA 1
ATOM 2707 C C . LEU B 1 143 ? 17.057 -23.106 -52.096 1.00 73.90 139 LEU B C 1
ATOM 2708 O O . LEU B 1 143 ? 16.930 -24.260 -51.672 1.00 82.42 139 LEU B O 1
ATOM 2713 N N . ALA B 1 144 ? 18.213 -22.443 -52.011 1.00 74.65 140 ALA B N 1
ATOM 2714 C CA . ALA B 1 144 ? 19.388 -23.094 -51.441 1.00 70.83 140 ALA B CA 1
ATOM 2715 C C . ALA B 1 144 ? 19.309 -23.189 -49.923 1.00 77.19 140 ALA B C 1
ATOM 2716 O O . ALA B 1 144 ? 19.931 -24.077 -49.329 1.00 79.25 140 ALA B O 1
ATOM 2718 N N . GLN B 1 145 ? 18.552 -22.297 -49.283 1.00 78.18 141 GLN B N 1
ATOM 2719 C CA . GLN B 1 145 ? 18.456 -22.315 -47.826 1.00 73.64 141 GLN B CA 1
ATOM 2720 C C . GLN B 1 145 ? 17.610 -23.485 -47.339 1.00 80.91 141 GLN B C 1
ATOM 2721 O O . GLN B 1 145 ? 17.925 -24.099 -46.312 1.00 84.67 141 GLN B O 1
ATOM 2727 N N . VAL B 1 146 ? 16.531 -23.809 -48.058 1.00 78.13 142 VAL B N 1
ATOM 2728 C CA . VAL B 1 146 ? 15.665 -24.918 -47.656 1.00 79.51 142 VAL B CA 1
ATOM 2729 C C . VAL B 1 146 ? 16.178 -26.269 -48.122 1.00 87.90 142 VAL B C 1
ATOM 2730 O O . VAL B 1 146 ? 15.641 -27.303 -47.702 1.00 85.10 142 VAL B O 1
ATOM 2734 N N . ASN B 1 147 ? 17.198 -26.296 -48.977 1.00 90.07 143 ASN B N 1
ATOM 2735 C CA . ASN B 1 147 ? 17.777 -27.538 -49.487 1.00 82.57 143 ASN B CA 1
ATOM 2736 C C . ASN B 1 147 ? 19.090 -27.881 -48.797 1.00 92.11 143 ASN B C 1
ATOM 2737 O O . ASN B 1 147 ? 20.065 -28.263 -49.452 1.00 103.21 143 ASN B O 1
ATOM 2742 N N . GLY B 1 148 ? 19.144 -27.752 -47.475 1.00 102.25 144 GLY B N 1
ATOM 2743 C CA . GLY B 1 148 ? 20.343 -28.130 -46.751 1.00 116.08 144 GLY B CA 1
ATOM 2744 C C . GLY B 1 148 ? 20.547 -29.635 -46.772 1.00 132.06 144 GLY B C 1
ATOM 2745 O O . GLY B 1 148 ? 19.608 -30.416 -46.612 1.00 130.51 144 GLY B O 1
ATOM 2746 N N . ARG B 1 149 ? 21.798 -30.043 -46.979 1.00 148.27 145 ARG B N 1
ATOM 2747 C CA . ARG B 1 149 ? 22.160 -31.453 -47.064 1.00 154.57 145 ARG B CA 1
ATOM 2748 C C . ARG B 1 149 ? 23.135 -31.848 -45.959 1.00 180.00 145 ARG B C 1
ATOM 2749 O O . ARG B 1 149 ? 23.950 -32.754 -46.143 1.00 192.31 145 ARG B O 1
ATOM 2757 N N . ASN B 1 150 ? 23.049 -31.172 -44.808 1.00 185.59 146 ASN B N 1
ATOM 2758 C CA . ASN B 1 150 ? 23.927 -31.361 -43.653 1.00 195.32 146 ASN B CA 1
ATOM 2759 C C . ASN B 1 150 ? 25.383 -31.575 -44.057 1.00 199.56 146 ASN B C 1
ATOM 2760 O O . ASN B 1 150 ? 26.094 -32.383 -43.449 1.00 207.20 146 ASN B O 1
ATOM 2765 N N . ALA B 1 151 ? 25.835 -30.847 -45.076 1.00 193.64 147 ALA B N 1
ATOM 2766 C CA . ALA B 1 151 ? 27.197 -30.970 -45.570 1.00 184.37 147 ALA B CA 1
ATOM 2767 C C . ALA B 1 151 ? 27.647 -29.623 -46.113 1.00 167.61 147 ALA B C 1
ATOM 2768 O O . ALA B 1 151 ? 26.834 -28.738 -46.392 1.00 162.02 147 ALA B O 1
ATOM 2770 N N . ILE B 1 152 ? 28.959 -29.477 -46.259 1.00 165.35 148 ILE B N 1
ATOM 2771 C CA . ILE B 1 152 ? 29.565 -28.257 -46.778 1.00 155.27 148 ILE B CA 1
ATOM 2772 C C . ILE B 1 152 ? 29.772 -28.467 -48.273 1.00 149.12 148 ILE B C 1
ATOM 2773 O O . ILE B 1 152 ? 30.741 -29.100 -48.699 1.00 153.06 148 ILE B O 1
ATOM 2778 N N . SER B 1 153 ? 28.848 -27.933 -49.075 1.00 131.26 149 SER B N 1
ATOM 2779 C CA . SER B 1 153 ? 28.922 -28.011 -50.532 1.00 116.04 149 SER B CA 1
ATOM 2780 C C . SER B 1 153 ? 28.493 -26.647 -51.075 1.00 111.01 149 SER B C 1
ATOM 2781 O O . SER B 1 153 ? 27.339 -26.447 -51.466 1.00 107.01 149 SER B O 1
ATOM 2784 N N . TRP B 1 154 ? 29.441 -25.706 -51.078 1.00 109.56 150 TRP B N 1
ATOM 2785 C CA . TRP B 1 154 ? 29.176 -24.359 -51.577 1.00 99.21 150 TRP B CA 1
ATOM 2786 C C . TRP B 1 154 ? 28.637 -24.395 -52.999 1.00 98.36 150 TRP B C 1
ATOM 2787 O O . TRP B 1 154 ? 27.595 -23.803 -53.298 1.00 100.24 150 TRP B O 1
ATOM 2798 N N . GLU B 1 155 ? 29.344 -25.094 -53.888 1.00 105.64 151 GLU B N 1
ATOM 2799 C CA . GLU B 1 155 ? 28.956 -25.173 -55.293 1.00 101.45 151 GLU B CA 1
ATOM 2800 C C . GLU B 1 155 ? 27.514 -25.627 -55.457 1.00 104.02 151 GLU B C 1
ATOM 2801 O O . GLU B 1 155 ? 26.792 -25.117 -56.321 1.00 102.00 151 GLU B O 1
ATOM 2807 N N . LYS B 1 156 ? 27.074 -26.582 -54.630 1.00 107.71 152 LYS B N 1
ATOM 2808 C CA . LYS B 1 156 ? 25.696 -27.058 -54.716 1.00 104.95 152 LYS B CA 1
ATOM 2809 C C . LYS B 1 156 ? 24.706 -25.932 -54.445 1.00 101.93 152 LYS B C 1
ATOM 2810 O O . LYS B 1 156 ? 23.687 -25.802 -55.136 1.00 104.97 152 LYS B O 1
ATOM 2816 N N . LYS B 1 157 ? 24.991 -25.105 -53.436 1.00 100.29 153 LYS B N 1
ATOM 2817 C CA . LYS B 1 157 ? 24.107 -23.988 -53.123 1.00 88.12 153 LYS B CA 1
ATOM 2818 C C . LYS B 1 157 ? 24.041 -23.007 -54.285 1.00 87.95 153 LYS B C 1
ATOM 2819 O O . LYS B 1 157 ? 22.958 -22.546 -54.667 1.00 86.64 153 LYS B O 1
ATOM 2825 N N . PHE B 1 158 ? 25.203 -22.666 -54.851 1.00 88.88 154 PHE B N 1
ATOM 2826 C CA . PHE B 1 158 ? 25.241 -21.720 -55.961 1.00 85.36 154 PHE B CA 1
ATOM 2827 C C . PHE B 1 158 ? 24.423 -22.216 -57.144 1.00 84.44 154 PHE B C 1
ATOM 2828 O O . PHE B 1 158 ? 23.869 -21.407 -57.895 1.00 81.16 154 PHE B O 1
ATOM 2836 N N . GLU B 1 159 ? 24.336 -23.533 -57.330 1.00 89.95 155 GLU B N 1
ATOM 2837 C CA . GLU B 1 159 ? 23.488 -24.063 -58.390 1.00 87.95 155 GLU B CA 1
ATOM 2838 C C . GLU B 1 159 ? 22.023 -23.748 -58.117 1.00 84.33 155 GLU B C 1
ATOM 2839 O O . GLU B 1 159 ? 21.282 -23.351 -59.026 1.00 81.66 155 GLU B O 1
ATOM 2845 N N . TYR B 1 160 ? 21.589 -23.915 -56.864 1.00 84.83 156 TYR B N 1
ATOM 2846 C CA . TYR B 1 160 ? 20.203 -23.619 -56.515 1.00 85.37 156 TYR B CA 1
ATOM 2847 C C . TYR B 1 160 ? 19.893 -22.147 -56.725 1.00 82.83 156 TYR B C 1
ATOM 2848 O O . TYR B 1 160 ? 18.816 -21.796 -57.220 1.00 75.18 156 TYR B O 1
ATOM 2857 N N . ASP B 1 161 ? 20.824 -21.268 -56.346 1.00 70.80 157 ASP B N 1
ATOM 2858 C CA . ASP B 1 161 ? 20.619 -19.840 -56.556 1.00 73.62 157 ASP B CA 1
ATOM 2859 C C . ASP B 1 161 ? 20.487 -19.522 -58.037 1.00 75.80 157 ASP B C 1
ATOM 2860 O O . ASP B 1 161 ? 19.691 -18.660 -58.427 1.00 76.94 157 ASP B O 1
ATOM 2865 N N . VAL B 1 162 ? 21.266 -20.207 -58.877 1.00 76.67 158 VAL B N 1
ATOM 2866 C CA . VAL B 1 162 ? 21.191 -19.964 -60.312 1.00 75.21 158 VAL B CA 1
ATOM 2867 C C . VAL B 1 162 ? 19.877 -20.492 -60.867 1.00 75.58 158 VAL B C 1
ATOM 2868 O O . VAL B 1 162 ? 19.244 -19.849 -61.714 1.00 72.00 158 VAL B O 1
ATOM 2872 N N . TYR B 1 163 ? 19.434 -21.659 -60.389 1.00 73.46 159 TYR B N 1
ATOM 2873 C CA . TYR B 1 163 ? 18.149 -22.193 -60.829 1.00 83.19 159 TYR B CA 1
ATOM 2874 C C . TYR B 1 163 ? 17.022 -21.228 -60.497 1.00 86.31 159 TYR B C 1
ATOM 2875 O O . TYR B 1 163 ? 16.117 -21.009 -61.313 1.00 89.52 159 TYR B O 1
ATOM 2884 N N . TYR B 1 164 ? 17.061 -20.638 -59.301 1.00 81.69 160 TYR B N 1
ATOM 2885 C CA . TYR B 1 164 ? 15.993 -19.736 -58.890 1.00 81.96 160 TYR B CA 1
ATOM 2886 C C . TYR B 1 164 ? 16.001 -18.459 -59.718 1.00 78.51 160 TYR B C 1
ATOM 2887 O O . TYR B 1 164 ? 14.939 -17.938 -60.078 1.00 81.13 160 TYR B O 1
ATOM 2896 N N . ALA B 1 165 ? 17.190 -17.942 -60.034 1.00 68.94 161 ALA B N 1
ATOM 2897 C CA . ALA B 1 165 ? 17.271 -16.703 -60.798 1.00 76.66 161 ALA B CA 1
ATOM 2898 C C . ALA B 1 165 ? 16.729 -16.886 -62.209 1.00 80.53 161 ALA B C 1
ATOM 2899 O O . ALA B 1 165 ? 16.017 -16.017 -62.724 1.00 75.97 161 ALA B O 1
ATOM 2901 N N . LYS B 1 166 ? 17.046 -18.013 -62.846 1.00 83.02 162 LYS B N 1
ATOM 2902 C CA . LYS B 1 166 ? 16.610 -18.241 -64.217 1.00 87.54 162 LYS B CA 1
ATOM 2903 C C . LYS B 1 166 ? 15.174 -18.741 -64.307 1.00 87.06 162 LYS B C 1
ATOM 2904 O O . LYS B 1 166 ? 14.550 -18.598 -65.364 1.00 96.39 162 LYS B O 1
ATOM 2910 N N . ASN B 1 167 ? 14.637 -19.318 -63.231 1.00 86.30 163 ASN B N 1
ATOM 2911 C CA . ASN B 1 167 ? 13.295 -19.885 -63.229 1.00 90.55 163 ASN B CA 1
ATOM 2912 C C . ASN B 1 167 ? 12.411 -19.241 -62.168 1.00 84.63 163 ASN B C 1
ATOM 2913 O O . ASN B 1 167 ? 11.560 -19.909 -61.578 1.00 86.35 163 ASN B O 1
ATOM 2918 N N . LEU B 1 168 ? 12.607 -17.951 -61.904 1.00 88.57 164 LEU B N 1
ATOM 2919 C CA . LEU B 1 168 ? 11.816 -17.264 -60.890 1.00 80.63 164 LEU B CA 1
ATOM 2920 C C . LEU B 1 168 ? 10.350 -17.248 -61.301 1.00 74.56 164 LEU B C 1
ATOM 2921 O O . LEU B 1 168 ? 9.963 -16.524 -62.224 1.00 88.06 164 LEU B O 1
ATOM 2926 N N . SER B 1 169 ? 9.534 -18.047 -60.621 1.00 72.10 165 SER B N 1
ATOM 2927 C CA . SER B 1 169 ? 8.114 -18.157 -60.910 1.00 81.73 165 SER B CA 1
ATOM 2928 C C . SER B 1 169 ? 7.321 -17.997 -59.622 1.00 80.79 165 SER B C 1
ATOM 2929 O O . SER B 1 169 ? 7.851 -18.142 -58.517 1.00 77.26 165 SER B O 1
ATOM 2932 N N . PHE B 1 170 ? 6.032 -17.690 -59.780 1.00 82.40 166 PHE B N 1
ATOM 2933 C CA . PHE B 1 170 ? 5.155 -17.591 -58.619 1.00 75.38 166 PHE B CA 1
ATOM 2934 C C . PHE B 1 170 ? 4.972 -18.951 -57.957 1.00 83.63 166 PHE B C 1
ATOM 2935 O O . PHE B 1 170 ? 5.001 -19.055 -56.726 1.00 79.24 166 PHE B O 1
ATOM 2943 N N . MET B 1 171 ? 4.794 -20.004 -58.760 1.00 83.40 167 MET B N 1
ATOM 2944 C CA . MET B 1 171 ? 4.685 -21.355 -58.215 1.00 86.50 167 MET B CA 1
ATOM 2945 C C . MET B 1 171 ? 5.936 -21.743 -57.437 1.00 85.80 167 MET B C 1
ATOM 2946 O O . MET B 1 171 ? 5.848 -22.405 -56.396 1.00 85.35 167 MET B O 1
ATOM 2951 N N . LEU B 1 172 ? 7.110 -21.334 -57.924 1.00 84.81 168 LEU B N 1
ATOM 2952 C CA . LEU B 1 172 ? 8.356 -21.695 -57.255 1.00 86.47 168 LEU B CA 1
ATOM 2953 C C . LEU B 1 172 ? 8.484 -21.005 -55.901 1.00 87.16 168 LEU B C 1
ATOM 2954 O O . LEU B 1 172 ? 8.980 -21.603 -54.939 1.00 83.75 168 LEU B O 1
ATOM 2959 N N . ASP B 1 173 ? 8.035 -19.751 -55.804 1.00 79.73 169 ASP B N 1
ATOM 2960 C CA . ASP B 1 173 ? 8.137 -19.029 -54.539 1.00 78.29 169 ASP B CA 1
ATOM 2961 C C . ASP B 1 173 ? 7.199 -19.608 -53.486 1.00 77.90 169 ASP B C 1
ATOM 2962 O O . ASP B 1 173 ? 7.566 -19.703 -52.309 1.00 78.33 169 ASP B O 1
ATOM 2967 N N . VAL B 1 174 ? 5.985 -19.994 -53.885 1.00 80.57 170 VAL B N 1
ATOM 2968 C CA . VAL B 1 174 ? 5.056 -20.603 -52.936 1.00 81.56 170 VAL B CA 1
ATOM 2969 C C . VAL B 1 174 ? 5.598 -21.936 -52.439 1.00 80.39 170 VAL B C 1
ATOM 2970 O O . VAL B 1 174 ? 5.395 -22.306 -51.276 1.00 81.09 170 VAL B O 1
ATOM 2974 N N . LYS B 1 175 ? 6.306 -22.669 -53.300 1.00 80.86 171 LYS B N 1
ATOM 2975 C CA . LYS B 1 175 ? 6.883 -23.945 -52.889 1.00 71.28 171 LYS B CA 1
ATOM 2976 C C . LYS B 1 175 ? 7.996 -23.739 -51.868 1.00 74.31 171 LYS B C 1
ATOM 2977 O O . LYS B 1 175 ? 8.063 -24.448 -50.856 1.00 80.32 171 LYS B O 1
ATOM 2983 N N . ILE B 1 176 ? 8.878 -22.767 -52.116 1.00 74.08 172 ILE B N 1
ATOM 2984 C CA . ILE B 1 176 ? 9.962 -22.483 -51.179 1.00 76.94 172 ILE B CA 1
ATOM 2985 C C . ILE B 1 176 ? 9.406 -22.013 -49.842 1.00 76.20 172 ILE B C 1
ATOM 2986 O O . ILE B 1 176 ? 9.959 -22.332 -48.781 1.00 65.99 172 ILE B O 1
ATOM 2991 N N . ALA B 1 177 ? 8.301 -21.264 -49.864 1.00 74.04 173 ALA B N 1
ATOM 2992 C CA . ALA B 1 177 ? 7.684 -20.820 -48.619 1.00 71.32 173 ALA B CA 1
ATOM 2993 C C . ALA B 1 177 ? 7.139 -21.999 -47.821 1.00 75.66 173 ALA B C 1
ATOM 2994 O O . ALA B 1 177 ? 7.232 -22.016 -46.588 1.00 74.42 173 ALA B O 1
ATOM 2996 N N . LEU B 1 178 ? 6.567 -22.992 -48.505 1.00 70.57 174 LEU B N 1
ATOM 2997 C CA . LEU B 1 178 ? 6.071 -24.176 -47.812 1.00 69.22 174 LEU B CA 1
ATOM 2998 C C . LEU B 1 178 ? 7.215 -24.985 -47.215 1.00 69.35 174 LEU B C 1
ATOM 2999 O O . LEU B 1 178 ? 7.118 -25.463 -46.079 1.00 71.95 174 LEU B O 1
ATOM 3004 N N . MET B 1 179 ? 8.308 -25.146 -47.965 1.00 63.09 175 MET B N 1
ATOM 3005 C CA . MET B 1 179 ? 9.474 -25.840 -47.430 1.00 78.22 175 MET B CA 1
ATOM 3006 C C . MET B 1 179 ? 10.091 -25.066 -46.272 1.00 67.57 175 MET B C 1
ATOM 3007 O O . MET B 1 179 ? 10.599 -25.669 -45.318 1.00 70.54 175 MET B O 1
ATOM 3012 N N . THR B 1 180 ? 10.058 -23.732 -46.339 1.00 69.81 176 THR B N 1
ATOM 3013 C CA . THR B 1 180 ? 10.574 -22.918 -45.244 1.00 73.01 176 THR B CA 1
ATOM 3014 C C . THR B 1 180 ? 9.767 -23.147 -43.973 1.00 71.85 176 THR B C 1
ATOM 3015 O O . THR B 1 180 ? 10.332 -23.335 -42.888 1.00 72.47 176 THR B O 1
ATOM 3019 N N . ILE B 1 181 ? 8.437 -23.139 -44.092 1.00 70.95 177 ILE B N 1
ATOM 3020 C CA . ILE B 1 181 ? 7.581 -23.459 -42.954 1.00 75.65 177 ILE B CA 1
ATOM 3021 C C . ILE B 1 181 ? 7.873 -24.866 -42.454 1.00 82.19 177 ILE B C 1
ATOM 3022 O O . ILE B 1 181 ? 7.940 -25.111 -41.243 1.00 82.95 177 ILE B O 1
ATOM 3027 N N . GLU B 1 182 ? 8.072 -25.810 -43.376 1.00 71.24 178 GLU B N 1
ATOM 3028 C CA . GLU B 1 182 ? 8.402 -27.171 -42.968 1.00 75.42 178 GLU B CA 1
ATOM 3029 C C . GLU B 1 182 ? 9.753 -27.234 -42.269 1.00 77.47 178 GLU B C 1
ATOM 3030 O O . GLU B 1 182 ? 9.988 -28.135 -41.456 1.00 79.93 178 GLU B O 1
ATOM 3036 N N . LYS B 1 183 ? 10.649 -26.291 -42.560 1.00 75.09 179 LYS B N 1
ATOM 3037 C CA . LYS B 1 183 ? 11.923 -26.255 -41.852 1.00 77.27 179 LYS B CA 1
ATOM 3038 C C . LYS B 1 183 ? 11.729 -25.794 -40.415 1.00 83.55 179 LYS B C 1
ATOM 3039 O O . LYS B 1 183 ? 12.269 -26.395 -39.479 1.00 87.91 179 LYS B O 1
ATOM 3045 N N . VAL B 1 184 ? 10.958 -24.722 -40.220 1.00 85.72 180 VAL B N 1
ATOM 3046 C CA . VAL B 1 184 ? 10.771 -24.194 -38.873 1.00 88.86 180 VAL B CA 1
ATOM 3047 C C . VAL B 1 184 ? 9.926 -25.145 -38.038 1.00 85.70 180 VAL B C 1
ATOM 3048 O O . VAL B 1 184 ? 10.016 -25.146 -36.804 1.00 86.21 180 VAL B O 1
ATOM 3052 N N . LEU B 1 185 ? 9.104 -25.975 -38.685 1.00 79.85 181 LEU B N 1
ATOM 3053 C CA . LEU B 1 185 ? 8.399 -27.027 -37.962 1.00 83.70 181 LEU B CA 1
ATOM 3054 C C . LEU B 1 185 ? 9.385 -28.049 -37.411 1.00 87.58 181 LEU B C 1
ATOM 3055 O O . LEU B 1 185 ? 9.345 -28.398 -36.224 1.00 94.14 181 LEU B O 1
ATOM 3060 N N . LYS B 1 186 ? 10.284 -28.537 -38.267 1.00 87.01 182 LYS B N 1
ATOM 3061 C CA . LYS B 1 186 ? 11.368 -29.420 -37.843 1.00 89.20 182 LYS B CA 1
ATOM 3062 C C . LYS B 1 186 ? 12.480 -28.566 -37.233 1.00 92.00 182 LYS B C 1
ATOM 3063 O O . LYS B 1 186 ? 13.554 -28.369 -37.807 1.00 96.91 182 LYS B O 1
ATOM 3069 N N . ARG B 1 187 ? 12.193 -28.056 -36.037 1.00 90.26 183 ARG B N 1
ATOM 3070 C CA . ARG B 1 187 ? 13.112 -27.198 -35.291 1.00 87.42 183 ARG B CA 1
ATOM 3071 C C . ARG B 1 187 ? 13.515 -25.961 -36.090 1.00 86.48 183 ARG B C 1
ATOM 3072 O O . ARG B 1 187 ? 14.605 -25.420 -35.905 1.00 88.68 183 ARG B O 1
ATOM 3080 N N . THR B 1 198 ? 31.283 -23.701 -42.363 1.00 128.64 194 THR B N 1
ATOM 3081 C CA . THR B 1 198 ? 31.808 -22.612 -41.550 1.00 131.49 194 THR B CA 1
ATOM 3082 C C . THR B 1 198 ? 33.016 -21.971 -42.228 1.00 137.30 194 THR B C 1
ATOM 3083 O O . THR B 1 198 ? 33.447 -20.883 -41.847 1.00 134.74 194 THR B O 1
ATOM 3087 N N . GLU B 1 199 ? 33.556 -22.651 -43.234 1.00 136.13 195 GLU B N 1
ATOM 3088 C CA . GLU B 1 199 ? 34.704 -22.143 -43.969 1.00 129.30 195 GLU B CA 1
ATOM 3089 C C . GLU B 1 199 ? 34.244 -21.286 -45.142 1.00 123.02 195 GLU B C 1
ATOM 3090 O O . GLU B 1 199 ? 33.177 -21.506 -45.724 1.00 120.53 195 GLU B O 1
ATOM 3096 N N . LYS B 1 200 ? 35.068 -20.302 -45.486 1.00 120.21 196 LYS B N 1
ATOM 3097 C CA . LYS B 1 200 ? 34.715 -19.354 -46.531 1.00 117.57 196 LYS B CA 1
ATOM 3098 C C . LYS B 1 200 ? 34.799 -20.002 -47.908 1.00 110.76 196 LYS B C 1
ATOM 3099 O O . LYS B 1 200 ? 35.563 -20.943 -48.132 1.00 123.14 196 LYS B O 1
ATOM 3105 N N . PHE B 1 201 ? 34.004 -19.479 -48.838 1.00 101.37 197 PHE B N 1
ATOM 3106 C CA . PHE B 1 201 ? 34.005 -19.964 -50.214 1.00 111.61 197 PHE B CA 1
ATOM 3107 C C . PHE B 1 201 ? 35.328 -19.607 -50.880 1.00 121.62 197 PHE B C 1
ATOM 3108 O O . PHE B 1 201 ? 35.585 -18.439 -51.180 1.00 113.00 197 PHE B O 1
ATOM 3116 N N . ASN B 1 202 ? 36.176 -20.611 -51.102 1.00 120.07 198 ASN B N 1
ATOM 3117 C CA . ASN B 1 202 ? 37.498 -20.414 -51.6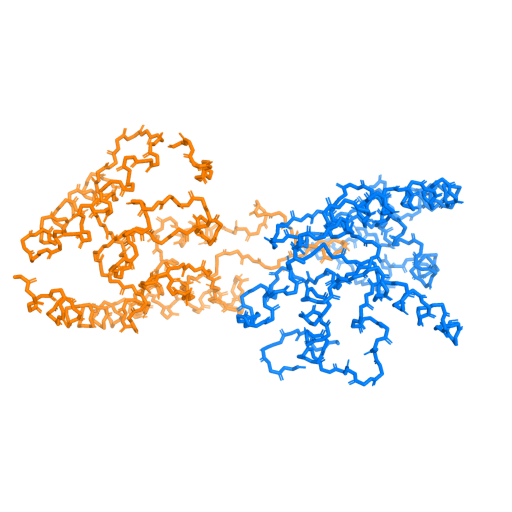79 1.00 114.36 198 ASN B CA 1
ATOM 3118 C C . ASN B 1 202 ? 37.561 -20.792 -53.154 1.00 116.78 198 ASN B C 1
ATOM 3119 O O . ASN B 1 202 ? 38.658 -20.889 -53.714 1.00 127.51 198 ASN B O 1
ATOM 3124 N N . GLY B 1 203 ? 36.413 -21.005 -53.795 1.00 113.14 199 GLY B N 1
ATOM 3125 C CA . GLY B 1 203 ? 36.362 -21.368 -55.190 1.00 103.69 199 GLY B CA 1
ATOM 3126 C C . GLY B 1 203 ? 36.350 -22.855 -55.466 1.00 107.21 199 GLY B C 1
ATOM 3127 O O . GLY B 1 203 ? 35.910 -23.265 -56.546 1.00 102.32 199 GLY B O 1
ATOM 3128 N N . LYS B 1 204 ? 36.819 -23.679 -54.527 1.00 115.09 200 LYS B N 1
ATOM 3129 C CA . LYS B 1 204 ? 36.856 -25.121 -54.724 1.00 122.20 200 LYS B CA 1
ATOM 3130 C C . LYS B 1 204 ? 35.947 -25.892 -53.779 1.00 126.85 200 LYS B C 1
ATOM 3131 O O . LYS B 1 204 ? 35.665 -27.065 -54.044 1.00 125.05 200 LYS B O 1
ATOM 3137 N N . ASN B 1 205 ? 35.482 -25.274 -52.699 1.00 126.97 201 ASN B N 1
ATOM 3138 C CA . ASN B 1 205 ? 34.578 -25.937 -51.766 1.00 126.62 201 ASN B CA 1
ATOM 3139 C C . ASN B 1 205 ? 33.126 -25.813 -52.221 1.00 119.19 201 ASN B C 1
ATOM 3140 O O . ASN B 1 205 ? 32.210 -26.287 -51.549 1.00 119.86 201 ASN B O 1
#